Protein AF-A0A2M8B2K6-F1 (afdb_monomer_lite)

Foldseek 3Di:
DDDDDDDDDDDDDDDDDDDPDPPVVVVVVVVVVVVVVVVVVPPPPPPPPVVVPPQLDDPVLVVVQVVVPAAEEEEAQQFPQQWHADPVRDIHHLQVLLVVQLCVNNVHHHDYDYDPAPVVVVVCQQVVVGFKYGWAFDDPVLVVWWDWAPFLDKFFKWKKFFQDPPADLAPVSCQVFAEEEAPPHPVVRVCCVPPVNDDYDYDRHLLRVNVCRLVVVGGIYIDTPQSNVVSCVVVVSVRIDINPDGDDMTGITMIGTPVCVSVSVSVNSSSVPDDPVSSQVSCCVGSVDRPVDDDPPCPVVNVVVVVVVVVVVVVVVVVVVVVVVVVVVVVVVVVVVVVVVVVCVVVVPPDDDDDDDDDDDDDDDDDDDDDDDDDDDDDDDDDDD

Radius of gyration: 47.45 Å; chains: 1; bounding box: 135×97×106 Å

Sequence (385 aa):
MGKCFRTIRAPLFGFSVPKENSILRSFLSKALLVGLLLVAAIFPRVEQDAGAAADPLTPEERAFVVAHGPIRYAPDPLFPPFEFLDPSGVARGITPDLLAIMGKKLGVEFRTVAYPTWSGVLEAVKRGKVDFLGTLTRTPEREGFLLFSAPYLSAPYVLFVRQDGGAPETIEDMGSRRLGVVKNYGINTWLSSMHPNIHPVGVEDTATGLTMVATGQLDALLETLPVGARIVRERSLTNIRIVPRHIYTLPQHFGVLKGEPLLLSIVQKGLDSLTETERSEAFVRWSGQDFSRPPPVISPLLRNALLVLVAAAVLSGVWIVTLRRSVRRATQALRRSEERYQELFENANDIIYTQIPKCPRKSSARGRKISQVPLWGSQGRGSST

pLDDT: mean 80.41, std 21.57, range [30.81, 98.44]

Secondary structure (DSSP, 8-state):
-----------S------SS-HHHHHHHHHHHHHHHHHHHHHS---------PPPSS-HHHHHHHHHH-SEEEE--TEETTTEEE-TTS-EESHHHHHHHHHHHHHT--EEE---SSHHHHHHHHHTTSSSEEEEE---HHHHTTEEE----EEEEEEEEEESSTT--SSSGGGTTS-EEEETT-THHHHHHHH-TT---EEESSHHHHHHHHHTTS-SEEEEEHHHHHHHHHHTT-TTEEE-S---EEEEEEEEEETT-HHHHHHHHHHHHT--HHHHHHHHHHHHSS-TTS------HHHHHHHHHHHHHHHHHHHHHHHHHHHHHHHHHHHHHHHHHHHHHHHHTTS-----------------------------------

Structure (mmCIF, N/CA/C/O backbone):
data_AF-A0A2M8B2K6-F1
#
_entry.id   AF-A0A2M8B2K6-F1
#
loop_
_atom_site.group_PDB
_atom_site.id
_atom_site.type_symbol
_atom_site.label_atom_id
_atom_site.label_alt_id
_atom_site.label_comp_id
_atom_site.label_asym_id
_atom_site.label_entity_id
_atom_site.label_seq_id
_atom_site.pdbx_PDB_ins_code
_atom_site.Cartn_x
_atom_site.Cartn_y
_atom_site.Cartn_z
_atom_site.occupancy
_atom_site.B_iso_or_equiv
_atom_site.auth_seq_id
_atom_site.auth_comp_id
_atom_site.auth_asym_id
_atom_site.auth_atom_id
_atom_site.pdbx_PDB_model_num
ATOM 1 N N . MET A 1 1 ? 51.223 -4.422 68.934 1.00 40.44 1 MET A N 1
ATOM 2 C CA . MET A 1 1 ? 51.343 -4.708 67.482 1.00 40.44 1 MET A CA 1
ATOM 3 C C . MET A 1 1 ? 49.957 -5.145 67.010 1.00 40.44 1 MET A C 1
ATOM 5 O O . MET A 1 1 ? 49.466 -6.124 67.535 1.00 40.44 1 MET A O 1
ATOM 9 N N . GLY A 1 2 ? 49.147 -4.292 66.374 1.00 34.84 2 GLY A N 1
ATOM 10 C CA . GLY A 1 2 ? 49.078 -4.094 64.912 1.00 34.84 2 GLY A CA 1
ATOM 11 C C . GLY A 1 2 ? 47.744 -4.657 64.364 1.00 34.84 2 GLY A C 1
ATOM 12 O O . GLY A 1 2 ? 47.652 -5.852 64.156 1.00 34.84 2 GLY A O 1
ATOM 13 N N . LYS A 1 3 ? 46.644 -3.882 64.409 1.00 35.38 3 LYS A N 1
ATOM 14 C CA . LYS A 1 3 ? 45.918 -3.220 63.284 1.00 35.38 3 LYS A CA 1
ATOM 15 C C . LYS A 1 3 ? 44.917 -4.080 62.462 1.00 35.38 3 LYS A C 1
ATOM 17 O O . LYS A 1 3 ? 45.302 -4.805 61.563 1.00 35.38 3 LYS A O 1
ATOM 22 N N . CYS A 1 4 ? 43.626 -3.890 62.760 1.00 31.16 4 CYS A N 1
ATOM 23 C CA . CYS A 1 4 ? 42.530 -3.328 61.940 1.00 31.16 4 CYS A CA 1
ATOM 24 C C . CYS A 1 4 ? 42.458 -3.378 60.386 1.00 31.16 4 CYS A C 1
ATOM 26 O O . CYS A 1 4 ? 43.359 -2.921 59.695 1.00 31.16 4 CYS A O 1
ATOM 28 N N . PHE A 1 5 ? 41.206 -3.636 59.955 1.00 32.50 5 PHE A N 1
ATOM 29 C CA . PHE A 1 5 ? 40.378 -3.049 58.871 1.00 32.50 5 PHE A CA 1
ATOM 30 C C . PHE A 1 5 ? 40.503 -3.475 57.390 1.00 32.50 5 PHE A C 1
ATOM 32 O O . PHE A 1 5 ? 41.433 -3.136 56.670 1.00 32.50 5 PHE A O 1
ATOM 39 N N . ARG A 1 6 ? 39.414 -4.139 56.963 1.00 32.19 6 ARG A N 1
ATOM 40 C CA . ARG A 1 6 ? 38.470 -3.866 55.855 1.00 32.19 6 ARG A CA 1
ATOM 41 C C . ARG A 1 6 ? 38.903 -2.944 54.698 1.00 32.19 6 ARG A C 1
ATOM 43 O O . ARG A 1 6 ? 39.281 -1.791 54.867 1.00 32.19 6 ARG A O 1
ATOM 50 N N . THR A 1 7 ? 38.649 -3.495 53.517 1.00 39.91 7 THR A N 1
ATOM 51 C CA . THR A 1 7 ? 38.649 -2.975 52.147 1.00 39.91 7 THR A CA 1
ATOM 52 C C . THR A 1 7 ? 38.109 -1.553 51.981 1.00 39.91 7 THR A C 1
ATOM 54 O O . THR A 1 7 ? 36.953 -1.290 52.306 1.00 39.91 7 THR A O 1
ATOM 57 N N . ILE A 1 8 ? 38.898 -0.684 51.340 1.00 30.81 8 ILE A N 1
ATOM 58 C CA . ILE A 1 8 ? 38.417 0.510 50.629 1.00 30.81 8 ILE A CA 1
ATOM 59 C C . ILE A 1 8 ? 39.185 0.620 49.302 1.00 30.81 8 ILE A C 1
ATOM 61 O O . ILE A 1 8 ? 40.410 0.722 49.286 1.00 30.81 8 ILE A O 1
ATOM 65 N N . ARG A 1 9 ? 38.444 0.586 48.188 1.00 31.11 9 ARG A N 1
ATOM 66 C CA . ARG A 1 9 ? 38.888 1.021 46.855 1.00 31.11 9 ARG A CA 1
ATOM 67 C C . ARG A 1 9 ? 39.075 2.545 46.867 1.00 31.11 9 ARG A C 1
ATOM 69 O O . ARG A 1 9 ? 38.159 3.265 47.246 1.00 31.11 9 ARG A O 1
ATOM 76 N N . ALA A 1 10 ? 40.224 3.015 46.399 1.00 32.25 10 ALA A N 1
ATOM 77 C CA . ALA A 1 10 ? 40.437 4.363 45.852 1.00 32.25 10 ALA A CA 1
ATOM 78 C C . ALA A 1 10 ? 40.534 4.247 44.305 1.00 32.25 10 ALA A C 1
ATOM 80 O O . ALA A 1 10 ? 40.533 3.102 43.835 1.00 32.25 10 ALA A O 1
ATOM 81 N N . PRO A 1 11 ? 40.703 5.317 43.489 1.00 50.03 11 PRO A N 1
ATOM 82 C CA . PRO A 1 11 ? 40.856 6.754 43.790 1.00 50.03 11 PRO A CA 1
ATOM 83 C C . PRO A 1 11 ? 39.940 7.645 42.891 1.00 50.03 11 PRO A C 1
ATOM 85 O O . PRO A 1 11 ? 39.234 7.145 42.028 1.00 50.03 11 PRO A O 1
ATOM 88 N N . LEU A 1 12 ? 39.814 8.962 43.074 1.00 39.91 12 LEU A N 1
ATOM 89 C CA . LEU A 1 12 ? 40.673 9.974 42.439 1.00 39.91 12 LEU A CA 1
ATOM 90 C C . LEU A 1 12 ? 40.251 11.370 42.939 1.00 39.91 12 LEU A C 1
ATOM 92 O O . LEU A 1 12 ? 39.065 11.677 42.994 1.00 39.91 12 LEU A O 1
ATOM 96 N N . PHE A 1 13 ? 41.257 12.189 43.262 1.00 34.62 13 PHE A N 1
ATOM 97 C CA . PHE A 1 13 ? 41.217 13.555 43.816 1.00 34.62 13 PHE A CA 1
ATOM 98 C C . PHE A 1 13 ? 40.973 13.688 45.327 1.00 34.62 13 PHE A C 1
ATOM 100 O O . PHE A 1 13 ? 40.023 14.308 45.793 1.00 34.62 13 PHE A O 1
ATOM 107 N N . GLY A 1 14 ? 41.921 13.173 46.116 1.00 38.53 14 GLY A N 1
ATOM 108 C CA . GLY A 1 14 ? 42.131 13.632 47.490 1.00 38.53 14 GLY A CA 1
ATOM 109 C C . GLY A 1 14 ? 43.095 14.821 47.519 1.00 38.53 14 GLY A C 1
ATOM 110 O O . GLY A 1 14 ? 44.275 14.657 47.217 1.00 38.53 14 GLY A O 1
ATOM 111 N N . PHE A 1 15 ? 42.619 16.006 47.908 1.00 42.12 15 PHE A N 1
ATOM 112 C CA . PHE A 1 15 ? 43.495 17.102 48.330 1.00 42.12 15 PHE A CA 1
ATOM 113 C C . PHE A 1 15 ? 44.160 16.714 49.658 1.00 42.12 15 PHE A C 1
ATOM 115 O O . PHE A 1 15 ? 43.488 16.545 50.677 1.00 42.12 15 PHE A O 1
ATOM 122 N N . SER A 1 16 ? 45.482 16.544 49.652 1.00 44.97 16 SER A N 1
ATOM 123 C CA . SER A 1 16 ? 46.252 16.245 50.860 1.00 44.97 16 SER A CA 1
ATOM 124 C C . SER A 1 16 ? 46.696 17.554 51.513 1.00 44.97 16 SER A C 1
ATOM 126 O O . SER A 1 16 ? 47.499 18.292 50.947 1.00 44.97 16 SER A O 1
ATOM 128 N N . VAL A 1 17 ? 46.146 17.864 52.690 1.00 49.78 17 VAL A N 1
ATOM 129 C CA . VAL A 1 17 ? 46.512 19.048 53.487 1.00 49.78 17 VAL A CA 1
ATOM 130 C C . VAL A 1 17 ? 47.427 18.613 54.646 1.00 49.78 17 VAL A C 1
ATOM 132 O O . VAL A 1 17 ? 47.053 17.663 55.353 1.00 49.78 17 VAL A O 1
ATOM 135 N N . PRO A 1 18 ? 48.580 19.282 54.870 1.00 42.81 18 PRO A N 1
ATOM 136 C CA . PRO A 1 18 ? 49.514 18.988 55.961 1.00 42.81 18 PRO A CA 1
ATOM 137 C C . PRO A 1 18 ? 48.852 18.964 57.347 1.00 42.81 18 PRO A C 1
ATOM 139 O O . PRO A 1 18 ? 47.854 19.636 57.605 1.00 42.81 18 PRO A O 1
ATOM 142 N N . LYS A 1 19 ? 49.409 18.147 58.246 1.00 51.84 19 LYS A N 1
ATOM 143 C CA . LYS A 1 19 ? 48.789 17.628 59.479 1.00 51.84 19 LYS A CA 1
ATOM 144 C C . LYS A 1 19 ? 48.730 18.621 60.657 1.00 51.84 19 LYS A C 1
ATOM 146 O O . LYS A 1 19 ? 48.717 18.184 61.802 1.00 51.84 19 LYS A O 1
ATOM 151 N N . GLU A 1 20 ? 48.662 19.926 60.400 1.00 53.81 20 GLU A N 1
ATOM 152 C CA . GLU A 1 20 ? 48.913 20.943 61.436 1.00 53.81 20 GLU A CA 1
ATOM 153 C C . GLU A 1 20 ? 47.965 22.153 61.401 1.00 53.81 20 GLU A C 1
ATOM 155 O O . GLU A 1 20 ? 48.363 23.285 61.635 1.00 53.81 20 GLU A O 1
ATOM 160 N N . ASN A 1 21 ? 46.672 21.925 61.134 1.00 50.84 21 ASN A N 1
ATOM 161 C CA . ASN A 1 21 ? 45.614 22.866 61.532 1.00 50.84 21 ASN A CA 1
ATOM 162 C C . ASN A 1 21 ? 44.224 22.196 61.522 1.00 50.84 21 ASN A C 1
ATOM 164 O O . ASN A 1 21 ? 43.571 22.074 60.482 1.00 50.84 21 ASN A O 1
ATOM 168 N N . SER A 1 22 ? 43.749 21.743 62.689 1.00 54.56 22 SER A N 1
ATOM 169 C CA . SER A 1 22 ? 42.426 21.103 62.859 1.00 54.56 22 SER A CA 1
ATOM 170 C C . SER A 1 22 ? 41.257 22.062 62.591 1.00 54.56 22 SER A C 1
ATOM 172 O O . SER A 1 22 ? 40.180 21.632 62.172 1.00 54.56 22 SER A O 1
ATOM 174 N N . ILE A 1 23 ? 41.495 23.367 62.749 1.00 57.69 23 ILE A N 1
ATOM 175 C CA . ILE A 1 23 ? 40.517 24.430 62.511 1.00 57.69 23 ILE A CA 1
ATOM 176 C C . ILE A 1 23 ? 40.169 24.512 61.013 1.00 57.69 23 ILE A C 1
ATOM 178 O O . ILE A 1 23 ? 38.990 24.544 60.661 1.00 57.69 23 ILE A O 1
ATOM 182 N N . LEU A 1 24 ? 41.157 24.409 60.112 1.00 50.91 24 LEU A N 1
ATOM 183 C CA . LEU A 1 24 ? 40.928 24.499 58.661 1.00 50.91 24 LEU A CA 1
ATOM 184 C C . LEU A 1 24 ? 40.078 23.336 58.111 1.00 50.91 24 LEU A C 1
ATOM 186 O O . LEU A 1 24 ? 39.265 23.538 57.213 1.00 50.91 24 LEU A O 1
ATOM 190 N N . ARG A 1 25 ? 40.205 22.122 58.673 1.00 50.75 25 ARG A N 1
ATOM 191 C CA . ARG A 1 25 ? 39.404 20.947 58.259 1.00 50.75 25 ARG A CA 1
ATOM 192 C C . ARG A 1 25 ? 37.937 21.041 58.693 1.00 50.75 25 ARG A C 1
ATOM 194 O O . ARG A 1 25 ? 37.051 20.612 57.952 1.00 50.75 25 ARG A O 1
ATOM 201 N N . SER A 1 26 ? 37.668 21.623 59.863 1.00 55.62 26 SER A N 1
ATOM 202 C CA . SER A 1 26 ? 36.297 21.895 60.323 1.00 55.62 26 SER A CA 1
ATOM 203 C C . SER A 1 26 ? 35.613 22.932 59.428 1.00 55.62 26 SER A C 1
ATOM 205 O O . SER A 1 26 ? 34.467 22.735 59.034 1.00 55.62 26 SER A O 1
ATOM 207 N N . PHE A 1 27 ? 36.323 23.998 59.043 1.00 55.22 27 PHE A N 1
ATOM 208 C CA . PHE A 1 27 ? 35.766 25.019 58.151 1.00 55.22 27 PHE A CA 1
ATOM 209 C C . PHE A 1 27 ? 35.559 24.507 56.721 1.00 55.22 27 PHE A C 1
ATOM 211 O O . PHE A 1 27 ? 34.494 24.734 56.157 1.00 55.22 27 PHE A O 1
ATOM 218 N N . LEU A 1 28 ? 36.504 23.747 56.158 1.00 50.44 28 LEU A N 1
ATOM 219 C CA . LEU A 1 28 ? 36.379 23.207 54.798 1.00 50.44 28 LEU A CA 1
ATOM 220 C C . LEU A 1 28 ? 35.300 22.119 54.677 1.00 50.44 28 LEU A C 1
ATOM 222 O O . LEU A 1 28 ? 34.580 22.101 53.686 1.00 50.44 28 LEU A O 1
ATOM 226 N N . SER A 1 29 ? 35.123 21.251 55.681 1.00 54.50 29 SER A N 1
ATOM 227 C CA . SER A 1 29 ? 34.049 20.238 55.655 1.00 54.50 29 SER A CA 1
ATOM 228 C C . SER A 1 29 ? 32.656 20.846 55.836 1.00 54.50 29 SER A C 1
ATOM 230 O O . SER A 1 29 ? 31.718 20.430 55.157 1.00 54.50 29 SER A O 1
ATOM 232 N N . LYS A 1 30 ? 32.521 21.872 56.688 1.00 53.28 30 LYS A N 1
ATOM 233 C CA . LYS A 1 30 ? 31.261 22.607 56.866 1.00 53.28 30 LYS A CA 1
ATOM 234 C C . LYS A 1 30 ? 30.932 23.477 55.650 1.00 53.28 30 LYS A C 1
ATOM 236 O O . LYS A 1 30 ? 29.778 23.502 55.239 1.00 53.28 30 LYS A O 1
ATOM 241 N N . ALA A 1 31 ? 31.926 24.111 55.024 1.00 56.59 31 ALA A N 1
ATOM 242 C CA . ALA A 1 31 ? 31.739 24.873 53.787 1.00 56.59 31 ALA A CA 1
ATOM 243 C C . ALA A 1 31 ? 31.357 23.975 52.596 1.00 56.59 31 ALA A C 1
ATOM 245 O O . ALA A 1 31 ? 30.509 24.361 51.796 1.00 56.59 31 ALA A O 1
ATOM 246 N N . LEU A 1 32 ? 31.907 22.757 52.509 1.00 55.41 32 LEU A N 1
ATOM 247 C CA . LEU A 1 32 ? 31.541 21.785 51.473 1.00 55.41 32 LEU A CA 1
ATOM 248 C C . LEU A 1 32 ? 30.104 21.262 51.654 1.00 55.41 32 LEU A C 1
ATOM 250 O O . LEU A 1 32 ? 29.387 21.105 50.673 1.00 55.41 32 LEU A O 1
ATOM 254 N N . LEU A 1 33 ? 29.664 21.038 52.899 1.00 56.59 33 LEU A N 1
ATOM 255 C CA . LEU A 1 33 ? 28.294 20.617 53.229 1.00 56.59 33 LEU A CA 1
ATOM 256 C C . LEU A 1 33 ? 27.261 21.725 52.986 1.00 56.59 33 LEU A C 1
ATOM 258 O O . LEU A 1 33 ? 26.196 21.452 52.440 1.00 56.59 33 LEU A O 1
ATOM 262 N N . VAL A 1 34 ? 27.584 22.973 53.337 1.00 58.06 34 VAL A N 1
ATOM 263 C CA . VAL A 1 34 ? 26.726 24.138 53.055 1.00 58.06 34 VAL A CA 1
ATOM 264 C C . VAL A 1 34 ? 26.678 24.427 51.552 1.00 58.06 34 VAL A C 1
ATOM 266 O O . VAL A 1 34 ? 25.608 24.713 51.025 1.00 58.06 34 VAL A O 1
ATOM 269 N N . GLY A 1 35 ? 27.798 24.261 50.840 1.00 52.62 35 GLY A N 1
ATOM 270 C CA . GLY A 1 35 ? 27.849 24.333 49.379 1.00 52.62 35 GLY A CA 1
ATOM 271 C C . GLY A 1 35 ? 27.017 23.242 48.698 1.00 52.62 35 GLY A C 1
ATOM 272 O O . GLY A 1 35 ? 26.275 23.545 47.769 1.00 52.62 35 GLY A O 1
ATOM 273 N N . LEU A 1 36 ? 27.056 21.997 49.189 1.00 57.09 36 LEU A N 1
ATOM 274 C CA . LEU A 1 36 ? 26.225 20.906 48.659 1.00 57.09 36 LEU A CA 1
ATOM 275 C C . LEU A 1 36 ? 24.726 21.124 48.922 1.00 57.09 36 LEU A C 1
ATOM 277 O O . LEU A 1 36 ? 23.905 20.833 48.055 1.00 57.09 36 LEU A O 1
ATOM 281 N N . LEU A 1 37 ? 24.370 21.655 50.096 1.00 56.16 37 LEU A N 1
ATOM 282 C CA . LEU A 1 37 ? 22.982 21.970 50.453 1.00 56.16 37 LEU A CA 1
ATOM 283 C C . LEU A 1 37 ? 22.435 23.173 49.668 1.00 56.16 37 LEU A C 1
ATOM 285 O O . LEU A 1 37 ? 21.271 23.156 49.277 1.00 56.16 37 LEU A O 1
ATOM 289 N N . LEU A 1 38 ? 23.266 24.178 49.371 1.00 54.09 38 LEU A N 1
ATOM 290 C CA . LEU A 1 38 ? 22.891 25.307 48.511 1.00 54.09 38 LEU A CA 1
ATOM 291 C C . LEU A 1 38 ? 22.758 24.895 47.042 1.00 54.09 38 LEU A C 1
ATOM 293 O O . LEU A 1 38 ? 21.837 25.343 46.369 1.00 54.09 38 LEU A O 1
ATOM 297 N N . VAL A 1 39 ? 23.609 23.990 46.552 1.00 55.78 39 VAL A N 1
ATOM 298 C CA . VAL A 1 39 ? 23.478 23.428 45.199 1.00 55.78 39 VAL A CA 1
ATOM 299 C C . VAL A 1 39 ? 22.184 22.612 45.068 1.00 55.78 39 VAL A C 1
ATOM 301 O O . VAL A 1 39 ? 21.483 22.751 44.069 1.00 55.78 39 VAL A O 1
ATOM 304 N N . ALA A 1 40 ? 21.788 21.853 46.096 1.00 55.44 40 ALA A N 1
ATOM 305 C CA . ALA A 1 40 ? 20.509 21.133 46.114 1.00 55.44 40 ALA A CA 1
ATOM 306 C C . ALA A 1 40 ? 19.268 22.051 46.185 1.00 55.44 40 ALA A C 1
ATOM 308 O O . ALA A 1 40 ? 18.189 21.629 45.780 1.00 55.44 40 ALA A O 1
ATOM 309 N N . ALA A 1 41 ? 19.413 23.291 46.666 1.00 55.09 41 ALA A N 1
ATOM 310 C CA . ALA A 1 41 ? 18.337 24.286 46.712 1.00 55.09 41 ALA A CA 1
ATOM 311 C C . ALA A 1 41 ? 18.208 25.122 45.420 1.00 55.09 41 ALA A C 1
ATOM 313 O O . ALA A 1 41 ? 17.194 25.789 45.231 1.00 55.09 41 ALA A O 1
ATOM 314 N N . ILE A 1 42 ? 19.221 25.097 44.542 1.00 55.09 42 ILE A N 1
ATOM 315 C CA . ILE A 1 42 ? 19.250 25.845 43.269 1.00 55.09 42 ILE A CA 1
ATOM 316 C C . ILE A 1 42 ? 18.883 24.953 42.077 1.00 55.09 42 ILE A C 1
ATOM 318 O O . ILE A 1 42 ? 18.469 25.465 41.037 1.00 55.09 42 ILE A O 1
ATOM 322 N N . PHE A 1 43 ? 18.966 23.626 42.208 1.00 53.75 43 PHE A N 1
ATOM 323 C CA . PHE A 1 43 ? 18.314 22.756 41.238 1.00 53.75 43 PHE A CA 1
ATOM 324 C C . PHE A 1 43 ? 16.803 22.868 41.436 1.00 53.75 43 PHE A C 1
ATOM 326 O O . PHE A 1 43 ? 16.318 22.470 42.500 1.00 53.75 43 PHE A O 1
ATOM 333 N N . PRO A 1 44 ? 16.036 23.387 40.457 1.00 47.81 44 PRO A N 1
ATOM 334 C CA . PRO A 1 44 ? 14.597 23.216 40.505 1.00 47.81 44 PRO A CA 1
ATOM 335 C C . PRO A 1 44 ? 14.355 21.720 40.684 1.00 47.81 44 PRO A C 1
ATOM 337 O O . PRO A 1 44 ? 14.908 20.905 39.938 1.00 47.81 44 PRO A O 1
ATOM 340 N N . ARG A 1 45 ? 13.576 21.348 41.707 1.00 53.06 45 ARG A N 1
ATOM 341 C CA . ARG A 1 45 ? 12.938 20.036 41.711 1.00 53.06 45 ARG A CA 1
ATOM 342 C C . ARG A 1 45 ? 12.214 19.977 40.378 1.00 53.06 45 ARG A C 1
ATOM 344 O O . ARG A 1 45 ? 11.237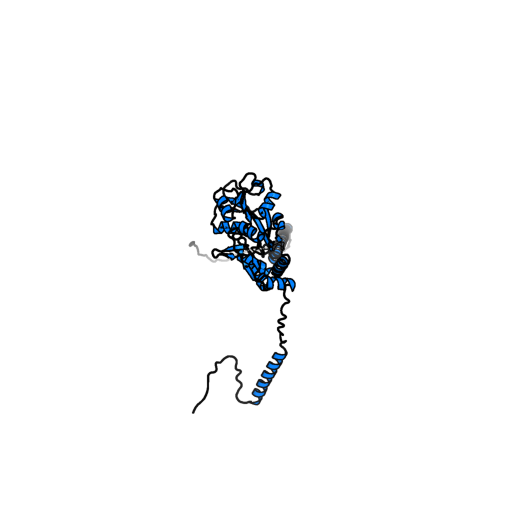 20.691 40.180 1.00 53.06 45 ARG A O 1
ATOM 351 N N . VAL A 1 46 ? 12.749 19.194 39.446 1.00 47.72 46 VAL A N 1
ATOM 352 C CA . VAL A 1 46 ? 11.981 18.724 38.305 1.00 47.72 46 VAL A CA 1
ATOM 353 C C . VAL A 1 46 ? 10.949 17.820 38.945 1.00 47.72 46 VAL A C 1
ATOM 355 O O . VAL A 1 46 ? 11.186 16.641 39.196 1.00 47.72 46 VAL A O 1
ATOM 358 N N . GLU A 1 47 ? 9.858 18.445 39.362 1.00 48.66 47 GLU A N 1
ATOM 359 C CA . GLU A 1 47 ? 8.618 17.784 39.673 1.00 48.66 47 GLU A CA 1
ATOM 360 C C . GLU A 1 47 ? 8.250 17.122 38.356 1.00 48.66 47 GLU A C 1
ATOM 362 O O . GLU A 1 47 ? 7.876 17.760 37.372 1.00 48.66 47 GLU A O 1
ATOM 367 N N . GLN A 1 48 ? 8.573 15.836 38.285 1.00 47.75 48 GLN A N 1
ATOM 368 C CA . GLN A 1 48 ? 8.154 14.973 37.212 1.00 47.75 48 GLN A CA 1
ATOM 369 C C . GLN A 1 48 ? 6.657 14.795 37.442 1.00 47.75 48 GLN A C 1
ATOM 371 O O . GLN A 1 48 ? 6.212 13.772 37.956 1.00 47.75 48 GLN A O 1
ATOM 376 N N . ASP A 1 49 ? 5.892 15.837 37.111 1.00 41.59 49 ASP A N 1
ATOM 377 C CA . ASP A 1 49 ? 4.488 15.713 36.787 1.00 41.59 49 ASP A CA 1
ATOM 378 C C . ASP A 1 49 ? 4.458 14.778 35.582 1.00 41.59 49 ASP A C 1
ATOM 380 O O . ASP A 1 49 ? 4.446 15.174 34.416 1.00 41.59 49 ASP A O 1
ATOM 384 N N . ALA A 1 50 ? 4.452 13.480 35.876 1.00 44.84 50 ALA A N 1
ATOM 385 C CA . ALA A 1 50 ? 3.745 12.507 35.081 1.00 44.84 50 ALA A CA 1
ATOM 386 C C . ALA A 1 50 ? 2.260 12.876 35.178 1.00 44.84 50 ALA A C 1
ATOM 388 O O . ALA A 1 50 ? 1.456 12.148 35.757 1.00 44.84 50 ALA A O 1
ATOM 389 N N . GLY A 1 51 ? 1.898 14.044 34.637 1.00 43.22 51 GLY A N 1
ATOM 390 C CA . GLY A 1 51 ? 0.547 14.301 34.203 1.00 43.22 51 GLY A CA 1
ATOM 391 C C . GLY A 1 51 ? 0.260 13.163 33.251 1.00 43.22 51 GLY A C 1
ATOM 392 O O . GLY A 1 51 ? 0.879 13.081 32.189 1.00 43.22 51 GLY A O 1
ATOM 393 N N . ALA A 1 52 ? -0.562 12.214 33.699 1.00 49.84 52 ALA A N 1
ATOM 394 C CA . ALA A 1 52 ? -1.064 11.152 32.855 1.00 49.84 52 ALA A CA 1
ATOM 395 C C . ALA A 1 52 ? -1.540 11.844 31.581 1.00 49.84 52 ALA A C 1
ATOM 397 O O . ALA A 1 52 ? -2.456 12.667 31.641 1.00 49.84 52 ALA A O 1
ATOM 398 N N . ALA A 1 53 ? -0.823 11.622 30.475 1.00 63.75 53 ALA A N 1
ATOM 399 C CA . ALA A 1 53 ? -1.191 12.209 29.203 1.00 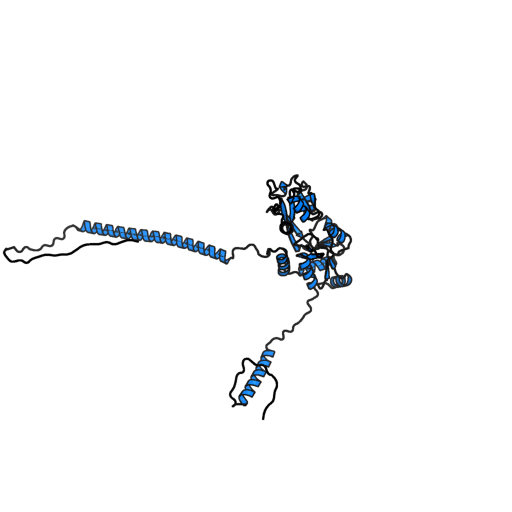63.75 53 ALA A CA 1
ATOM 400 C C . ALA A 1 53 ? -2.672 11.889 29.007 1.00 63.75 53 ALA A C 1
ATOM 402 O O . ALA A 1 53 ? -3.067 10.732 29.176 1.00 63.75 53 ALA A O 1
ATOM 403 N N . ALA A 1 54 ? -3.482 12.926 28.781 1.00 81.25 54 ALA A N 1
ATOM 404 C CA . ALA A 1 54 ? -4.916 12.757 28.617 1.00 81.25 54 ALA A CA 1
ATOM 405 C C . ALA A 1 54 ? -5.156 11.640 27.595 1.00 81.25 54 ALA A C 1
ATOM 407 O O . ALA A 1 54 ? -4.491 11.613 26.556 1.00 81.25 54 ALA A O 1
ATOM 408 N N . ASP A 1 55 ? -6.042 10.700 27.931 1.00 89.12 55 ASP A N 1
ATOM 409 C CA . ASP A 1 55 ? -6.354 9.576 27.054 1.00 89.12 55 ASP A CA 1
ATOM 410 C C . ASP A 1 55 ? -6.710 10.126 25.658 1.00 89.12 55 ASP A C 1
ATOM 412 O O . ASP A 1 55 ? -7.606 10.968 25.553 1.00 89.12 55 ASP A O 1
ATOM 416 N N . PRO A 1 56 ? -6.003 9.720 24.584 1.00 92.50 56 PRO A N 1
ATOM 417 C CA . PRO A 1 56 ? -6.293 10.215 23.240 1.00 92.50 56 PRO A CA 1
ATOM 418 C C . PRO A 1 56 ? -7.692 9.804 22.745 1.00 92.50 56 PRO A C 1
ATOM 420 O O . PRO A 1 56 ? -8.228 10.404 21.803 1.00 92.50 56 PRO A O 1
ATOM 423 N N . LEU A 1 57 ? -8.295 8.780 23.353 1.00 96.00 57 LEU A N 1
ATOM 424 C CA . LEU A 1 57 ? -9.643 8.325 23.045 1.00 96.00 57 LEU A CA 1
ATOM 425 C C . LEU A 1 57 ? -10.684 9.037 23.917 1.00 96.00 57 LEU A C 1
ATOM 427 O O . LEU A 1 57 ? -10.469 9.330 25.090 1.00 96.00 57 LEU A O 1
ATOM 431 N N . THR A 1 58 ? -11.848 9.293 23.327 1.00 96.88 58 THR A N 1
ATOM 432 C CA . THR A 1 58 ? -13.037 9.723 24.071 1.00 96.88 58 THR A CA 1
ATOM 433 C C . THR A 1 58 ? -13.511 8.606 25.009 1.00 96.88 58 THR A C 1
ATOM 435 O O . THR A 1 58 ? -13.213 7.432 24.758 1.00 96.88 58 THR A O 1
ATOM 438 N N . PRO A 1 59 ? -14.272 8.924 26.071 1.00 96.38 59 PRO A N 1
ATOM 439 C CA . PRO A 1 59 ? -14.845 7.908 26.954 1.00 96.38 59 PRO A CA 1
ATOM 440 C C . PRO A 1 59 ? -15.638 6.829 26.203 1.00 96.38 59 PRO A C 1
ATOM 442 O O . PRO A 1 59 ? -15.526 5.645 26.524 1.00 96.38 59 PRO A O 1
ATOM 445 N N . GLU A 1 60 ? -16.386 7.216 25.167 1.00 97.00 60 GLU A N 1
ATOM 446 C CA . GLU A 1 60 ? -17.182 6.317 24.330 1.00 97.00 60 GLU A CA 1
ATOM 447 C C . GLU A 1 60 ? -16.295 5.365 23.514 1.00 97.00 60 GLU A C 1
ATOM 449 O O . GLU A 1 60 ? -16.525 4.156 23.494 1.00 97.00 60 GLU A O 1
ATOM 454 N N . GLU A 1 61 ? -15.243 5.887 22.880 1.00 97.38 61 GLU A N 1
ATOM 455 C CA . GLU A 1 61 ? -14.269 5.083 22.131 1.00 97.38 61 GLU A CA 1
ATOM 456 C C . GLU A 1 61 ? -13.492 4.133 23.046 1.00 97.38 61 GLU A C 1
ATOM 458 O O . GLU A 1 61 ? -13.255 2.976 22.695 1.00 97.38 61 GLU A O 1
ATOM 463 N N . ARG A 1 62 ? -13.110 4.594 24.242 1.00 96.62 62 ARG A N 1
ATOM 464 C CA . ARG A 1 62 ? -12.417 3.759 25.224 1.00 96.62 62 ARG A CA 1
ATOM 465 C C . ARG A 1 62 ? -13.310 2.616 25.696 1.00 96.62 62 ARG A C 1
ATOM 467 O O . ARG A 1 62 ? -12.853 1.474 25.738 1.00 96.62 62 ARG A O 1
ATOM 474 N N . ALA A 1 63 ? -14.573 2.904 26.009 1.00 96.38 63 ALA A N 1
ATOM 475 C CA . ALA A 1 63 ? -15.553 1.885 26.373 1.00 96.38 63 ALA A CA 1
ATOM 476 C C . ALA A 1 63 ? -15.758 0.871 25.237 1.00 96.38 63 ALA A C 1
ATOM 478 O O . ALA A 1 63 ? -15.794 -0.332 25.496 1.00 96.38 63 ALA A O 1
ATOM 479 N N . PHE A 1 64 ? -15.807 1.339 23.985 1.00 96.31 64 PHE A N 1
ATOM 480 C CA . PHE A 1 64 ? -15.877 0.473 22.811 1.00 96.31 64 PHE A CA 1
ATOM 481 C C . PHE A 1 64 ? -14.680 -0.474 22.719 1.00 96.31 64 PHE A C 1
ATOM 483 O O . PHE A 1 64 ? -14.884 -1.679 22.616 1.00 96.31 64 PHE A O 1
ATOM 490 N N . VAL A 1 65 ? -13.442 0.026 22.815 1.00 95.62 65 VAL A N 1
ATOM 491 C CA . VAL A 1 65 ? -12.241 -0.828 22.743 1.00 95.62 65 VAL A CA 1
ATOM 492 C C . VAL A 1 65 ? -12.236 -1.872 23.858 1.00 95.62 65 VAL A C 1
ATOM 494 O O . VAL A 1 65 ? -11.929 -3.036 23.610 1.00 95.62 65 VAL A O 1
ATOM 497 N N . VAL A 1 66 ? -12.585 -1.477 25.085 1.00 95.56 66 VAL A N 1
ATOM 498 C CA . VAL A 1 66 ? -12.621 -2.396 26.233 1.00 95.56 66 VAL A CA 1
ATOM 499 C C . VAL A 1 66 ? -13.677 -3.487 26.038 1.00 95.56 66 VAL A C 1
ATOM 501 O O . VAL A 1 66 ? -13.406 -4.649 26.334 1.00 95.56 66 VAL A O 1
ATOM 504 N N . ALA A 1 67 ? -14.858 -3.137 25.521 1.00 96.38 67 ALA A N 1
ATOM 505 C CA . ALA A 1 67 ? -15.935 -4.093 25.269 1.00 96.38 67 ALA A CA 1
ATOM 506 C C . ALA A 1 67 ? -15.658 -5.004 24.060 1.00 96.38 67 ALA A C 1
ATOM 508 O O . ALA A 1 67 ? -15.991 -6.187 24.091 1.00 96.38 67 ALA A O 1
ATOM 509 N N . HIS A 1 68 ? -15.054 -4.461 23.002 1.00 94.56 68 HIS A N 1
ATOM 510 C CA . HIS A 1 68 ? -14.767 -5.177 21.760 1.00 94.56 68 HIS A CA 1
ATOM 511 C C . HIS A 1 68 ? -13.547 -6.104 21.892 1.00 94.56 68 HIS A C 1
ATOM 513 O O . HIS A 1 68 ? -13.495 -7.174 21.283 1.00 94.56 68 HIS A O 1
ATOM 519 N N . GLY A 1 69 ? -12.552 -5.705 22.689 1.00 94.31 69 GLY A N 1
ATOM 520 C CA . GLY A 1 69 ? -11.267 -6.387 22.780 1.00 94.31 69 GLY A CA 1
ATOM 521 C C . GLY A 1 69 ? -10.351 -6.075 21.585 1.00 94.31 69 GLY A C 1
ATOM 522 O O . GLY A 1 69 ? -10.452 -4.999 20.993 1.00 94.31 69 GLY A O 1
ATOM 523 N N . PRO A 1 70 ? -9.430 -6.989 21.223 1.00 96.12 70 PRO A N 1
ATOM 524 C CA . PRO A 1 70 ? -8.484 -6.772 20.131 1.00 96.12 70 PRO A CA 1
ATOM 525 C C . PRO A 1 70 ? -9.186 -6.466 18.804 1.00 96.12 70 PRO A C 1
ATOM 527 O O . PRO A 1 70 ? -10.052 -7.223 18.363 1.00 96.12 70 PRO A O 1
ATOM 530 N N . ILE A 1 71 ? -8.772 -5.384 18.148 1.00 97.44 71 ILE A N 1
ATOM 531 C CA . ILE A 1 71 ? -9.321 -4.950 16.861 1.00 97.44 71 ILE A CA 1
ATOM 532 C C . ILE A 1 71 ? -8.681 -5.789 15.757 1.00 97.44 71 ILE A C 1
ATOM 534 O O . ILE A 1 71 ? -7.462 -5.775 15.570 1.00 97.44 71 ILE A O 1
ATOM 538 N N . ARG A 1 72 ? -9.501 -6.526 15.014 1.00 97.44 72 ARG A N 1
ATOM 539 C CA . ARG A 1 72 ? -9.083 -7.483 13.989 1.00 97.44 72 ARG A CA 1
ATOM 540 C C . ARG A 1 72 ? -8.814 -6.767 12.672 1.00 97.44 72 ARG A C 1
ATOM 542 O O . ARG A 1 72 ? -9.711 -6.206 12.047 1.00 97.44 72 ARG A O 1
ATOM 549 N N . TYR A 1 73 ? -7.575 -6.861 12.232 1.00 96.31 73 TYR A N 1
ATOM 550 C CA . TYR A 1 73 ? -7.041 -6.275 11.013 1.00 96.31 73 TYR A CA 1
ATOM 551 C C . TYR A 1 73 ? -6.719 -7.380 10.002 1.00 96.31 73 TYR A C 1
ATOM 553 O O . TYR A 1 73 ? -6.043 -8.342 10.364 1.00 96.31 73 TYR A O 1
ATOM 561 N N . ALA A 1 74 ? -7.140 -7.245 8.741 1.00 97.06 74 ALA A N 1
ATOM 562 C CA . ALA A 1 74 ? -6.654 -8.105 7.657 1.00 97.06 74 ALA A CA 1
ATOM 563 C C . ALA A 1 74 ? -5.763 -7.334 6.662 1.00 97.06 74 ALA A C 1
ATOM 565 O O . ALA A 1 74 ? -6.261 -6.396 6.029 1.00 97.06 74 ALA A O 1
ATOM 566 N N . PRO A 1 75 ? -4.485 -7.731 6.492 1.00 97.00 75 PRO A N 1
ATOM 567 C CA . PRO A 1 75 ? -3.622 -7.224 5.427 1.00 97.00 75 PRO A CA 1
ATOM 568 C C . PRO A 1 75 ? -3.972 -7.862 4.078 1.00 97.00 75 PRO A C 1
ATOM 570 O O . PRO A 1 75 ? -4.384 -9.024 4.039 1.00 97.00 75 PRO A O 1
ATOM 573 N N . ASP A 1 76 ? -3.688 -7.179 2.969 1.00 96.50 76 ASP A N 1
ATOM 574 C CA . ASP A 1 76 ? -3.378 -7.873 1.716 1.00 96.50 76 ASP A CA 1
ATOM 575 C C . ASP A 1 76 ? -2.120 -8.747 1.924 1.00 96.50 76 ASP A C 1
ATOM 577 O O . ASP A 1 76 ? -1.060 -8.236 2.296 1.00 96.50 76 ASP A O 1
ATOM 581 N N . PRO A 1 77 ? -2.196 -10.075 1.730 1.00 95.75 77 PRO A N 1
ATOM 582 C CA . PRO A 1 77 ? -1.062 -10.957 1.980 1.00 95.75 77 PRO A CA 1
ATOM 583 C C . PRO A 1 77 ? 0.091 -10.790 0.983 1.00 95.75 77 PRO A C 1
ATOM 585 O O . PRO A 1 77 ? 1.198 -11.247 1.275 1.00 95.75 77 PRO A O 1
ATOM 588 N N . LEU A 1 78 ? -0.146 -10.165 -0.175 1.00 95.00 78 LEU A N 1
ATOM 589 C CA . LEU A 1 78 ? 0.775 -10.124 -1.311 1.00 95.00 78 LEU A CA 1
ATOM 590 C C . LEU A 1 78 ? 1.013 -8.693 -1.831 1.00 95.00 78 LEU A C 1
ATOM 592 O O . LEU A 1 78 ? 1.375 -8.533 -2.997 1.00 95.00 78 LEU A O 1
ATOM 596 N N . PHE A 1 79 ? 0.912 -7.667 -0.966 1.00 95.19 79 PHE A N 1
ATOM 597 C CA . PHE A 1 79 ? 1.123 -6.249 -1.324 1.00 95.19 79 PHE A CA 1
ATOM 598 C C . PHE A 1 79 ? 2.348 -5.538 -0.679 1.00 95.19 79 PHE A C 1
ATOM 600 O O . PHE A 1 79 ? 2.269 -4.426 -0.141 1.00 95.19 79 PHE A O 1
ATOM 607 N N . PRO A 1 80 ? 3.543 -6.140 -0.731 1.00 93.88 80 PRO A N 1
ATOM 608 C CA . PRO A 1 80 ? 4.774 -5.551 -0.208 1.00 93.88 80 PRO A CA 1
ATOM 609 C C . PRO A 1 80 ? 5.289 -4.405 -1.091 1.00 93.88 80 PRO A C 1
ATOM 611 O O . PRO A 1 80 ? 5.254 -4.526 -2.310 1.00 93.88 80 PRO A O 1
ATOM 614 N N . PRO A 1 81 ? 5.894 -3.343 -0.533 1.00 92.81 81 PRO A N 1
ATOM 615 C CA . PRO A 1 81 ? 6.362 -3.221 0.850 1.00 92.81 81 PRO A CA 1
ATOM 616 C C . PRO A 1 81 ? 5.309 -2.682 1.836 1.00 92.81 81 PRO A C 1
ATOM 618 O O . PRO A 1 81 ? 5.645 -2.407 2.987 1.00 92.81 81 PRO A O 1
ATOM 621 N N . PHE A 1 82 ? 4.059 -2.498 1.406 1.00 94.69 82 PHE A N 1
ATOM 622 C CA . PHE A 1 82 ? 3.021 -1.860 2.215 1.00 94.69 82 PHE A CA 1
ATOM 623 C C . PHE A 1 82 ? 2.487 -2.801 3.293 1.00 94.69 82 PHE A C 1
ATOM 625 O O . PHE A 1 82 ? 2.608 -2.506 4.479 1.00 94.69 82 PHE A O 1
ATOM 632 N N . GLU A 1 83 ? 1.975 -3.958 2.889 1.00 95.50 83 GLU A N 1
ATOM 633 C CA . GLU A 1 83 ? 1.550 -5.031 3.784 1.00 95.50 83 GLU A CA 1
ATOM 634 C C . GLU A 1 83 ? 1.630 -6.371 3.063 1.00 95.50 83 GLU A C 1
ATOM 636 O O . GLU A 1 83 ? 1.323 -6.476 1.881 1.00 95.50 83 GLU A O 1
ATOM 641 N N . PHE A 1 84 ? 2.136 -7.384 3.753 1.00 95.38 84 PHE A N 1
ATOM 642 C CA . PHE A 1 84 ? 2.269 -8.730 3.219 1.00 95.38 84 PHE A CA 1
ATOM 643 C C . PHE A 1 84 ? 2.449 -9.725 4.357 1.00 95.38 84 PHE A C 1
ATOM 645 O O . PHE A 1 84 ? 2.810 -9.345 5.473 1.00 95.38 84 PHE A O 1
ATOM 652 N N . LEU A 1 85 ? 2.228 -11.004 4.074 1.00 92.88 85 LEU A N 1
ATOM 653 C CA . LEU A 1 85 ? 2.572 -12.075 5.002 1.00 92.88 85 LEU A CA 1
ATOM 654 C C . LEU A 1 85 ? 3.967 -12.601 4.672 1.00 92.88 85 LEU A C 1
ATOM 656 O O . LEU A 1 85 ? 4.272 -12.917 3.521 1.00 92.88 85 LEU A O 1
ATOM 660 N N . ASP A 1 86 ? 4.825 -12.687 5.683 1.00 87.44 86 ASP A N 1
ATOM 661 C CA . ASP A 1 86 ? 6.096 -13.390 5.549 1.00 87.44 86 ASP A CA 1
ATOM 662 C C . ASP A 1 86 ? 5.882 -14.922 5.511 1.00 87.44 86 ASP A C 1
ATOM 664 O O . ASP A 1 86 ? 4.770 -15.405 5.751 1.00 87.44 86 ASP A O 1
ATOM 668 N N . PRO A 1 87 ? 6.922 -15.731 5.226 1.00 84.69 87 PRO A N 1
ATOM 669 C CA . PRO A 1 87 ? 6.786 -17.190 5.185 1.00 84.69 87 PRO A CA 1
ATOM 670 C C . PRO A 1 87 ? 6.324 -17.836 6.501 1.00 84.69 87 PRO A C 1
ATOM 672 O O . PRO A 1 87 ? 5.884 -18.982 6.486 1.00 84.69 87 PRO A O 1
ATOM 675 N N . SER A 1 88 ? 6.424 -17.129 7.634 1.00 85.56 88 SER A N 1
ATOM 676 C CA . SER A 1 88 ? 5.912 -17.584 8.932 1.00 85.56 88 SER A CA 1
ATOM 677 C C . SER A 1 88 ? 4.441 -17.213 9.166 1.00 85.56 88 SER A C 1
ATOM 679 O O . SER A 1 88 ? 3.872 -17.571 10.195 1.00 85.56 88 SER A O 1
ATOM 681 N N . GLY A 1 89 ? 3.808 -16.525 8.209 1.00 82.56 89 GLY A N 1
ATOM 682 C CA . GLY A 1 89 ? 2.421 -16.073 8.287 1.00 82.56 89 GLY A CA 1
ATOM 683 C C . GLY A 1 89 ? 2.238 -14.791 9.099 1.00 82.56 89 GLY A C 1
ATOM 684 O O . GLY A 1 89 ? 1.105 -14.434 9.425 1.00 82.56 89 GLY A O 1
ATOM 685 N N . VAL A 1 90 ? 3.324 -14.091 9.434 1.00 90.00 90 VAL A N 1
ATOM 686 C CA . VAL A 1 90 ? 3.274 -12.838 10.193 1.00 90.00 90 VAL A CA 1
ATOM 687 C C . VAL A 1 90 ? 3.143 -11.666 9.226 1.00 90.00 90 VAL A C 1
ATOM 689 O O . VAL A 1 90 ? 3.854 -11.590 8.224 1.00 90.00 90 VAL A O 1
ATOM 692 N N . ALA A 1 91 ? 2.245 -10.727 9.536 1.00 94.19 91 ALA A N 1
ATOM 693 C CA . ALA A 1 91 ? 2.110 -9.503 8.757 1.00 94.19 91 ALA A CA 1
ATOM 694 C C . ALA A 1 91 ? 3.332 -8.599 8.933 1.00 94.19 91 ALA A C 1
ATOM 696 O O . ALA A 1 91 ? 3.732 -8.264 10.049 1.00 94.19 91 ALA A O 1
ATOM 697 N N . ARG A 1 92 ? 3.904 -8.185 7.807 1.00 94.38 92 ARG A N 1
ATOM 698 C CA . ARG A 1 92 ? 5.072 -7.314 7.700 1.00 94.38 92 ARG A CA 1
ATOM 699 C C . ARG A 1 92 ? 4.798 -6.206 6.687 1.00 94.38 92 ARG A C 1
ATOM 701 O O . ARG A 1 92 ? 3.911 -6.330 5.847 1.00 94.38 92 ARG A O 1
ATOM 708 N N . GLY A 1 93 ? 5.556 -5.120 6.776 1.00 94.81 93 GLY A N 1
ATOM 709 C CA . GLY A 1 93 ? 5.431 -3.967 5.890 1.00 94.81 93 GLY A CA 1
ATOM 710 C C . GLY A 1 93 ? 5.193 -2.664 6.641 1.00 94.81 93 GLY A C 1
ATOM 711 O O . GLY A 1 93 ? 5.157 -2.621 7.873 1.00 94.81 93 GLY A O 1
ATOM 712 N N . ILE A 1 94 ? 5.017 -1.601 5.865 1.00 95.81 94 ILE A N 1
ATOM 713 C CA . ILE A 1 94 ? 4.758 -0.247 6.360 1.00 95.81 94 ILE A CA 1
ATOM 714 C C . ILE A 1 94 ? 3.496 -0.223 7.230 1.00 95.81 94 ILE A C 1
ATOM 716 O O . ILE A 1 94 ? 3.535 0.279 8.347 1.00 95.81 94 ILE A O 1
ATOM 720 N N . THR A 1 95 ? 2.387 -0.792 6.759 1.00 96.94 95 THR A N 1
ATOM 721 C CA . THR A 1 95 ? 1.094 -0.696 7.446 1.00 96.94 95 THR A CA 1
ATOM 722 C C . THR A 1 95 ? 1.088 -1.423 8.797 1.00 96.94 95 THR A C 1
ATOM 724 O O . THR A 1 95 ? 0.711 -0.791 9.785 1.00 96.94 95 THR A O 1
ATOM 727 N N . PRO A 1 96 ? 1.565 -2.682 8.923 1.00 96.56 96 PRO A N 1
ATOM 728 C CA . PRO A 1 96 ? 1.716 -3.325 10.232 1.00 96.56 96 PRO A CA 1
ATOM 729 C C . PRO A 1 96 ? 2.636 -2.565 11.202 1.00 96.56 96 PRO A C 1
ATOM 731 O O . PRO A 1 96 ? 2.320 -2.480 12.389 1.00 96.56 96 PRO A O 1
ATOM 734 N N . ASP A 1 97 ? 3.735 -1.973 10.715 1.00 96.38 97 ASP A N 1
ATOM 735 C CA . ASP A 1 97 ? 4.639 -1.171 11.552 1.00 96.38 97 ASP A CA 1
ATOM 736 C C . ASP A 1 97 ? 3.941 0.097 12.077 1.00 96.38 97 ASP A C 1
ATOM 738 O O . ASP A 1 97 ? 4.047 0.413 13.265 1.00 96.38 97 A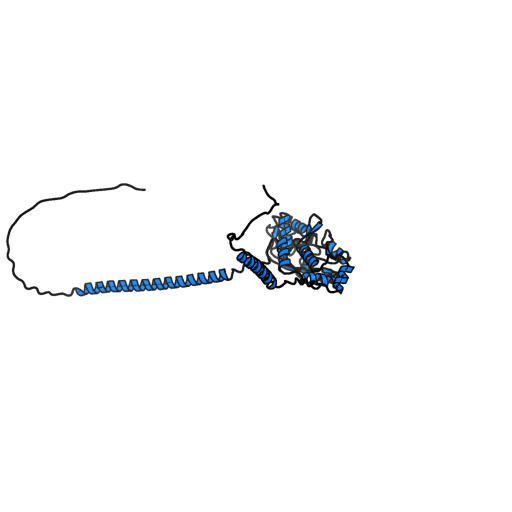SP A O 1
ATOM 742 N N . LEU A 1 98 ? 3.175 0.795 11.230 1.00 97.56 98 LEU A N 1
ATOM 743 C CA . LEU A 1 98 ? 2.390 1.962 11.645 1.00 97.56 98 LEU A CA 1
ATOM 744 C C . LEU A 1 98 ? 1.284 1.576 12.633 1.00 97.56 98 LEU A C 1
ATOM 746 O O . LEU A 1 98 ? 1.134 2.239 13.659 1.00 97.56 98 LEU A O 1
ATOM 750 N N . LEU A 1 99 ? 0.567 0.473 12.393 1.00 98.00 99 LEU A N 1
ATOM 751 C CA . LEU A 1 99 ? -0.452 -0.040 13.316 1.00 98.00 99 LEU A CA 1
ATOM 752 C C . LEU A 1 99 ? 0.135 -0.381 14.691 1.00 98.00 99 LEU A C 1
ATOM 754 O O . LEU A 1 99 ? -0.501 -0.117 15.710 1.00 98.00 99 LEU A O 1
ATOM 758 N N . ALA A 1 100 ? 1.363 -0.902 14.754 1.00 97.31 100 ALA A N 1
ATOM 759 C CA . ALA A 1 100 ? 2.037 -1.160 16.025 1.00 97.31 100 ALA A CA 1
ATOM 760 C C . ALA A 1 100 ? 2.335 0.135 16.807 1.00 97.31 100 ALA A C 1
ATOM 762 O O . ALA A 1 100 ? 2.215 0.157 18.034 1.00 97.31 100 ALA A O 1
ATOM 763 N N . ILE A 1 101 ? 2.706 1.220 16.118 1.00 97.69 101 ILE A N 1
ATOM 764 C CA . ILE A 1 101 ? 2.916 2.539 16.738 1.00 97.69 101 ILE A CA 1
ATOM 765 C C . ILE A 1 101 ? 1.576 3.119 17.205 1.00 97.69 101 ILE A C 1
ATOM 767 O O . ILE A 1 101 ? 1.459 3.540 18.357 1.00 97.69 101 ILE A O 1
ATOM 771 N N . MET A 1 102 ? 0.551 3.074 16.349 1.00 97.94 102 MET A N 1
ATOM 772 C CA . MET A 1 102 ? -0.809 3.517 16.671 1.00 97.94 102 MET A CA 1
ATOM 773 C C . MET A 1 102 ? -1.349 2.789 17.906 1.00 97.94 102 MET A C 1
ATOM 775 O O . MET A 1 102 ? -1.825 3.427 18.840 1.00 97.94 102 MET A O 1
ATOM 779 N N . GLY A 1 103 ? -1.214 1.461 17.954 1.00 97.31 103 GLY A N 1
ATOM 780 C CA . GLY A 1 103 ? -1.681 0.647 19.076 1.00 97.31 103 GLY A CA 1
ATOM 781 C C . GLY A 1 103 ? -1.020 1.033 20.398 1.00 97.31 103 GLY A C 1
ATOM 782 O O . GLY A 1 103 ? -1.699 1.160 21.415 1.00 97.31 103 GLY A O 1
ATOM 783 N N . LYS A 1 104 ? 0.289 1.325 20.385 1.00 97.19 104 LYS A N 1
ATOM 784 C CA . LYS A 1 104 ? 1.009 1.817 21.572 1.00 97.19 104 LYS A CA 1
ATOM 785 C C . LYS A 1 104 ? 0.511 3.183 22.033 1.00 97.19 104 LYS A C 1
ATOM 787 O O . LYS A 1 104 ? 0.317 3.371 23.229 1.00 97.19 104 LYS A O 1
ATOM 792 N N . LYS A 1 105 ? 0.305 4.124 21.107 1.00 96.75 105 LYS A N 1
ATOM 793 C CA . LYS A 1 105 ? -0.144 5.488 21.437 1.00 96.75 105 LYS A CA 1
ATOM 794 C C . LYS A 1 105 ? -1.576 5.522 21.955 1.00 96.75 105 LYS A C 1
ATOM 796 O O . LYS A 1 105 ? -1.871 6.281 22.869 1.00 96.75 105 LYS A O 1
ATOM 801 N N . LEU A 1 106 ? -2.447 4.690 21.391 1.00 96.56 106 LEU A N 1
ATOM 802 C CA . LEU A 1 106 ? -3.854 4.624 21.779 1.00 96.56 106 LEU A CA 1
ATOM 803 C C . LEU A 1 106 ? -4.124 3.661 22.945 1.00 96.56 106 LEU A C 1
ATOM 805 O O . LEU A 1 106 ? -5.227 3.665 23.491 1.00 96.56 106 LEU A O 1
ATOM 809 N N . GLY A 1 107 ? -3.173 2.796 23.308 1.00 95.94 107 GLY A N 1
ATOM 810 C CA . GLY A 1 107 ? -3.421 1.697 24.244 1.00 95.94 107 GLY A CA 1
ATOM 811 C C . GLY A 1 107 ? -4.455 0.705 23.700 1.00 95.94 107 GLY A C 1
ATOM 812 O O . GLY A 1 107 ? -5.416 0.373 24.391 1.00 95.94 107 GLY A O 1
ATOM 813 N N . VAL A 1 108 ? -4.300 0.296 22.438 1.00 96.31 108 VAL A N 1
ATOM 814 C CA . VAL A 1 108 ? -5.212 -0.597 21.704 1.00 96.31 108 VAL A CA 1
ATOM 815 C C . VAL A 1 108 ? -4.414 -1.739 21.073 1.00 96.31 108 VAL A C 1
ATOM 817 O O . VAL A 1 108 ? -3.336 -1.517 20.522 1.00 96.31 108 VAL A O 1
ATOM 820 N N . GLU A 1 109 ? -4.939 -2.965 21.120 1.00 96.44 109 GLU A N 1
ATOM 821 C CA . GLU A 1 109 ? -4.346 -4.111 20.422 1.00 96.44 109 GLU A CA 1
ATOM 822 C C . GLU A 1 109 ? -4.947 -4.244 19.017 1.00 96.44 109 GLU A C 1
ATOM 824 O O . GLU A 1 109 ? -6.129 -4.555 18.869 1.00 96.44 109 GLU A O 1
ATOM 829 N N . PHE A 1 110 ? -4.120 -4.063 17.985 1.00 96.88 110 PHE A N 1
ATOM 830 C CA . PHE A 1 110 ? -4.459 -4.446 16.614 1.00 96.88 110 PHE A CA 1
ATOM 831 C C . PHE A 1 110 ? -3.971 -5.869 16.347 1.00 96.88 110 PHE A C 1
ATOM 833 O O . PHE A 1 110 ? -2.768 -6.137 16.342 1.00 96.88 110 PHE A O 1
ATOM 840 N N . ARG A 1 111 ? -4.904 -6.792 16.113 1.00 96.06 111 ARG A N 1
ATOM 841 C CA . ARG A 1 111 ? -4.613 -8.205 15.877 1.00 96.06 111 ARG A CA 1
ATOM 842 C C . ARG A 1 111 ? -4.763 -8.547 14.405 1.00 96.06 111 ARG A C 1
ATOM 844 O O . ARG A 1 111 ? -5.838 -8.410 13.834 1.00 96.06 111 ARG A O 1
ATOM 851 N N . THR A 1 112 ? -3.691 -9.057 13.810 1.00 95.75 112 THR A N 1
ATOM 852 C CA . THR A 1 112 ? -3.709 -9.523 12.419 1.00 95.75 112 THR A CA 1
ATOM 853 C C . THR A 1 112 ? -4.529 -10.807 12.284 1.00 95.75 112 THR A C 1
ATOM 855 O O . THR A 1 112 ? -4.356 -11.745 13.062 1.00 95.75 112 THR A O 1
ATOM 858 N N . VAL A 1 113 ? -5.371 -10.869 11.256 1.00 96.31 113 VAL A N 1
ATOM 859 C CA . VAL A 1 113 ? -6.078 -12.066 10.797 1.00 96.31 113 VAL A CA 1
ATOM 860 C C . VAL A 1 113 ? -5.676 -12.323 9.348 1.00 96.31 113 VAL A C 1
ATOM 862 O O . VAL A 1 113 ? -5.995 -11.546 8.450 1.00 96.31 113 VAL A O 1
ATOM 865 N N . ALA A 1 114 ? -4.940 -13.409 9.134 1.00 94.88 114 ALA A N 1
ATOM 866 C CA . ALA A 1 114 ? -4.371 -13.752 7.839 1.00 94.88 114 ALA A CA 1
ATOM 867 C C . ALA A 1 114 ? -5.388 -14.447 6.922 1.00 94.88 114 ALA A C 1
ATOM 869 O O . ALA A 1 114 ? -6.128 -15.335 7.346 1.00 94.88 114 ALA A O 1
ATOM 870 N N . TYR A 1 115 ? -5.352 -14.084 5.642 1.00 95.12 115 TYR A N 1
ATOM 871 C CA . TYR A 1 115 ? -6.056 -14.757 4.553 1.00 95.12 115 TYR A CA 1
ATOM 872 C C . TYR A 1 115 ? -5.074 -14.991 3.398 1.00 95.12 115 TYR A C 1
ATOM 874 O O . TYR A 1 115 ? -4.113 -14.237 3.264 1.00 95.12 115 TYR A O 1
ATOM 882 N N . PRO A 1 116 ? -5.289 -16.018 2.557 1.00 92.12 116 PRO A N 1
ATOM 883 C CA . PRO A 1 116 ? -4.336 -16.376 1.505 1.00 92.12 116 PRO A CA 1
ATOM 884 C C . PRO A 1 116 ? -4.378 -15.442 0.290 1.00 92.12 116 PRO A C 1
ATOM 886 O O . PRO A 1 116 ? -3.410 -15.380 -0.459 1.00 92.12 116 PRO A O 1
ATOM 889 N N . THR A 1 117 ? -5.491 -14.734 0.067 1.00 94.56 117 THR A N 1
ATOM 890 C CA . THR A 1 117 ? -5.681 -13.871 -1.106 1.00 94.56 117 THR A CA 1
ATOM 891 C C . THR A 1 117 ? -6.387 -12.576 -0.736 1.00 94.56 117 THR A C 1
ATOM 893 O O . THR A 1 117 ? -7.226 -12.553 0.168 1.00 94.56 117 THR A O 1
ATOM 896 N N . TRP A 1 118 ? -6.118 -11.512 -1.497 1.00 95.88 118 TRP A N 1
ATOM 897 C CA . TRP A 1 118 ? -6.821 -10.234 -1.371 1.00 95.88 118 TRP A CA 1
ATOM 898 C C . TRP A 1 118 ? -8.345 -10.374 -1.525 1.00 95.88 118 TRP A C 1
ATOM 900 O O . TRP A 1 118 ? -9.122 -9.802 -0.763 1.00 95.88 118 TRP A O 1
ATOM 910 N N . SER A 1 119 ? -8.799 -11.210 -2.460 1.00 95.19 119 SER A N 1
ATOM 911 C CA . SER A 1 119 ? -10.225 -11.525 -2.614 1.00 95.19 119 SER A CA 1
ATOM 912 C C . SER A 1 119 ? -10.818 -12.147 -1.343 1.00 95.19 119 SER A C 1
ATOM 914 O O . SER A 1 119 ? -11.920 -11.787 -0.937 1.00 95.19 119 SER A O 1
ATOM 916 N N . GLY A 1 120 ? -10.075 -13.039 -0.676 1.00 96.56 120 GLY A N 1
ATOM 917 C CA . GLY A 1 120 ? -10.476 -13.613 0.610 1.00 96.56 120 GLY A CA 1
ATOM 918 C C . GLY A 1 120 ? -10.569 -12.567 1.724 1.00 96.56 120 GLY A C 1
ATOM 919 O O . GLY A 1 120 ? -11.515 -12.600 2.507 1.00 96.56 120 GLY A O 1
ATOM 920 N N . VAL A 1 121 ? -9.643 -11.603 1.750 1.00 97.06 121 VAL A N 1
ATOM 921 C CA . VAL A 1 121 ? -9.659 -10.462 2.683 1.00 97.06 121 VAL A CA 1
ATOM 922 C C . VAL A 1 121 ? -10.919 -9.606 2.498 1.00 97.06 121 VAL A C 1
ATOM 924 O O . VAL A 1 121 ? -11.607 -9.292 3.472 1.00 97.06 121 VAL A O 1
ATOM 927 N N . LEU A 1 122 ? -11.269 -9.275 1.251 1.00 96.56 122 LEU A N 1
ATOM 928 C CA . LEU A 1 122 ? -12.475 -8.498 0.941 1.00 96.56 122 LEU A CA 1
ATOM 929 C C . LEU A 1 122 ? -13.762 -9.220 1.361 1.00 96.56 122 LEU A C 1
ATOM 931 O O . LEU A 1 122 ? -14.673 -8.602 1.909 1.00 96.56 122 LEU A O 1
ATOM 935 N N . GLU A 1 123 ? -13.844 -10.530 1.144 1.00 96.50 123 GLU A N 1
ATOM 936 C CA . GLU A 1 123 ? -15.001 -11.315 1.581 1.00 96.50 123 GLU A CA 1
ATOM 937 C C . GLU A 1 123 ? -15.067 -11.455 3.107 1.00 96.50 123 GLU A C 1
ATOM 939 O O . GLU A 1 123 ? -16.154 -11.434 3.690 1.00 96.50 123 GLU A O 1
ATOM 944 N N . ALA A 1 124 ? -13.918 -11.549 3.775 1.00 96.81 124 ALA A N 1
ATOM 945 C CA . ALA A 1 124 ? -13.842 -11.617 5.227 1.00 96.81 124 ALA A CA 1
ATOM 946 C C . ALA A 1 124 ? -14.373 -10.349 5.901 1.00 96.81 124 ALA A C 1
ATOM 948 O O . ALA A 1 124 ? -15.155 -10.456 6.852 1.00 96.81 124 ALA A O 1
ATOM 949 N N . VAL A 1 125 ? -13.996 -9.164 5.401 1.00 96.75 125 VAL A N 1
ATOM 950 C CA . VAL A 1 125 ? -14.500 -7.904 5.963 1.00 96.75 125 VAL A CA 1
ATOM 951 C C . VAL A 1 125 ? -16.000 -7.768 5.722 1.00 96.75 125 VAL A C 1
ATOM 953 O O . VAL A 1 125 ? -16.731 -7.524 6.672 1.00 96.75 125 VAL A O 1
ATOM 956 N N . LYS A 1 126 ? -16.505 -8.068 4.514 1.00 95.00 126 LYS A N 1
ATOM 957 C CA . LYS A 1 126 ? -17.952 -8.027 4.212 1.00 95.00 126 LYS A CA 1
ATOM 958 C C . LYS A 1 126 ? -18.779 -8.921 5.143 1.00 95.00 126 LYS A C 1
ATOM 960 O O . LYS A 1 126 ? -19.935 -8.622 5.420 1.00 95.00 126 LYS A O 1
ATOM 965 N N . ARG A 1 127 ? -18.190 -10.021 5.625 1.00 95.69 127 ARG A N 1
ATOM 966 C CA . ARG A 1 127 ? -18.818 -10.984 6.545 1.00 95.69 127 ARG A CA 1
ATOM 967 C C . ARG A 1 127 ? -18.598 -10.663 8.029 1.00 95.69 127 ARG A C 1
ATOM 969 O O . ARG A 1 127 ? -18.961 -11.487 8.867 1.00 95.69 127 ARG A O 1
ATOM 976 N N . GLY A 1 128 ? -17.962 -9.539 8.369 1.00 93.94 128 GLY A N 1
ATOM 977 C CA . GLY A 1 128 ? -17.663 -9.162 9.758 1.00 93.94 128 GLY A CA 1
ATOM 978 C C . GLY A 1 128 ? -16.656 -10.082 10.457 1.00 93.94 128 GLY A C 1
ATOM 979 O O . GLY A 1 128 ? -16.625 -10.171 11.688 1.00 93.94 128 GLY A O 1
ATOM 980 N N . LYS A 1 129 ? -15.846 -10.829 9.692 1.00 96.50 129 LYS A N 1
ATOM 981 C CA . LYS A 1 129 ? -14.793 -11.699 10.251 1.00 96.50 129 LYS A CA 1
ATOM 982 C C . LYS A 1 129 ? -13.556 -10.914 10.677 1.00 96.50 129 LYS A C 1
ATOM 984 O O . LYS A 1 129 ? -12.792 -11.406 11.505 1.00 96.50 129 LYS A O 1
ATOM 989 N N . VAL A 1 130 ? -13.392 -9.716 10.129 1.00 96.94 130 VAL A N 1
ATOM 990 C CA . VAL A 1 130 ? -12.377 -8.726 10.490 1.00 96.94 130 VAL A CA 1
ATOM 991 C C . VAL A 1 130 ? -13.029 -7.353 10.557 1.00 96.94 130 VAL A C 1
ATOM 993 O O . VAL A 1 130 ? -14.052 -7.132 9.908 1.00 96.94 130 VAL A O 1
ATOM 996 N N . ASP A 1 131 ? -12.449 -6.460 11.348 1.00 96.56 131 ASP A N 1
ATOM 997 C CA . ASP A 1 131 ? -13.061 -5.179 11.699 1.00 96.56 131 ASP A CA 1
ATOM 998 C C . ASP A 1 131 ? -12.641 -4.073 10.723 1.00 96.56 131 ASP A C 1
ATOM 1000 O O . ASP A 1 131 ? -13.439 -3.196 10.380 1.00 96.56 131 ASP A O 1
ATOM 1004 N N . PHE A 1 132 ? -11.402 -4.141 10.222 1.00 96.88 132 PHE A N 1
ATOM 1005 C CA . PHE A 1 132 ? -10.908 -3.209 9.212 1.00 96.88 132 PHE A CA 1
ATOM 1006 C C . PHE A 1 132 ? -9.793 -3.779 8.320 1.00 96.88 132 PHE A C 1
ATOM 1008 O O . PHE A 1 132 ? -9.159 -4.796 8.619 1.00 96.88 132 PHE A O 1
ATOM 1015 N N . LEU A 1 133 ? -9.570 -3.083 7.206 1.00 97.94 133 LEU A N 1
ATOM 1016 C CA . LEU A 1 133 ? -8.554 -3.330 6.189 1.00 97.94 133 LEU A CA 1
ATOM 1017 C C . LEU A 1 133 ? -7.457 -2.264 6.253 1.00 97.94 133 LEU A C 1
ATOM 1019 O O . LEU A 1 133 ? -7.744 -1.093 6.504 1.00 97.94 133 LEU A O 1
ATOM 1023 N N . GLY A 1 134 ? -6.219 -2.687 6.004 1.00 93.88 134 GLY A N 1
ATOM 1024 C CA . GLY A 1 134 ? -5.006 -1.882 6.175 1.00 93.88 134 GLY A CA 1
ATOM 1025 C C . GLY A 1 134 ? -4.761 -0.929 5.027 1.00 93.88 134 GLY A C 1
ATOM 1026 O O . GLY A 1 134 ? -4.913 0.275 5.188 1.00 93.88 134 GLY A O 1
ATOM 1027 N N . THR A 1 135 ? -4.394 -1.483 3.872 1.00 95.50 135 THR A N 1
ATOM 1028 C CA . THR A 1 135 ? -3.972 -0.711 2.704 1.00 95.50 135 THR A CA 1
ATOM 1029 C C . THR A 1 135 ? -4.939 -0.933 1.554 1.00 95.50 135 THR A C 1
ATOM 1031 O O . THR A 1 135 ? -4.857 -1.933 0.843 1.00 95.50 135 THR A O 1
ATOM 1034 N N . LEU A 1 136 ? -5.864 0.003 1.327 1.00 95.56 136 LEU A N 1
ATOM 1035 C CA . LEU A 1 136 ? -6.747 -0.111 0.169 1.00 95.56 136 LEU A CA 1
ATOM 1036 C C . LEU A 1 136 ? -7.157 1.220 -0.459 1.00 95.56 136 LEU A C 1
ATOM 1038 O O . LEU A 1 136 ? -7.291 2.257 0.186 1.00 95.56 136 LEU A O 1
ATOM 1042 N N . THR A 1 137 ? -7.428 1.160 -1.758 1.00 94.88 137 THR A N 1
ATOM 1043 C CA . THR A 1 137 ? -7.966 2.284 -2.523 1.00 94.88 137 THR A CA 1
ATOM 1044 C C . THR A 1 137 ? -9.464 2.437 -2.269 1.00 94.88 137 THR A C 1
ATOM 1046 O O . THR A 1 137 ? -10.211 1.451 -2.287 1.00 94.88 137 THR A O 1
ATOM 1049 N N . ARG A 1 138 ? -9.916 3.678 -2.094 1.00 95.50 138 ARG A N 1
ATOM 1050 C CA . ARG A 1 138 ? -11.336 4.031 -2.035 1.00 95.50 138 ARG A CA 1
ATOM 1051 C C . ARG A 1 138 ? -11.973 3.900 -3.424 1.00 95.50 138 ARG A C 1
ATOM 1053 O O . ARG A 1 138 ? -11.518 4.538 -4.369 1.00 95.50 138 ARG A O 1
ATOM 1060 N N . THR A 1 139 ? -13.013 3.077 -3.553 1.00 95.38 139 THR A N 1
ATOM 1061 C CA . THR A 1 139 ? -13.779 2.901 -4.803 1.00 95.38 139 THR A CA 1
ATOM 1062 C C . THR A 1 139 ? -15.283 2.956 -4.522 1.00 95.38 139 THR A C 1
ATOM 1064 O O . THR A 1 139 ? -15.681 2.587 -3.414 1.00 95.38 139 THR A O 1
ATOM 1067 N N . PRO A 1 140 ? -16.127 3.343 -5.501 1.00 94.81 140 PRO A N 1
ATOM 1068 C CA . PRO A 1 140 ? -17.577 3.439 -5.300 1.00 94.81 140 PRO A CA 1
ATOM 1069 C C . PRO A 1 140 ? -18.224 2.141 -4.800 1.00 94.81 140 PRO A C 1
ATOM 1071 O O . PRO A 1 140 ? -19.074 2.162 -3.917 1.00 94.81 140 PRO A O 1
ATOM 1074 N N . GLU A 1 141 ? -17.776 0.989 -5.308 1.00 94.88 141 GLU A N 1
ATOM 1075 C CA . GLU A 1 141 ? -18.232 -0.323 -4.831 1.00 94.88 141 GLU A CA 1
ATOM 1076 C C . GLU A 1 141 ? -17.944 -0.507 -3.333 1.00 94.88 141 GLU A C 1
ATOM 1078 O O . GLU A 1 141 ? -18.807 -0.934 -2.565 1.00 94.88 141 GLU A O 1
ATOM 1083 N N . ARG A 1 142 ? -16.729 -0.151 -2.898 1.00 96.44 142 ARG A N 1
ATOM 1084 C CA . ARG A 1 142 ? -16.287 -0.337 -1.515 1.00 96.44 142 ARG A CA 1
ATOM 1085 C C . ARG A 1 142 ? -16.950 0.640 -0.552 1.00 96.44 142 ARG A C 1
ATOM 1087 O O . ARG A 1 142 ? -17.235 0.252 0.571 1.00 96.44 142 ARG A O 1
ATOM 1094 N N . GLU A 1 143 ? -17.279 1.856 -0.980 1.00 96.69 143 GLU A N 1
ATOM 1095 C CA . GLU A 1 143 ? -18.086 2.812 -0.193 1.00 96.69 143 GLU A CA 1
ATOM 1096 C C . GLU A 1 143 ? -19.502 2.299 0.124 1.00 96.69 143 GLU A C 1
ATOM 1098 O O . GLU A 1 143 ? -20.168 2.771 1.059 1.00 96.69 143 GLU A O 1
ATOM 1103 N N . GLY A 1 144 ? -19.969 1.303 -0.636 1.00 95.75 144 GLY A N 1
ATOM 1104 C CA . GLY A 1 144 ? -21.192 0.573 -0.334 1.00 95.75 144 GLY A CA 1
ATOM 1105 C C . GLY A 1 144 ? -21.148 -0.101 1.040 1.00 95.75 144 GLY A C 1
ATOM 1106 O O . GLY A 1 144 ? -22.157 -0.085 1.744 1.00 95.75 144 GLY A O 1
ATOM 1107 N N . PHE A 1 145 ? -19.986 -0.623 1.455 1.00 95.94 145 PHE A N 1
ATOM 1108 C CA . PHE A 1 145 ? -19.841 -1.437 2.670 1.00 95.94 145 PHE A CA 1
ATOM 1109 C C . PHE A 1 145 ? -18.719 -1.001 3.632 1.00 95.94 145 PHE A C 1
ATOM 1111 O O . PHE A 1 145 ? -18.675 -1.494 4.761 1.00 95.94 145 PHE A O 1
ATOM 1118 N N . LEU A 1 146 ? -17.858 -0.056 3.243 1.00 98.00 146 LEU A N 1
ATOM 1119 C CA . LEU A 1 146 ? -16.771 0.487 4.061 1.00 98.00 146 LEU A CA 1
ATOM 1120 C C . LEU A 1 146 ? -16.877 2.004 4.247 1.00 98.00 146 LEU A C 1
ATOM 1122 O O . LEU A 1 146 ? -17.334 2.738 3.369 1.00 98.00 146 LEU A O 1
ATOM 1126 N N . LEU A 1 147 ? -16.366 2.458 5.385 1.00 98.25 147 LEU A N 1
ATOM 1127 C CA . LEU A 1 147 ? -15.918 3.819 5.641 1.00 98.25 147 LEU A CA 1
ATOM 1128 C C . LEU A 1 147 ? -14.395 3.879 5.509 1.00 98.25 147 LEU A C 1
ATOM 1130 O O . LEU A 1 147 ? -13.703 2.892 5.755 1.00 98.25 147 LEU A O 1
ATOM 1134 N N . PHE A 1 148 ? -13.869 5.045 5.145 1.00 98.44 148 PHE A N 1
ATOM 1135 C CA . PHE A 1 148 ? -12.448 5.227 4.859 1.00 98.44 148 PHE A CA 1
ATOM 1136 C C . PHE A 1 148 ? -11.830 6.293 5.751 1.00 98.44 148 PHE A C 1
ATOM 1138 O O . PHE A 1 148 ? -12.440 7.338 5.980 1.00 98.44 148 PHE A O 1
ATOM 1145 N N . SER A 1 149 ? -10.604 6.041 6.207 1.00 98.44 149 SER A N 1
ATOM 1146 C CA . SER A 1 149 ? -9.783 7.054 6.875 1.00 98.44 149 SER A CA 1
ATOM 1147 C C . SER A 1 149 ? -9.291 8.112 5.882 1.00 98.44 149 SER A C 1
ATOM 1149 O O . SER A 1 149 ? -9.429 7.971 4.660 1.00 98.44 149 SER A O 1
ATOM 1151 N N . ALA A 1 150 ? -8.605 9.136 6.385 1.00 97.50 150 ALA A N 1
ATOM 1152 C CA . ALA A 1 150 ? -7.694 9.929 5.568 1.00 97.50 150 ALA A CA 1
ATOM 1153 C C . ALA A 1 150 ? -6.651 9.012 4.887 1.00 97.50 150 ALA A C 1
ATOM 1155 O O . ALA A 1 150 ? -6.263 7.987 5.465 1.00 97.50 150 ALA A O 1
ATOM 1156 N N . PRO A 1 151 ? -6.203 9.335 3.660 1.00 96.38 151 PRO A N 1
ATOM 1157 C CA . PRO A 1 151 ? -5.149 8.567 3.017 1.00 96.38 151 PRO A CA 1
ATOM 1158 C C . PRO A 1 151 ? -3.844 8.730 3.798 1.00 96.38 151 PRO A C 1
ATOM 1160 O O . PRO A 1 151 ? -3.520 9.825 4.257 1.00 96.38 151 PRO A O 1
ATOM 1163 N N . TYR A 1 152 ? -3.080 7.651 3.931 1.00 93.75 152 TYR A N 1
ATOM 1164 C CA . TYR A 1 152 ? -1.822 7.668 4.688 1.00 93.75 152 TYR A CA 1
ATOM 1165 C C . TYR A 1 152 ? -0.603 7.262 3.863 1.00 93.75 152 TYR A C 1
ATOM 1167 O O . TYR A 1 152 ? 0.526 7.505 4.285 1.00 93.75 152 TYR A O 1
ATOM 1175 N N . LEU A 1 153 ? -0.825 6.692 2.679 1.00 90.06 153 LEU A N 1
ATOM 1176 C CA . LEU A 1 153 ? 0.215 6.413 1.699 1.00 90.06 153 LEU A CA 1
ATOM 1177 C C . LEU A 1 153 ? -0.337 6.556 0.282 1.00 90.06 153 LEU A C 1
ATOM 1179 O O . LEU A 1 153 ? -1.547 6.572 0.050 1.00 90.06 153 LEU A O 1
ATOM 1183 N N . SER A 1 154 ? 0.565 6.665 -0.683 1.00 88.50 154 SER A N 1
ATOM 1184 C CA . SER A 1 154 ? 0.214 6.664 -2.096 1.00 88.50 154 SER A CA 1
ATOM 1185 C C . SER A 1 154 ? 1.299 5.949 -2.886 1.00 88.50 154 SER A C 1
ATOM 1187 O O . SER A 1 154 ? 2.466 5.951 -2.492 1.00 88.50 154 SER A O 1
ATOM 1189 N N . ALA A 1 155 ? 0.907 5.299 -3.978 1.00 84.50 155 ALA A N 1
ATOM 1190 C CA . ALA A 1 155 ? 1.825 4.524 -4.795 1.00 84.50 155 ALA A CA 1
ATOM 1191 C C . ALA A 1 155 ? 1.586 4.818 -6.282 1.00 84.50 155 ALA A C 1
ATOM 1193 O O . ALA A 1 155 ? 0.439 4.726 -6.738 1.00 84.50 155 ALA A O 1
ATOM 1194 N N . PRO A 1 156 ? 2.636 5.178 -7.043 1.00 91.06 156 PRO A N 1
ATOM 1195 C CA . PRO A 1 156 ? 2.511 5.398 -8.474 1.00 91.06 156 PRO A CA 1
ATOM 1196 C C . PRO A 1 156 ? 2.379 4.059 -9.204 1.00 91.06 156 PRO A C 1
ATOM 1198 O O . PRO A 1 156 ? 3.198 3.164 -9.001 1.00 91.06 156 PRO A O 1
ATOM 1201 N N . TYR A 1 157 ? 1.379 3.939 -10.072 1.00 94.88 157 TYR A N 1
ATOM 1202 C CA . TYR A 1 157 ? 1.228 2.840 -11.019 1.00 94.88 157 TYR A CA 1
ATOM 1203 C C . TYR A 1 157 ? 2.046 3.094 -12.286 1.00 94.88 157 TYR A C 1
ATOM 1205 O O . TYR A 1 157 ? 2.091 4.214 -12.808 1.00 94.88 157 TYR A O 1
ATOM 1213 N N . VAL A 1 158 ? 2.674 2.027 -12.772 1.00 96.25 158 VAL A N 1
ATOM 1214 C CA . VAL A 1 158 ? 3.521 1.978 -13.967 1.00 96.25 158 VAL A CA 1
ATOM 1215 C C . VAL A 1 158 ? 3.262 0.676 -14.729 1.00 96.25 158 VAL A C 1
ATOM 1217 O O . VAL A 1 158 ? 2.660 -0.259 -14.195 1.00 96.25 158 VAL A O 1
ATOM 1220 N N . LEU A 1 159 ? 3.731 0.601 -15.976 1.00 97.44 159 LEU A N 1
ATOM 1221 C CA . LEU A 1 159 ? 3.721 -0.650 -16.735 1.00 97.44 159 LEU A CA 1
ATOM 1222 C C . LEU A 1 159 ? 5.016 -1.424 -16.510 1.00 97.44 159 LEU A C 1
ATOM 1224 O O . LEU A 1 159 ? 6.119 -0.887 -16.639 1.00 97.44 159 LEU A O 1
ATOM 1228 N N . PHE A 1 160 ? 4.858 -2.712 -16.238 1.00 97.56 160 PHE A N 1
ATOM 1229 C CA . PHE A 1 160 ? 5.918 -3.704 -16.298 1.00 97.56 160 PHE A CA 1
ATOM 1230 C C . PHE A 1 160 ? 5.767 -4.469 -17.606 1.00 97.56 160 PHE A C 1
ATOM 1232 O O . PHE A 1 160 ? 4.741 -5.104 -17.846 1.00 97.56 160 PHE A O 1
ATOM 1239 N N . VAL A 1 161 ? 6.782 -4.387 -18.457 1.00 97.38 161 VAL A N 1
ATOM 1240 C CA . VAL A 1 161 ? 6.788 -4.948 -19.812 1.00 97.38 161 VAL A CA 1
ATOM 1241 C C . VAL A 1 161 ? 8.016 -5.821 -20.003 1.00 97.38 161 VAL A C 1
ATOM 1243 O O . VAL A 1 161 ? 8.987 -5.715 -19.255 1.00 97.38 161 VAL A O 1
ATOM 1246 N N . ARG A 1 162 ? 8.011 -6.679 -21.018 1.00 95.38 162 ARG A N 1
ATOM 1247 C CA . ARG A 1 162 ? 9.223 -7.400 -21.417 1.00 95.38 162 ARG A CA 1
ATOM 1248 C C . ARG A 1 162 ? 10.212 -6.436 -22.094 1.00 95.38 162 ARG A C 1
ATOM 1250 O O . ARG A 1 162 ? 9.795 -5.464 -22.718 1.00 95.38 162 ARG A O 1
ATOM 1257 N N . GLN A 1 163 ? 11.514 -6.679 -21.960 1.00 90.06 163 GLN A N 1
ATOM 1258 C CA . GLN A 1 163 ? 12.566 -5.846 -22.568 1.00 90.06 163 GLN A CA 1
ATOM 1259 C C . GLN A 1 163 ? 12.606 -5.932 -24.100 1.00 90.06 163 GLN A C 1
ATOM 1261 O O . GLN A 1 163 ? 13.114 -5.021 -24.751 1.00 90.06 163 GLN A O 1
ATOM 1266 N N . ASP A 1 164 ? 12.070 -7.010 -24.664 1.00 83.44 164 ASP A N 1
ATOM 1267 C CA . ASP A 1 164 ? 12.118 -7.301 -26.092 1.00 83.44 164 ASP A CA 1
ATOM 1268 C C . ASP A 1 164 ? 11.344 -6.260 -26.929 1.00 83.44 164 ASP A C 1
ATOM 1270 O O . ASP A 1 164 ? 10.383 -5.636 -26.471 1.00 83.44 164 ASP A O 1
ATOM 1274 N N . GLY A 1 165 ? 11.763 -6.083 -28.185 1.00 68.31 165 GLY A N 1
ATOM 1275 C CA . GLY A 1 165 ? 11.232 -5.054 -29.081 1.00 68.31 165 GLY A CA 1
ATOM 1276 C C . GLY A 1 165 ? 9.717 -5.136 -29.299 1.00 68.31 165 GLY A C 1
ATOM 1277 O O . GLY A 1 165 ? 9.155 -6.215 -29.478 1.00 68.31 165 GLY A O 1
ATOM 1278 N N . GLY A 1 166 ? 9.067 -3.968 -29.315 1.00 80.75 166 GLY A N 1
ATOM 1279 C CA . GLY A 1 166 ? 7.630 -3.822 -29.563 1.00 80.75 166 GLY A CA 1
ATOM 1280 C C . GLY A 1 166 ? 6.762 -3.695 -28.310 1.00 80.75 166 GLY A C 1
ATOM 1281 O O . GLY A 1 166 ? 5.541 -3.677 -28.450 1.00 80.75 166 GLY A O 1
ATOM 1282 N N . ALA A 1 167 ? 7.344 -3.600 -27.110 1.00 88.94 167 ALA A N 1
ATOM 1283 C CA . ALA A 1 167 ? 6.623 -3.332 -25.862 1.00 88.94 167 ALA A CA 1
ATOM 1284 C C . ALA A 1 167 ? 5.851 -1.989 -25.891 1.00 88.94 167 ALA A C 1
ATOM 1286 O O . ALA A 1 167 ? 6.285 -1.057 -26.568 1.00 88.94 167 ALA A O 1
ATOM 1287 N N . PRO A 1 168 ? 4.711 -1.878 -25.183 1.00 91.81 168 PRO A N 1
ATOM 1288 C CA . PRO A 1 168 ? 3.998 -0.609 -25.043 1.00 91.81 168 PRO A CA 1
ATOM 1289 C C . PRO A 1 168 ? 4.801 0.361 -24.157 1.00 91.81 168 PRO A C 1
ATOM 1291 O O . PRO A 1 168 ? 5.379 -0.058 -23.153 1.00 91.81 168 PRO A O 1
ATOM 1294 N N . GLU A 1 169 ? 4.828 1.651 -24.504 1.00 92.06 169 GLU A N 1
ATOM 1295 C CA . GLU A 1 169 ? 5.513 2.702 -23.721 1.00 92.06 169 GLU A CA 1
ATOM 1296 C C . GLU A 1 169 ? 4.525 3.598 -22.959 1.00 92.06 169 GLU A C 1
ATOM 1298 O O . GLU A 1 169 ? 4.911 4.426 -22.129 1.00 92.06 169 GLU A O 1
ATOM 1303 N N . THR A 1 170 ? 3.235 3.446 -23.237 1.00 93.00 170 THR A N 1
ATOM 1304 C CA . THR A 1 170 ? 2.142 4.173 -22.599 1.00 93.00 170 THR A CA 1
ATOM 1305 C C . THR A 1 170 ? 0.952 3.247 -22.361 1.00 93.00 170 THR A C 1
ATOM 1307 O O . THR A 1 170 ? 0.880 2.147 -22.913 1.00 93.00 170 THR A O 1
ATOM 1310 N N . ILE A 1 171 ? 0.008 3.679 -21.521 1.00 92.38 171 ILE A N 1
ATOM 1311 C CA . ILE A 1 171 ? -1.240 2.933 -21.329 1.00 92.38 171 ILE A CA 1
ATOM 1312 C C . ILE A 1 171 ? -2.099 2.977 -22.602 1.00 92.38 171 ILE A C 1
ATOM 1314 O O . ILE A 1 171 ? -2.790 2.013 -22.912 1.00 92.38 171 ILE A O 1
ATOM 1318 N N . GLU A 1 172 ? -1.999 4.053 -23.384 1.00 91.00 172 GLU A N 1
ATOM 1319 C CA . GLU A 1 172 ? -2.692 4.223 -24.661 1.00 91.00 172 GLU A CA 1
ATOM 1320 C C . GLU A 1 172 ? -2.207 3.230 -25.730 1.00 91.00 172 GLU A C 1
ATOM 1322 O O . GLU A 1 172 ? -3.014 2.744 -26.523 1.00 91.00 172 GLU A O 1
ATOM 1327 N N . ASP A 1 173 ? -0.925 2.845 -25.699 1.00 92.06 173 ASP A N 1
ATOM 1328 C CA . ASP A 1 173 ? -0.351 1.837 -26.605 1.00 92.06 173 ASP A CA 1
ATOM 1329 C C . ASP A 1 173 ? -0.901 0.424 -26.367 1.00 92.06 173 ASP A C 1
ATOM 1331 O O . ASP A 1 173 ? -0.619 -0.492 -27.153 1.00 92.06 173 ASP A O 1
ATOM 1335 N N . MET A 1 174 ? -1.660 0.218 -25.282 1.00 93.19 174 MET A N 1
ATOM 1336 C CA . MET A 1 174 ? -2.215 -1.091 -24.969 1.00 93.19 174 MET A CA 1
ATOM 1337 C C . MET A 1 174 ? -3.193 -1.560 -26.036 1.00 93.19 174 MET A C 1
ATOM 1339 O O . MET A 1 174 ? -3.080 -2.709 -26.430 1.00 93.19 174 MET A O 1
ATOM 1343 N N . GLY A 1 175 ? -4.091 -0.724 -26.567 1.00 86.56 175 GLY A N 1
ATOM 1344 C CA . GLY A 1 175 ? -5.035 -1.144 -27.616 1.00 86.56 175 GLY A CA 1
ATOM 1345 C C . GLY A 1 175 ? -5.651 -2.534 -27.356 1.00 86.56 175 GLY A C 1
ATOM 1346 O O . GLY A 1 175 ? -6.288 -2.749 -26.330 1.00 86.56 175 GLY A O 1
ATOM 1347 N N . SER A 1 176 ? -5.408 -3.493 -28.261 1.00 89.50 176 SER A N 1
ATOM 1348 C CA . SER A 1 176 ? -5.837 -4.902 -28.140 1.00 89.50 176 SER A CA 1
ATOM 1349 C C . SER A 1 176 ? -4.819 -5.844 -27.468 1.00 89.50 176 SER A C 1
ATOM 1351 O O . SER A 1 176 ? -4.991 -7.063 -27.502 1.00 89.50 176 SER A O 1
ATOM 1353 N N . ARG A 1 177 ? -3.720 -5.317 -26.922 1.00 94.19 177 ARG A N 1
ATOM 1354 C CA . ARG A 1 177 ? -2.691 -6.074 -26.197 1.00 94.19 177 ARG A CA 1
ATOM 1355 C C . ARG A 1 177 ? -3.235 -6.568 -24.857 1.00 94.19 177 ARG A C 1
ATOM 1357 O O . ARG A 1 177 ? -4.112 -5.964 -24.242 1.00 94.19 177 ARG A O 1
ATOM 1364 N N . ARG A 1 178 ? -2.653 -7.650 -24.355 1.00 96.12 178 ARG A N 1
ATOM 1365 C CA . ARG A 1 178 ? -3.027 -8.293 -23.093 1.00 96.12 178 ARG A CA 1
ATOM 1366 C C . ARG A 1 178 ? -2.411 -7.535 -21.920 1.00 96.12 178 ARG A C 1
ATOM 1368 O O . ARG A 1 178 ? -1.257 -7.775 -21.554 1.00 96.12 178 ARG A O 1
ATOM 1375 N N . LEU A 1 179 ? -3.190 -6.623 -21.339 1.00 97.62 179 LEU A N 1
ATOM 1376 C CA . LEU A 1 179 ? -2.845 -5.929 -20.099 1.00 97.62 179 LEU A CA 1
ATOM 1377 C C . LEU A 1 179 ? -3.252 -6.764 -18.886 1.00 97.62 179 LEU A C 1
ATOM 1379 O O . LEU A 1 179 ? -4.436 -7.004 -18.684 1.00 97.62 179 LEU A O 1
ATOM 1383 N N . GLY A 1 180 ? -2.301 -7.164 -18.051 1.00 98.12 180 GLY A N 1
ATOM 1384 C CA . GLY A 1 180 ? -2.587 -7.755 -16.750 1.00 98.12 180 GLY A CA 1
ATOM 1385 C C . GLY A 1 180 ? -2.962 -6.711 -15.705 1.00 98.12 180 GLY A C 1
ATOM 1386 O O . GLY A 1 180 ? -2.332 -5.654 -15.628 1.00 98.12 180 GLY A O 1
ATOM 1387 N N . VAL A 1 181 ? -3.916 -7.057 -14.845 1.00 97.38 181 VAL A N 1
ATOM 1388 C CA . VAL A 1 181 ? -4.243 -6.334 -13.606 1.00 97.38 181 VAL A CA 1
ATOM 1389 C C . VAL A 1 181 ? -4.570 -7.338 -12.507 1.00 97.38 181 VAL A C 1
ATOM 1391 O O . VAL A 1 181 ? -5.201 -8.363 -12.770 1.00 97.38 181 VAL A O 1
ATOM 1394 N N . VAL A 1 182 ? -4.159 -7.073 -11.267 1.00 97.25 182 VAL A N 1
ATOM 1395 C CA . VAL A 1 182 ? -4.530 -7.943 -10.141 1.00 97.25 182 VAL A CA 1
ATOM 1396 C C . VAL A 1 182 ? -6.030 -7.819 -9.878 1.00 97.25 182 VAL A C 1
ATOM 1398 O O . VAL A 1 182 ? -6.581 -6.713 -9.824 1.00 97.25 182 VAL A O 1
ATOM 1401 N N . LYS A 1 183 ? -6.713 -8.956 -9.732 1.00 96.12 183 LYS A N 1
ATOM 1402 C CA . LYS A 1 183 ? -8.159 -9.000 -9.490 1.00 96.12 183 LYS A CA 1
ATOM 1403 C C . LYS A 1 183 ? -8.521 -8.220 -8.226 1.00 96.12 183 LYS A C 1
ATOM 1405 O O . LYS A 1 183 ? -7.834 -8.279 -7.210 1.00 96.12 183 LYS A O 1
ATOM 1410 N N . ASN A 1 184 ? -9.638 -7.498 -8.283 1.00 94.88 184 ASN A N 1
ATOM 1411 C CA . ASN A 1 184 ? -10.197 -6.739 -7.160 1.00 94.88 184 ASN A CA 1
ATOM 1412 C C . ASN A 1 184 ? -9.301 -5.617 -6.599 1.00 94.88 184 ASN A C 1
ATOM 1414 O O . ASN A 1 184 ? -9.618 -5.071 -5.540 1.00 94.88 184 ASN A O 1
ATOM 1418 N N . TYR A 1 185 ? -8.214 -5.227 -7.274 1.00 95.69 185 TYR A N 1
ATOM 1419 C CA . TYR A 1 185 ? -7.447 -4.022 -6.930 1.00 95.69 185 TYR A CA 1
ATOM 1420 C C . TYR A 1 185 ? -8.181 -2.750 -7.364 1.00 95.69 185 TYR A C 1
ATOM 1422 O O . TYR A 1 185 ? -8.914 -2.750 -8.352 1.00 95.69 185 TYR A O 1
ATOM 1430 N N . GLY A 1 186 ? -7.961 -1.639 -6.654 1.00 92.81 186 GLY A N 1
ATOM 1431 C CA . GLY A 1 186 ? -8.639 -0.368 -6.948 1.00 92.81 186 GLY A CA 1
ATOM 1432 C C . GLY A 1 186 ? -8.352 0.178 -8.351 1.00 92.81 186 GLY A C 1
ATOM 1433 O O . GLY A 1 186 ? -9.192 0.860 -8.936 1.00 92.81 186 GLY A O 1
ATOM 1434 N N . ILE A 1 187 ? -7.203 -0.188 -8.927 1.00 94.19 187 ILE A N 1
ATOM 1435 C CA . ILE A 1 187 ? -6.821 0.197 -10.287 1.00 94.19 187 ILE A CA 1
ATOM 1436 C C . ILE A 1 187 ? -7.795 -0.320 -11.354 1.00 94.19 187 ILE A C 1
ATOM 1438 O O . ILE A 1 187 ? -7.957 0.334 -12.378 1.00 94.19 187 ILE A O 1
ATOM 1442 N N . ASN A 1 188 ? -8.508 -1.426 -11.099 1.00 94.75 188 ASN A N 1
ATOM 1443 C CA . ASN A 1 188 ? -9.521 -1.960 -12.017 1.00 94.75 188 ASN A CA 1
ATOM 1444 C C . ASN A 1 188 ? -10.657 -0.953 -12.253 1.00 94.75 188 ASN A C 1
ATOM 1446 O O . ASN A 1 188 ? -11.103 -0.769 -13.386 1.00 94.75 188 ASN A O 1
ATOM 1450 N N . THR A 1 189 ? -11.101 -0.268 -11.192 1.00 93.81 189 THR A N 1
ATOM 1451 C CA . THR A 1 189 ? -12.149 0.759 -11.270 1.00 93.81 189 THR A CA 1
ATOM 1452 C C . THR A 1 189 ? -11.678 1.964 -12.076 1.00 93.81 189 THR A C 1
ATOM 1454 O O . THR A 1 189 ? -12.407 2.455 -12.938 1.00 93.81 189 THR A O 1
ATOM 1457 N N . TRP A 1 190 ? -10.449 2.424 -11.826 1.00 92.69 190 TRP A N 1
ATOM 1458 C CA . TRP A 1 190 ? -9.850 3.519 -12.586 1.00 92.69 190 TRP A CA 1
ATOM 1459 C C . TRP A 1 190 ? -9.703 3.157 -14.069 1.00 92.69 190 TRP A C 1
ATOM 1461 O O . TRP A 1 190 ? -10.160 3.914 -14.922 1.00 92.69 190 TRP A O 1
ATOM 1471 N N . LEU A 1 191 ? -9.151 1.978 -14.373 1.00 94.19 191 LEU A N 1
ATOM 1472 C CA . LEU A 1 191 ? -8.912 1.525 -15.744 1.00 94.19 191 LEU A CA 1
ATOM 1473 C C . LEU A 1 191 ? -10.223 1.414 -16.529 1.00 94.19 191 LEU A C 1
ATOM 1475 O O . LEU A 1 191 ? -10.308 1.919 -17.642 1.00 94.19 191 LEU A O 1
ATOM 1479 N N . SER A 1 192 ? -11.265 0.842 -15.920 1.00 92.88 192 SER A N 1
ATOM 1480 C CA . SER A 1 192 ? -12.585 0.708 -16.553 1.00 92.88 192 SER A CA 1
ATOM 1481 C C . SER A 1 192 ? -13.254 2.060 -16.826 1.00 92.88 192 SER A C 1
ATOM 1483 O O . SER A 1 192 ? -14.019 2.185 -17.777 1.00 92.88 192 SER A O 1
ATOM 1485 N N . SER A 1 193 ? -12.972 3.071 -15.998 1.00 92.50 193 SER A N 1
ATOM 1486 C CA . SER A 1 193 ? -13.569 4.407 -16.127 1.00 92.50 193 SER A CA 1
ATOM 1487 C C . SER A 1 193 ? -12.814 5.286 -17.127 1.00 92.50 193 SER A C 1
ATOM 1489 O O . SER A 1 193 ? -13.434 5.992 -17.916 1.00 92.50 193 SER A O 1
ATOM 1491 N N . MET A 1 194 ? -11.478 5.253 -17.098 1.00 92.50 194 MET A N 1
ATOM 1492 C CA . MET A 1 194 ? -10.621 6.140 -17.897 1.00 92.50 194 MET A CA 1
ATOM 1493 C C . MET A 1 194 ? -10.213 5.537 -19.244 1.00 92.50 194 MET A C 1
ATOM 1495 O O . MET A 1 194 ? -9.994 6.275 -20.202 1.00 92.50 194 MET A O 1
ATOM 1499 N N . HIS A 1 195 ? -10.135 4.208 -19.338 1.00 93.00 195 HIS A N 1
ATOM 1500 C CA . HIS A 1 195 ? -9.745 3.487 -20.550 1.00 93.00 195 HIS A CA 1
ATOM 1501 C C . HIS A 1 195 ? -10.717 2.328 -20.845 1.00 93.00 195 HIS A C 1
ATOM 1503 O O . HIS A 1 195 ? -10.300 1.170 -20.885 1.00 93.00 195 HIS A O 1
ATOM 1509 N N . PRO A 1 196 ? -12.009 2.610 -21.103 1.00 92.19 196 PRO A N 1
ATOM 1510 C CA . PRO A 1 196 ? -13.042 1.579 -21.278 1.00 92.19 196 PRO A CA 1
ATOM 1511 C C . PRO A 1 196 ? -12.797 0.633 -22.467 1.00 92.19 196 PRO A C 1
ATOM 1513 O O . PRO A 1 196 ? -13.347 -0.465 -22.509 1.00 92.19 196 PRO A O 1
ATOM 1516 N N . ASN A 1 197 ? -11.959 1.044 -23.423 1.00 91.50 197 ASN A N 1
ATOM 1517 C CA . ASN A 1 197 ? -11.578 0.240 -24.587 1.00 91.50 197 ASN A CA 1
ATOM 1518 C C . ASN A 1 197 ? -10.487 -0.800 -24.275 1.00 91.50 197 ASN A C 1
ATOM 1520 O O . ASN A 1 197 ? -10.204 -1.651 -25.115 1.00 91.50 197 ASN A O 1
ATOM 1524 N N . ILE A 1 198 ? -9.845 -0.722 -23.104 1.00 93.50 198 ILE A N 1
ATOM 1525 C CA . ILE A 1 198 ? -8.861 -1.709 -22.657 1.00 93.50 198 ILE A CA 1
ATOM 1526 C C . ILE A 1 198 ? -9.601 -2.774 -21.851 1.00 93.50 198 ILE A C 1
ATOM 1528 O O . ILE A 1 198 ? -10.199 -2.484 -20.816 1.00 93.50 198 ILE A O 1
ATOM 1532 N N . HIS A 1 199 ? -9.520 -4.024 -22.300 1.00 89.88 199 HIS A N 1
ATOM 1533 C CA . HIS A 1 199 ? -10.076 -5.173 -21.589 1.00 89.88 199 HIS A CA 1
ATOM 1534 C C . HIS A 1 199 ? -8.946 -5.946 -20.908 1.00 89.88 199 HIS A C 1
ATOM 1536 O O . HIS A 1 199 ? -8.266 -6.744 -21.560 1.00 89.88 199 HIS A O 1
ATOM 1542 N N . PRO A 1 200 ? -8.684 -5.690 -19.616 1.00 94.81 200 PRO A N 1
ATOM 1543 C CA . PRO A 1 200 ? -7.550 -6.293 -18.947 1.00 94.81 200 PRO A CA 1
ATOM 1544 C C . PRO A 1 200 ? -7.802 -7.770 -18.619 1.00 94.81 200 PRO A C 1
ATOM 1546 O O . PRO A 1 200 ? -8.926 -8.211 -18.375 1.00 94.81 200 PRO A O 1
ATOM 1549 N N . VAL A 1 201 ? -6.718 -8.531 -18.546 1.00 97.19 201 VAL A N 1
ATOM 1550 C CA . VAL A 1 201 ? -6.686 -9.906 -18.057 1.00 97.19 201 VAL A CA 1
ATOM 1551 C C . VAL A 1 201 ? -6.468 -9.873 -16.545 1.00 97.19 201 VAL A C 1
ATOM 1553 O O . VAL A 1 201 ? -5.424 -9.431 -16.062 1.00 97.19 201 VAL A O 1
ATOM 1556 N N . GLY A 1 202 ? -7.453 -10.348 -15.786 1.00 96.69 202 GLY A N 1
ATOM 1557 C CA . GLY A 1 202 ? -7.350 -10.439 -14.330 1.00 96.69 202 GLY A CA 1
ATOM 1558 C C . GLY A 1 202 ? -6.387 -11.544 -13.890 1.00 96.69 202 GLY A C 1
ATOM 1559 O O . GLY A 1 202 ? -6.617 -12.712 -14.204 1.00 96.69 202 GLY A O 1
ATOM 1560 N N . VAL A 1 203 ? -5.364 -1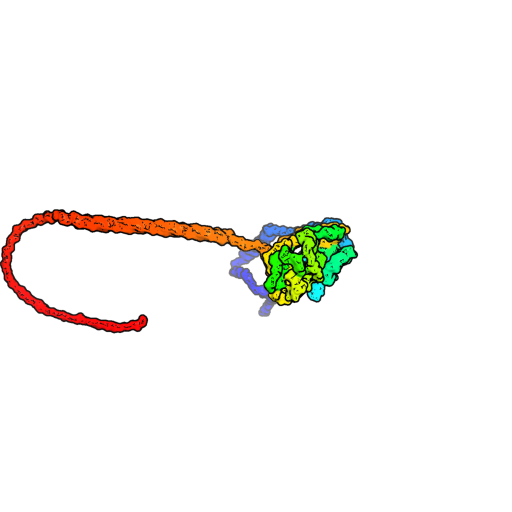1.197 -13.109 1.00 97.38 203 VAL A N 1
ATOM 1561 C CA . VAL A 1 203 ? -4.418 -12.141 -12.485 1.00 97.38 203 VAL A CA 1
ATOM 1562 C C . VAL A 1 203 ? -4.665 -12.255 -10.979 1.00 97.38 203 VAL A C 1
ATOM 1564 O O . VAL A 1 203 ? -5.202 -11.334 -10.367 1.00 97.38 203 VAL A O 1
ATOM 1567 N N . GLU A 1 204 ? -4.298 -13.387 -10.376 1.00 94.12 204 GLU A N 1
ATOM 1568 C CA . GLU A 1 204 ? -4.525 -13.624 -8.938 1.00 94.12 204 GLU A CA 1
ATOM 1569 C C . GLU A 1 204 ? -3.656 -12.735 -8.043 1.00 94.12 204 GLU A C 1
ATOM 1571 O O . GLU A 1 204 ? -4.117 -12.251 -7.013 1.00 94.12 204 GLU A O 1
ATOM 1576 N N . ASP A 1 205 ? -2.412 -12.497 -8.455 1.00 95.81 205 ASP A N 1
ATOM 1577 C CA . ASP A 1 205 ? -1.437 -11.702 -7.720 1.00 95.81 205 ASP A CA 1
ATOM 1578 C C . ASP A 1 205 ? -0.390 -11.102 -8.670 1.00 95.81 205 ASP A C 1
ATOM 1580 O O . ASP A 1 205 ? -0.203 -11.557 -9.809 1.00 95.81 205 ASP A O 1
ATOM 1584 N N . THR A 1 206 ? 0.320 -10.078 -8.196 1.00 97.31 206 THR A N 1
ATOM 1585 C CA . THR A 1 206 ? 1.344 -9.366 -8.969 1.00 97.31 206 THR A CA 1
ATOM 1586 C C . THR A 1 206 ? 2.454 -10.292 -9.463 1.00 97.31 206 THR A C 1
ATOM 1588 O O . THR A 1 206 ? 2.971 -10.121 -10.567 1.00 97.31 206 THR A O 1
ATOM 1591 N N . ALA A 1 207 ? 2.852 -11.283 -8.668 1.00 96.88 207 ALA A N 1
ATOM 1592 C CA . ALA A 1 207 ? 3.988 -12.129 -8.983 1.00 96.88 207 ALA A CA 1
ATOM 1593 C C . ALA A 1 207 ? 3.658 -13.140 -10.089 1.00 96.88 207 ALA A C 1
ATOM 1595 O O . ALA A 1 207 ? 4.480 -13.381 -10.980 1.00 96.88 207 ALA A O 1
ATOM 1596 N N . THR A 1 208 ? 2.434 -13.664 -10.081 1.00 97.56 208 THR A N 1
ATOM 1597 C CA . THR A 1 208 ? 1.845 -14.405 -11.197 1.00 97.56 208 THR A CA 1
ATOM 1598 C C . THR A 1 208 ? 1.779 -13.524 -12.447 1.00 97.56 208 THR A C 1
ATOM 1600 O O . THR A 1 208 ? 2.307 -13.913 -13.488 1.00 97.56 208 THR A O 1
ATOM 1603 N N . GLY A 1 209 ? 1.254 -12.297 -12.340 1.00 98.12 209 GLY A N 1
ATOM 1604 C CA . GLY A 1 209 ? 1.186 -11.354 -13.462 1.00 98.12 209 GLY A CA 1
ATOM 1605 C C . GLY A 1 209 ? 2.546 -11.033 -14.092 1.00 98.12 209 GLY A C 1
ATOM 1606 O O . GLY A 1 209 ? 2.698 -11.096 -15.310 1.00 98.12 209 GLY A O 1
ATOM 1607 N N . LEU A 1 210 ? 3.572 -10.768 -13.279 1.00 98.31 210 LEU A N 1
ATOM 1608 C CA . LEU A 1 210 ? 4.933 -10.520 -13.766 1.00 98.31 210 LEU A CA 1
ATOM 1609 C C . LEU A 1 210 ? 5.532 -11.758 -14.442 1.00 98.31 210 LEU A C 1
ATOM 1611 O O . LEU A 1 210 ? 6.203 -11.637 -15.463 1.00 98.31 210 LEU A O 1
ATOM 1615 N N . THR A 1 211 ? 5.257 -12.956 -13.922 1.00 97.69 211 THR A N 1
ATOM 1616 C CA . THR A 1 211 ? 5.693 -14.213 -14.554 1.00 97.69 211 THR A CA 1
ATOM 1617 C C . THR A 1 211 ? 5.033 -14.395 -15.925 1.00 97.69 211 THR A C 1
ATOM 1619 O O . THR A 1 211 ? 5.686 -14.798 -16.889 1.00 97.69 211 THR A O 1
ATOM 1622 N N . MET A 1 212 ? 3.753 -14.039 -16.051 1.00 97.88 212 MET A N 1
ATOM 1623 C CA . MET A 1 212 ? 3.038 -14.060 -17.328 1.00 97.88 212 MET A CA 1
ATOM 1624 C C . MET A 1 212 ? 3.609 -13.041 -18.328 1.00 97.88 212 MET A C 1
ATOM 1626 O O . MET A 1 212 ? 3.726 -13.358 -19.509 1.00 97.88 212 MET A O 1
ATOM 1630 N N . VAL A 1 213 ? 4.037 -11.854 -17.881 1.00 97.69 213 VAL A N 1
ATOM 1631 C CA . VAL A 1 213 ? 4.759 -10.891 -18.741 1.00 97.69 213 VAL A CA 1
ATOM 1632 C C . VAL A 1 213 ? 6.114 -11.455 -19.178 1.00 97.69 213 VAL A C 1
ATOM 1634 O O . VAL A 1 213 ? 6.429 -11.465 -20.367 1.00 97.69 213 VAL A O 1
ATOM 1637 N N . ALA A 1 214 ? 6.901 -11.993 -18.240 1.00 96.62 214 ALA A N 1
ATOM 1638 C CA . ALA A 1 214 ? 8.214 -12.573 -18.530 1.00 96.62 214 ALA A CA 1
ATOM 1639 C C . ALA A 1 214 ? 8.146 -13.730 -19.542 1.00 96.62 214 ALA A C 1
ATOM 1641 O O . ALA A 1 214 ? 9.062 -13.901 -20.345 1.00 96.62 214 ALA A O 1
ATOM 1642 N N . THR A 1 215 ? 7.061 -14.507 -19.523 1.00 95.56 215 THR A N 1
ATOM 1643 C CA . THR A 1 215 ? 6.830 -15.649 -20.426 1.00 95.56 215 THR A CA 1
ATOM 1644 C C . THR A 1 215 ? 6.072 -15.283 -21.707 1.00 95.56 215 THR A C 1
ATOM 1646 O O . THR A 1 215 ? 5.837 -16.152 -22.543 1.00 95.56 215 THR A O 1
ATOM 1649 N N . GLY A 1 216 ? 5.697 -14.012 -21.899 1.00 95.00 216 GLY A N 1
ATOM 1650 C CA . GLY A 1 216 ? 4.965 -13.551 -23.085 1.00 95.00 216 GLY A CA 1
ATOM 1651 C C . GLY A 1 216 ? 3.489 -13.968 -23.123 1.00 95.00 216 GLY A C 1
ATOM 1652 O O . GLY A 1 216 ? 2.865 -13.936 -24.184 1.00 95.00 216 GLY A O 1
ATOM 1653 N N . GLN A 1 217 ? 2.908 -14.362 -21.989 1.00 96.62 217 GLN A N 1
ATOM 1654 C CA . GLN A 1 217 ? 1.466 -14.598 -21.829 1.00 96.62 217 GLN A CA 1
ATOM 1655 C C . GLN A 1 217 ? 0.676 -13.298 -21.607 1.00 96.62 217 GLN A C 1
ATOM 1657 O O . GLN A 1 217 ? -0.522 -13.252 -21.883 1.00 96.62 217 GLN A O 1
ATOM 1662 N N . LEU A 1 218 ? 1.348 -12.246 -21.142 1.00 97.12 218 LEU A N 1
ATOM 1663 C CA . LEU A 1 218 ? 0.851 -10.874 -21.097 1.00 97.12 218 LEU A CA 1
ATOM 1664 C C . LEU A 1 218 ? 1.847 -9.955 -21.797 1.00 97.12 218 LEU A C 1
ATOM 1666 O O . LEU A 1 218 ? 3.048 -10.222 -21.800 1.00 97.12 218 LEU A O 1
ATOM 1670 N N . ASP A 1 219 ? 1.344 -8.863 -22.361 1.00 96.56 219 ASP A N 1
ATOM 1671 C CA . ASP A 1 219 ? 2.181 -7.869 -23.038 1.00 96.56 219 ASP A CA 1
ATOM 1672 C C . ASP A 1 219 ? 2.646 -6.777 -22.059 1.00 96.56 219 ASP A C 1
ATOM 1674 O O . ASP A 1 219 ? 3.725 -6.208 -22.225 1.00 96.56 219 ASP A O 1
ATOM 1678 N N . ALA A 1 220 ? 1.855 -6.521 -21.012 1.00 97.38 220 ALA A N 1
ATOM 1679 C CA . ALA A 1 220 ? 2.212 -5.661 -19.890 1.00 97.38 220 ALA A CA 1
ATOM 1680 C C . ALA A 1 220 ? 1.444 -6.058 -18.619 1.00 97.38 220 ALA A C 1
ATOM 1682 O O . ALA A 1 220 ? 0.369 -6.650 -18.698 1.00 97.38 220 ALA A O 1
ATOM 1683 N N . LEU A 1 221 ? 1.959 -5.674 -17.452 1.00 98.19 221 LEU A N 1
ATOM 1684 C CA . LEU A 1 221 ? 1.244 -5.674 -16.174 1.00 98.19 221 LEU A CA 1
ATOM 1685 C C . LEU A 1 221 ? 1.173 -4.237 -15.649 1.00 98.19 221 LEU A C 1
ATOM 1687 O O . LEU A 1 221 ? 2.204 -3.568 -15.563 1.00 98.19 221 LEU A O 1
ATOM 1691 N N . LEU A 1 222 ? -0.023 -3.775 -15.281 1.00 97.44 222 LEU A N 1
ATOM 1692 C CA . LEU A 1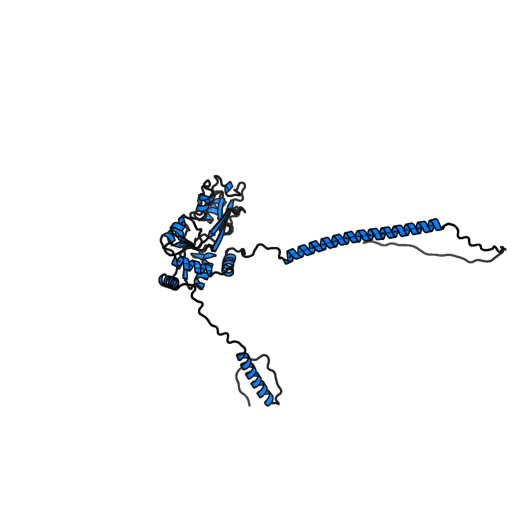 222 ? -0.215 -2.494 -14.601 1.00 97.44 222 LEU A CA 1
ATOM 1693 C C . LEU A 1 222 ? -0.155 -2.707 -13.087 1.00 97.44 222 LEU A C 1
ATOM 1695 O O . LEU A 1 222 ? -1.033 -3.348 -12.513 1.00 97.44 222 LEU A O 1
ATOM 1699 N N . GLU A 1 223 ? 0.871 -2.157 -12.444 1.00 96.62 223 GLU A N 1
ATOM 1700 C CA . GLU A 1 223 ? 1.114 -2.340 -11.011 1.00 96.62 223 GLU A CA 1
ATOM 1701 C C . GLU A 1 223 ? 1.804 -1.116 -10.403 1.00 96.62 223 GLU A C 1
ATOM 1703 O O . GLU A 1 223 ? 2.446 -0.321 -11.094 1.00 96.62 223 GLU A O 1
ATOM 1708 N N . THR A 1 224 ? 1.687 -0.962 -9.088 1.00 94.50 224 THR A N 1
ATOM 1709 C CA . THR A 1 224 ? 2.466 0.004 -8.326 1.00 94.50 224 THR A CA 1
ATOM 1710 C C . THR A 1 224 ? 3.969 -0.253 -8.447 1.00 94.50 224 THR A C 1
ATOM 1712 O O . THR A 1 224 ? 4.465 -1.379 -8.338 1.00 94.50 224 THR A O 1
ATOM 1715 N N . LEU A 1 225 ? 4.728 0.827 -8.630 1.00 93.38 225 LEU A N 1
ATOM 1716 C CA . LEU A 1 225 ? 6.175 0.768 -8.792 1.00 93.38 225 LEU A CA 1
ATOM 1717 C C . LEU A 1 225 ? 6.873 0.012 -7.642 1.00 93.38 225 LEU A C 1
ATOM 1719 O O . LEU A 1 225 ? 7.677 -0.869 -7.950 1.00 93.38 225 LEU A O 1
ATOM 1723 N N . PRO A 1 226 ? 6.585 0.276 -6.346 1.00 92.31 226 PRO A N 1
ATOM 1724 C CA . PRO A 1 226 ? 7.281 -0.410 -5.257 1.00 92.31 226 PRO A CA 1
ATOM 1725 C C . PRO A 1 226 ? 7.027 -1.922 -5.230 1.00 92.31 226 PRO A C 1
ATOM 1727 O O . PRO A 1 226 ? 7.971 -2.688 -5.025 1.00 92.31 226 PRO A O 1
ATOM 1730 N N . VAL A 1 227 ? 5.785 -2.354 -5.476 1.00 94.38 227 VAL A N 1
ATOM 1731 C CA . VAL A 1 227 ? 5.404 -3.774 -5.434 1.00 94.38 227 VAL A CA 1
ATOM 1732 C C . VAL A 1 227 ? 6.041 -4.522 -6.594 1.00 94.38 227 VAL A C 1
ATOM 1734 O O . VAL A 1 227 ? 6.778 -5.491 -6.382 1.00 94.38 227 VAL A O 1
ATOM 1737 N N . GLY A 1 228 ? 5.831 -4.039 -7.821 1.00 95.69 228 GLY A N 1
ATOM 1738 C CA . GLY A 1 228 ? 6.360 -4.710 -8.999 1.00 95.69 228 GLY A CA 1
ATOM 1739 C C . GLY A 1 228 ? 7.891 -4.707 -9.034 1.00 95.69 228 GLY A C 1
ATOM 1740 O O . GLY A 1 228 ? 8.493 -5.749 -9.284 1.00 95.69 228 GLY A O 1
ATOM 1741 N N . ALA A 1 229 ? 8.554 -3.596 -8.683 1.00 93.75 229 ALA A N 1
ATOM 1742 C CA . ALA A 1 229 ? 10.020 -3.530 -8.668 1.00 93.75 229 ALA A CA 1
ATOM 1743 C C . ALA A 1 229 ? 10.642 -4.478 -7.632 1.00 93.75 229 ALA A C 1
ATOM 1745 O O . ALA A 1 229 ? 11.690 -5.080 -7.886 1.00 93.75 229 ALA A O 1
ATOM 1746 N N . ARG A 1 230 ? 10.005 -4.636 -6.465 1.00 91.69 230 ARG A N 1
ATOM 1747 C CA . ARG A 1 230 ? 10.453 -5.593 -5.450 1.00 91.69 230 ARG A CA 1
ATOM 1748 C C . ARG A 1 230 ? 10.318 -7.030 -5.954 1.00 91.69 230 ARG A C 1
ATOM 1750 O O . ARG A 1 230 ? 11.282 -7.782 -5.852 1.00 91.69 230 ARG A O 1
ATOM 1757 N N . ILE A 1 231 ? 9.179 -7.394 -6.546 1.00 94.06 231 ILE A N 1
ATOM 1758 C CA . ILE A 1 231 ? 8.946 -8.762 -7.037 1.00 94.06 231 ILE A CA 1
ATOM 1759 C C . ILE A 1 231 ? 9.848 -9.101 -8.229 1.00 94.06 231 ILE A C 1
ATOM 1761 O O . ILE A 1 231 ? 10.400 -10.199 -8.266 1.00 94.06 231 ILE A O 1
ATOM 1765 N N . VAL A 1 232 ? 10.058 -8.167 -9.166 1.00 95.69 232 VAL A N 1
ATOM 1766 C CA . VAL A 1 232 ? 11.019 -8.334 -10.275 1.00 95.69 232 VAL A CA 1
ATOM 1767 C C . VAL A 1 232 ? 12.407 -8.684 -9.737 1.00 95.69 232 VAL A C 1
ATOM 1769 O O . VAL A 1 232 ? 13.037 -9.621 -10.229 1.00 95.69 232 VAL A O 1
ATOM 1772 N N . ARG A 1 233 ? 12.860 -7.975 -8.694 1.00 93.06 233 ARG A N 1
ATOM 1773 C CA . ARG A 1 233 ? 14.151 -8.224 -8.042 1.00 93.06 233 ARG A CA 1
ATOM 1774 C C . ARG A 1 233 ? 14.184 -9.571 -7.319 1.00 93.06 233 ARG A C 1
ATOM 1776 O O . ARG A 1 233 ? 15.119 -10.334 -7.521 1.00 93.06 233 ARG A O 1
ATOM 1783 N N . GLU A 1 234 ? 13.183 -9.876 -6.498 1.00 89.94 234 GLU A N 1
ATOM 1784 C CA . GLU A 1 234 ? 13.140 -11.118 -5.708 1.00 89.94 234 GLU A CA 1
ATOM 1785 C C . GLU A 1 234 ? 13.047 -12.375 -6.573 1.00 89.94 234 GLU A C 1
ATOM 1787 O O . GLU A 1 234 ? 13.658 -13.391 -6.251 1.00 89.94 234 GLU A O 1
ATOM 1792 N N . ARG A 1 235 ? 12.318 -12.306 -7.691 1.00 93.50 235 ARG A N 1
ATOM 1793 C CA . ARG A 1 235 ? 12.178 -13.418 -8.641 1.00 93.50 235 ARG A CA 1
ATOM 1794 C C . ARG A 1 235 ? 13.239 -13.430 -9.738 1.00 93.50 235 ARG A C 1
ATOM 1796 O O . ARG A 1 235 ? 13.186 -14.297 -10.603 1.00 93.50 235 ARG A O 1
ATOM 1803 N N . SER A 1 236 ? 14.196 -12.499 -9.712 1.00 95.00 236 SER A N 1
ATOM 1804 C CA . SER A 1 236 ? 15.257 -12.386 -10.722 1.00 95.00 236 SER A CA 1
ATOM 1805 C C . SER A 1 236 ? 14.718 -12.346 -12.161 1.00 95.00 236 SER A C 1
ATOM 1807 O O . SER A 1 236 ? 15.265 -12.982 -13.060 1.00 95.00 236 SER A O 1
ATOM 1809 N N . LEU A 1 237 ? 13.628 -11.605 -12.387 1.00 95.56 237 LEU A N 1
ATOM 1810 C CA . LEU A 1 237 ? 12.998 -11.479 -13.706 1.00 95.56 237 LEU A CA 1
ATOM 1811 C C . LEU A 1 237 ? 13.794 -10.493 -14.574 1.00 95.56 237 LEU A C 1
ATOM 1813 O O . LEU A 1 237 ? 13.437 -9.324 -14.711 1.00 95.56 237 LEU A O 1
ATOM 1817 N N . THR A 1 238 ? 14.910 -10.961 -15.134 1.00 94.62 238 THR A N 1
ATOM 1818 C CA . THR A 1 238 ? 15.895 -10.130 -15.853 1.00 94.62 238 THR A CA 1
ATOM 1819 C C . THR A 1 238 ? 15.386 -9.563 -17.173 1.00 94.62 238 THR A C 1
ATOM 1821 O O . THR A 1 238 ? 15.896 -8.544 -17.632 1.00 94.62 238 THR A O 1
ATOM 1824 N N . ASN A 1 239 ? 14.371 -10.189 -17.768 1.00 95.31 239 ASN A N 1
ATOM 1825 C CA . ASN A 1 239 ? 13.776 -9.775 -19.034 1.00 95.31 239 ASN A CA 1
ATOM 1826 C C . ASN A 1 239 ? 12.589 -8.811 -18.869 1.00 95.31 239 ASN A C 1
ATOM 1828 O O . ASN A 1 239 ? 11.912 -8.522 -19.854 1.00 95.31 239 ASN A O 1
ATOM 1832 N N . ILE A 1 240 ? 12.327 -8.306 -17.658 1.00 96.88 240 ILE A N 1
ATOM 1833 C CA . ILE A 1 240 ? 11.304 -7.286 -17.401 1.00 96.88 240 ILE A CA 1
ATOM 1834 C C . ILE A 1 240 ? 11.949 -5.899 -17.321 1.00 96.88 240 ILE A C 1
ATOM 1836 O O . ILE A 1 240 ? 13.029 -5.707 -16.761 1.00 96.88 240 ILE A O 1
ATOM 1840 N N . ARG A 1 241 ? 11.261 -4.905 -17.879 1.00 95.12 241 ARG A N 1
ATOM 1841 C CA . ARG A 1 241 ? 11.560 -3.478 -17.771 1.00 95.12 241 ARG A CA 1
ATOM 1842 C C . ARG A 1 241 ? 10.350 -2.737 -17.216 1.00 95.12 241 ARG A C 1
ATOM 1844 O O . ARG A 1 241 ? 9.204 -3.078 -17.495 1.00 95.12 241 ARG A O 1
ATOM 1851 N N . ILE A 1 242 ? 10.636 -1.678 -16.468 1.00 95.31 242 ILE A N 1
ATOM 1852 C CA . ILE A 1 242 ? 9.650 -0.705 -16.007 1.00 95.31 242 ILE A CA 1
ATOM 1853 C C . ILE A 1 242 ? 9.566 0.413 -17.043 1.00 95.31 242 ILE A C 1
ATOM 1855 O O . ILE A 1 242 ? 10.586 1.007 -17.401 1.00 95.31 242 ILE A O 1
ATOM 1859 N N . VAL A 1 243 ? 8.364 0.713 -17.518 1.00 94.06 243 VAL A N 1
ATOM 1860 C CA . VAL A 1 243 ? 8.120 1.887 -18.356 1.00 94.06 243 VAL A CA 1
ATOM 1861 C C . VAL A 1 243 ? 8.181 3.127 -17.453 1.00 94.06 243 VAL A C 1
ATOM 1863 O O . VAL A 1 243 ? 7.378 3.230 -16.523 1.00 94.06 243 VAL A O 1
ATOM 1866 N N . PRO A 1 244 ? 9.117 4.075 -17.668 1.00 79.56 244 PRO A N 1
ATOM 1867 C CA . PRO A 1 244 ? 9.383 5.189 -16.752 1.00 79.56 244 PRO A CA 1
ATOM 1868 C C . PRO A 1 244 ? 8.362 6.329 -16.900 1.00 79.56 244 PRO A C 1
ATOM 1870 O O . PRO A 1 244 ? 8.709 7.509 -16.862 1.00 79.56 244 PRO A O 1
ATOM 1873 N N . ARG A 1 245 ? 7.088 5.985 -17.091 1.00 82.19 245 ARG A N 1
ATOM 1874 C CA . ARG A 1 245 ? 5.977 6.924 -17.175 1.00 82.19 245 ARG A CA 1
ATOM 1875 C C . ARG A 1 245 ? 4.987 6.595 -16.072 1.00 82.19 245 ARG A C 1
ATOM 1877 O O . ARG A 1 245 ? 4.392 5.521 -16.045 1.00 82.19 245 ARG A O 1
ATOM 1884 N N . HIS A 1 246 ? 4.836 7.545 -15.159 1.00 84.69 246 HIS A N 1
ATOM 1885 C CA . HIS A 1 246 ? 3.750 7.540 -14.192 1.00 84.69 246 HIS A CA 1
ATOM 1886 C C . HIS A 1 246 ? 2.416 7.577 -14.940 1.00 84.69 246 HIS A C 1
ATOM 1888 O O . HIS A 1 246 ? 2.227 8.417 -15.818 1.00 84.69 246 HIS A O 1
ATOM 1894 N N . ILE A 1 247 ? 1.529 6.641 -14.612 1.00 86.56 247 ILE A N 1
ATOM 1895 C CA . ILE A 1 247 ? 0.195 6.556 -15.216 1.00 86.56 247 ILE A CA 1
ATOM 1896 C C . ILE A 1 247 ? -0.828 7.172 -14.276 1.00 86.56 247 ILE A C 1
ATOM 1898 O O . ILE A 1 247 ? -1.605 8.044 -14.657 1.00 86.56 247 ILE A O 1
ATOM 1902 N N . TYR A 1 248 ? -0.826 6.711 -13.027 1.0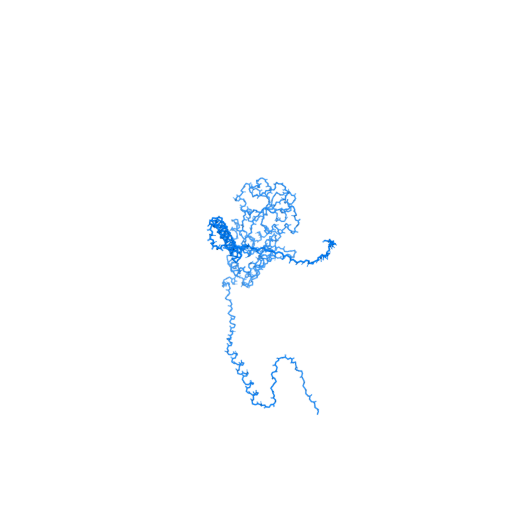0 88.38 248 TYR A N 1
ATOM 1903 C CA . TYR A 1 248 ? -1.779 7.163 -12.028 1.00 88.38 248 TYR A CA 1
ATOM 1904 C C . TYR A 1 248 ? -1.254 6.909 -10.618 1.00 88.38 248 TYR A C 1
ATOM 1906 O O . TYR A 1 248 ? -0.462 5.997 -10.400 1.00 88.38 248 TYR A O 1
ATOM 1914 N N . THR A 1 249 ? -1.680 7.711 -9.644 1.00 88.81 249 THR A N 1
ATOM 1915 C CA . THR A 1 249 ? -1.359 7.492 -8.227 1.00 88.81 249 THR A CA 1
ATOM 1916 C C . THR A 1 249 ? -2.655 7.307 -7.468 1.00 88.81 249 THR A C 1
ATOM 1918 O O . THR A 1 249 ? -3.493 8.205 -7.453 1.00 88.81 249 THR A O 1
ATOM 1921 N N . LEU A 1 250 ? -2.805 6.154 -6.818 1.00 86.94 250 LEU A N 1
ATOM 1922 C CA . LEU A 1 250 ? -3.959 5.877 -5.971 1.00 86.94 250 LEU A CA 1
ATOM 1923 C C . LEU A 1 250 ? -3.592 6.097 -4.499 1.00 86.94 250 LEU A C 1
ATOM 1925 O O . LEU A 1 250 ? -2.686 5.413 -4.001 1.00 86.94 250 LEU A O 1
ATOM 1929 N N . PRO A 1 251 ? -4.280 7.018 -3.797 1.00 93.12 251 PRO A N 1
ATOM 1930 C CA . PRO A 1 251 ? -4.198 7.108 -2.348 1.00 93.12 251 PRO A CA 1
ATOM 1931 C C . PRO A 1 251 ? -4.692 5.803 -1.721 1.00 93.12 251 PRO A C 1
ATOM 1933 O O . PRO A 1 251 ? -5.666 5.206 -2.191 1.00 93.12 251 PRO A O 1
ATOM 1936 N N . GLN A 1 252 ? -4.018 5.361 -0.665 1.00 94.81 252 GLN A N 1
ATOM 1937 C CA . GLN A 1 252 ? -4.434 4.206 0.118 1.00 94.81 252 GLN A CA 1
ATOM 1938 C C . GLN A 1 252 ? -4.856 4.654 1.514 1.00 94.81 252 GLN A C 1
ATOM 1940 O O . GLN A 1 252 ? -4.289 5.579 2.104 1.00 94.81 252 GLN A O 1
ATOM 1945 N N . HIS A 1 253 ? -5.886 3.986 2.005 1.00 97.31 253 HIS A N 1
ATOM 1946 C CA . HIS A 1 253 ? -6.636 4.316 3.203 1.00 97.31 253 HIS A CA 1
ATOM 1947 C C . HIS A 1 253 ? -6.732 3.080 4.091 1.00 97.31 253 HIS A C 1
ATOM 1949 O O . HIS A 1 253 ? -6.576 1.965 3.595 1.00 97.31 253 HIS A O 1
ATOM 1955 N N . PHE A 1 254 ? -7.083 3.281 5.358 1.00 98.19 254 PHE A N 1
ATOM 1956 C CA . PHE A 1 254 ? -7.718 2.236 6.147 1.00 98.19 254 PHE A CA 1
ATOM 1957 C C . PHE A 1 254 ? -9.200 2.148 5.771 1.00 98.19 254 PHE A C 1
ATOM 1959 O O . PHE A 1 254 ? -9.837 3.171 5.499 1.00 98.19 254 PHE A O 1
ATOM 1966 N N . GLY A 1 255 ? -9.752 0.934 5.761 1.00 97.94 255 GLY A N 1
ATOM 1967 C CA . GLY A 1 255 ? -11.156 0.675 5.434 1.00 97.94 255 GLY A CA 1
ATOM 1968 C C . GLY A 1 255 ? -11.871 -0.048 6.563 1.00 97.94 255 GLY A C 1
ATOM 1969 O O . GLY A 1 255 ? -11.569 -1.206 6.820 1.00 97.94 255 GLY A O 1
ATOM 1970 N N . VAL A 1 256 ? -12.828 0.604 7.210 1.00 97.88 256 VAL A N 1
ATOM 1971 C CA . VAL A 1 256 ? -13.602 0.063 8.339 1.00 97.88 256 VAL A CA 1
ATOM 1972 C C . VAL A 1 256 ? -15.010 -0.286 7.875 1.00 97.88 256 VAL A C 1
ATOM 1974 O O . VAL A 1 256 ? -15.541 0.383 6.994 1.00 97.88 256 VAL A O 1
ATOM 1977 N N . LEU A 1 257 ? -15.646 -1.308 8.448 1.00 95.69 257 LEU A N 1
ATOM 1978 C CA . LEU A 1 257 ? -17.047 -1.607 8.140 1.00 95.69 257 LEU A CA 1
ATOM 1979 C C . LEU A 1 257 ? -17.972 -0.410 8.379 1.00 95.69 257 LEU A C 1
ATOM 1981 O O . LEU A 1 257 ? -17.866 0.306 9.370 1.00 95.69 257 LEU A O 1
ATOM 1985 N N . LYS A 1 258 ? -18.938 -0.216 7.476 1.00 94.12 258 LYS A N 1
ATOM 1986 C CA . LYS A 1 258 ? -19.832 0.952 7.502 1.00 94.12 258 LYS A CA 1
ATOM 1987 C C . LYS A 1 258 ? -20.724 1.058 8.740 1.00 94.12 258 LYS A C 1
ATOM 1989 O O . LYS A 1 258 ? -21.142 2.158 9.087 1.00 94.12 258 LYS A O 1
ATOM 1994 N N . GLY A 1 259 ? -20.982 -0.065 9.406 1.00 93.69 259 GLY A N 1
ATOM 1995 C CA . GLY A 1 259 ? -21.701 -0.111 10.681 1.00 93.69 259 GLY A CA 1
ATOM 1996 C C . GLY A 1 259 ? -20.882 0.350 11.891 1.00 93.69 259 GLY A C 1
ATOM 1997 O O . GLY A 1 259 ? -21.461 0.515 12.955 1.00 93.69 259 GLY A O 1
ATOM 1998 N N . GLU A 1 260 ? -19.575 0.592 11.734 1.00 95.38 260 GLU A N 1
ATOM 1999 C CA . GLU A 1 260 ? -18.636 0.832 12.839 1.00 95.38 260 GLU A CA 1
ATOM 2000 C C . GLU A 1 260 ? -17.949 2.216 12.737 1.00 95.38 260 GLU A C 1
ATOM 2002 O O . GLU A 1 260 ? -16.720 2.313 12.654 1.00 95.38 260 GLU A O 1
ATOM 2007 N N . PRO A 1 261 ? -18.700 3.337 12.737 1.00 97.06 261 PRO A N 1
ATOM 2008 C CA . PRO A 1 261 ? -18.109 4.675 12.630 1.00 97.06 261 PRO A CA 1
ATOM 2009 C C . PRO A 1 261 ? -17.227 5.035 13.835 1.00 97.06 261 PRO A C 1
ATOM 2011 O O . PRO A 1 261 ? -16.277 5.804 13.695 1.00 97.06 261 PRO A O 1
ATOM 2014 N N . LEU A 1 262 ? -17.507 4.459 15.010 1.00 97.19 262 LEU A N 1
ATOM 2015 C CA . LEU A 1 262 ? -16.695 4.660 16.210 1.00 97.19 262 LEU A CA 1
ATOM 2016 C C . LEU A 1 262 ? -15.300 4.040 16.048 1.00 97.19 262 LEU A C 1
ATOM 2018 O O . LEU A 1 262 ? -14.298 4.666 16.388 1.00 97.19 262 LEU A O 1
ATOM 2022 N N . LEU A 1 263 ? -15.223 2.853 15.436 1.00 97.62 263 LEU A N 1
ATOM 2023 C CA . LEU A 1 263 ? -13.954 2.222 15.088 1.00 97.62 263 LEU A CA 1
ATOM 2024 C C . LEU A 1 263 ? -13.173 3.051 14.063 1.00 97.62 263 LEU A C 1
ATOM 2026 O O . LEU A 1 263 ? -11.962 3.217 14.206 1.00 97.62 263 LEU A O 1
ATOM 2030 N N . LEU A 1 264 ? -13.849 3.622 13.062 1.00 98.19 264 LEU A N 1
ATOM 2031 C CA . LEU A 1 264 ? -13.197 4.537 12.125 1.00 98.19 264 LEU A CA 1
ATOM 2032 C C . LEU A 1 264 ? -12.573 5.737 12.844 1.00 98.19 264 LEU A C 1
ATOM 2034 O O . LEU A 1 264 ? -11.435 6.087 12.541 1.00 98.19 264 LEU A O 1
ATOM 2038 N N . SER A 1 265 ? -13.285 6.334 13.803 1.00 98.38 265 SER A N 1
ATOM 2039 C CA . SER A 1 265 ? -12.763 7.445 14.608 1.00 98.38 265 SER A CA 1
ATOM 2040 C C . SER A 1 265 ? -11.494 7.044 15.371 1.00 98.38 265 SER A C 1
ATOM 2042 O O . SER A 1 265 ? -10.491 7.755 15.316 1.00 98.38 265 SER A O 1
ATOM 2044 N N . ILE A 1 266 ? -11.478 5.857 15.990 1.00 98.19 266 ILE A N 1
ATOM 2045 C CA . ILE A 1 266 ? -10.299 5.320 16.695 1.00 98.19 266 ILE A CA 1
ATOM 2046 C C . ILE A 1 266 ? -9.117 5.135 15.736 1.00 98.19 266 ILE A C 1
ATOM 2048 O O . ILE A 1 266 ? -8.001 5.570 16.032 1.00 98.19 266 ILE A O 1
ATOM 2052 N N . VAL A 1 267 ? -9.349 4.519 14.573 1.00 97.94 267 VAL A N 1
ATOM 2053 C CA . VAL A 1 267 ? -8.309 4.315 13.551 1.00 97.94 267 VAL A CA 1
ATOM 2054 C C . VAL A 1 267 ? -7.782 5.659 13.041 1.00 97.94 267 VAL A C 1
ATOM 2056 O O . VAL A 1 267 ? -6.569 5.829 12.918 1.00 97.94 267 VAL A O 1
ATOM 2059 N N . GLN A 1 268 ? -8.666 6.632 12.809 1.00 98.44 268 GLN A N 1
ATOM 2060 C CA . GLN A 1 268 ? -8.299 7.977 12.372 1.00 98.44 268 GLN A CA 1
ATOM 2061 C C . GLN A 1 268 ? -7.456 8.707 13.425 1.00 98.44 268 GLN A C 1
ATOM 2063 O O . GLN A 1 268 ? -6.399 9.228 13.089 1.00 98.44 268 GLN A O 1
ATOM 2068 N N . LYS A 1 269 ? -7.836 8.666 14.707 1.00 98.19 269 LYS A N 1
ATOM 2069 C CA . LYS A 1 269 ? -7.027 9.231 15.802 1.00 98.19 269 LYS A CA 1
ATOM 2070 C C . LYS A 1 269 ? -5.658 8.573 15.915 1.00 98.19 269 LYS A C 1
ATOM 2072 O O . LYS A 1 269 ? -4.662 9.249 16.162 1.00 98.19 269 LYS A O 1
ATOM 2077 N N . GLY A 1 270 ? -5.595 7.258 15.710 1.00 97.31 270 GLY A N 1
ATOM 2078 C CA . GLY A 1 270 ? -4.326 6.542 15.632 1.00 97.31 270 GLY A CA 1
ATOM 2079 C C . GLY A 1 270 ? -3.466 7.089 14.502 1.00 97.31 270 GLY A C 1
ATOM 2080 O O . GLY A 1 270 ? -2.314 7.449 14.734 1.00 97.31 270 GLY A O 1
ATOM 2081 N N . LEU A 1 271 ? -4.041 7.220 13.309 1.00 97.56 271 LEU A N 1
ATOM 2082 C CA . LEU A 1 271 ? -3.361 7.766 12.142 1.00 97.56 271 LEU A CA 1
ATOM 2083 C C . LEU A 1 271 ? -2.876 9.210 12.377 1.00 97.56 271 LEU A C 1
ATOM 2085 O O . LEU A 1 271 ? -1.733 9.532 12.048 1.00 97.56 271 LEU A O 1
ATOM 2089 N N . ASP A 1 272 ? -3.700 10.058 12.985 1.00 97.31 272 ASP A N 1
ATOM 2090 C CA . ASP A 1 272 ? -3.376 11.459 13.280 1.00 97.31 272 ASP A CA 1
ATOM 2091 C C . ASP A 1 272 ? -2.313 11.599 14.380 1.00 97.31 272 ASP A C 1
ATOM 2093 O O . ASP A 1 272 ? -1.573 12.580 14.415 1.00 97.31 272 ASP A O 1
ATOM 2097 N N . SER A 1 273 ? -2.174 10.592 15.249 1.00 96.56 273 SER A N 1
ATOM 2098 C CA . SER A 1 273 ? -1.125 10.552 16.274 1.00 96.56 273 SER A CA 1
ATOM 2099 C C . SER A 1 273 ? 0.275 10.248 15.720 1.00 96.56 273 SER A C 1
ATOM 2101 O O . SER A 1 273 ? 1.268 10.399 16.440 1.00 96.56 273 SER A O 1
ATOM 2103 N N . LEU A 1 274 ? 0.377 9.789 14.467 1.00 96.25 274 LEU A N 1
ATOM 2104 C CA . LEU A 1 274 ? 1.648 9.450 13.829 1.00 96.25 274 LEU A CA 1
ATOM 2105 C C . LEU A 1 274 ? 2.369 10.707 13.350 1.00 96.25 274 LEU A C 1
ATOM 2107 O O . LEU A 1 274 ? 1.877 11.437 12.488 1.00 96.25 274 LEU A O 1
ATOM 2111 N N . THR A 1 275 ? 3.579 10.904 13.858 1.00 95.06 275 THR A N 1
ATOM 2112 C CA . THR A 1 275 ? 4.482 11.966 13.415 1.00 95.06 275 THR A CA 1
ATOM 2113 C C . THR A 1 275 ? 5.042 11.673 12.026 1.00 95.06 275 THR A C 1
ATOM 2115 O O . THR A 1 275 ? 5.130 10.520 11.598 1.00 95.06 275 THR A O 1
ATOM 2118 N N . GLU A 1 276 ? 5.485 12.718 11.328 1.00 91.38 276 GLU A N 1
ATOM 2119 C CA . GLU A 1 276 ? 6.139 12.561 10.025 1.00 91.38 276 GLU A CA 1
ATOM 2120 C C . GLU A 1 276 ? 7.407 11.699 10.120 1.00 91.38 276 GLU A C 1
ATOM 2122 O O . GLU A 1 276 ? 7.667 10.881 9.242 1.00 91.38 276 GLU A O 1
ATOM 2127 N N . THR A 1 277 ? 8.155 11.806 11.223 1.00 93.06 277 THR A N 1
ATOM 2128 C CA . THR A 1 277 ? 9.333 10.966 11.480 1.00 93.06 277 THR A CA 1
ATOM 2129 C C . THR A 1 277 ? 8.960 9.490 11.576 1.00 93.06 277 THR A C 1
ATOM 2131 O O . THR A 1 277 ? 9.571 8.670 10.902 1.00 93.06 277 THR A O 1
ATOM 2134 N N . GLU A 1 278 ? 7.928 9.137 12.348 1.00 94.31 278 GLU A N 1
ATOM 2135 C CA . GLU A 1 278 ? 7.472 7.743 12.473 1.00 94.31 278 GLU A CA 1
ATOM 2136 C C . GLU A 1 278 ? 6.998 7.177 11.125 1.00 94.31 278 GLU A C 1
ATOM 2138 O O . GLU A 1 278 ? 7.315 6.035 10.780 1.00 94.31 278 GLU A O 1
ATOM 2143 N N . ARG A 1 279 ? 6.279 7.988 10.336 1.00 93.06 279 ARG A N 1
ATOM 2144 C CA . ARG A 1 279 ? 5.840 7.622 8.980 1.00 93.06 279 ARG A CA 1
ATOM 2145 C C . ARG A 1 279 ? 7.033 7.389 8.053 1.00 93.06 279 ARG A C 1
ATOM 2147 O O . ARG A 1 279 ? 7.089 6.367 7.366 1.00 93.06 279 ARG A O 1
ATOM 2154 N N . SER A 1 280 ? 7.991 8.312 8.064 1.00 89.50 280 SER A N 1
ATOM 2155 C CA . SER A 1 280 ? 9.211 8.253 7.262 1.00 89.50 280 SER A CA 1
ATOM 2156 C C . SER A 1 280 ? 10.076 7.046 7.627 1.00 89.50 280 SER A C 1
ATOM 2158 O O . SER A 1 280 ? 10.479 6.296 6.744 1.00 89.50 280 SER A O 1
ATOM 2160 N N . GLU A 1 281 ? 10.305 6.785 8.914 1.00 91.00 281 GLU A N 1
ATOM 2161 C CA . GLU A 1 281 ? 11.118 5.656 9.376 1.00 91.00 281 GLU A CA 1
ATOM 2162 C C . GLU A 1 281 ? 10.532 4.306 8.950 1.00 91.00 281 GLU A C 1
ATOM 2164 O O . GLU A 1 281 ? 11.271 3.433 8.480 1.00 91.00 281 GLU A O 1
ATOM 2169 N N . ALA A 1 282 ? 9.209 4.137 9.067 1.00 91.12 282 ALA A N 1
ATOM 2170 C CA . ALA A 1 282 ? 8.525 2.951 8.561 1.00 91.12 282 ALA A CA 1
ATOM 2171 C C . ALA A 1 282 ? 8.697 2.837 7.038 1.00 91.12 282 ALA A C 1
ATOM 2173 O O . ALA A 1 282 ? 9.056 1.776 6.526 1.00 91.12 282 ALA A O 1
ATOM 2174 N N . PHE A 1 283 ? 8.517 3.936 6.305 1.00 88.06 283 PHE A N 1
ATOM 2175 C CA . PHE A 1 283 ? 8.673 3.940 4.854 1.00 88.06 283 PHE A CA 1
ATOM 2176 C C . PHE A 1 283 ? 10.102 3.577 4.417 1.00 88.06 283 PHE A C 1
ATOM 2178 O O . PHE A 1 283 ? 10.285 2.697 3.573 1.00 88.06 283 PHE A O 1
ATOM 2185 N N . VAL A 1 284 ? 11.125 4.213 4.994 1.00 86.56 284 VAL A N 1
ATOM 2186 C CA . VAL A 1 284 ? 12.547 4.001 4.669 1.00 86.56 284 VAL A CA 1
ATOM 2187 C C . VAL A 1 284 ? 12.961 2.559 4.941 1.00 86.56 284 VAL A C 1
ATOM 2189 O O . VAL A 1 284 ? 13.615 1.936 4.103 1.00 86.56 284 VAL A O 1
ATOM 2192 N N . ARG A 1 285 ? 12.533 2.003 6.081 1.00 88.56 285 ARG A N 1
ATOM 2193 C CA . ARG A 1 285 ? 12.824 0.618 6.471 1.00 88.56 285 ARG A CA 1
ATOM 2194 C C . ARG A 1 285 ? 12.392 -0.389 5.408 1.00 88.56 285 ARG A C 1
ATOM 2196 O O . ARG A 1 285 ? 13.124 -1.337 5.138 1.00 88.56 285 ARG A O 1
ATOM 2203 N N . TRP A 1 286 ? 11.211 -0.192 4.827 1.00 88.31 286 TRP A N 1
ATOM 2204 C CA . TRP A 1 286 ? 10.595 -1.170 3.930 1.00 88.31 286 TRP A CA 1
ATOM 2205 C C . TRP A 1 286 ? 10.835 -0.897 2.444 1.00 88.31 286 TRP A C 1
ATOM 2207 O O . TRP A 1 286 ? 10.871 -1.832 1.645 1.00 88.31 286 TRP A O 1
ATOM 2217 N N . SER A 1 287 ? 11.021 0.362 2.051 1.00 73.06 287 SER A N 1
ATOM 2218 C CA . SER A 1 287 ? 11.280 0.736 0.655 1.00 73.06 287 SER A CA 1
ATOM 2219 C C . SER A 1 287 ? 12.763 0.684 0.275 1.00 73.06 287 SER A C 1
ATOM 2221 O O . SER A 1 287 ? 13.083 0.609 -0.913 1.00 73.06 287 SER A O 1
ATOM 2223 N N . GLY A 1 288 ? 13.675 0.740 1.256 1.00 65.62 288 GLY A N 1
ATOM 2224 C CA . GLY A 1 288 ? 15.118 0.855 1.020 1.00 65.62 288 GLY A CA 1
ATOM 2225 C C . GLY A 1 288 ? 15.528 2.154 0.308 1.00 65.62 288 GLY A C 1
ATOM 2226 O O . GLY A 1 288 ? 16.665 2.268 -0.145 1.00 65.62 288 GLY A O 1
ATOM 2227 N N . GLN A 1 289 ? 14.606 3.113 0.179 1.00 53.78 289 GLN A N 1
ATOM 2228 C CA . GLN A 1 289 ? 14.754 4.378 -0.537 1.00 53.78 289 GLN A CA 1
ATOM 2229 C C . GLN A 1 289 ? 14.204 5.505 0.349 1.00 53.78 289 GLN A C 1
ATOM 2231 O O . GLN A 1 289 ? 13.061 5.466 0.798 1.00 53.78 289 GLN A O 1
ATOM 2236 N N . ASP A 1 290 ? 15.023 6.519 0.613 1.00 44.25 290 ASP A N 1
ATOM 2237 C CA . ASP A 1 290 ? 14.640 7.693 1.401 1.00 44.25 290 ASP A CA 1
ATOM 2238 C C . ASP A 1 290 ? 13.953 8.731 0.499 1.00 44.25 290 ASP A C 1
ATOM 2240 O O . ASP A 1 290 ? 14.611 9.590 -0.084 1.00 44.25 290 ASP A O 1
ATOM 2244 N N . PHE A 1 291 ? 12.627 8.628 0.348 1.00 46.44 291 PHE A N 1
ATOM 2245 C CA . PHE A 1 291 ? 11.816 9.630 -0.368 1.00 46.44 291 PHE A CA 1
ATOM 2246 C C . PHE A 1 291 ? 11.465 10.848 0.503 1.00 46.44 291 PHE A C 1
ATOM 2248 O O . PHE A 1 291 ? 10.907 11.819 -0.005 1.00 46.44 291 PHE A O 1
ATOM 2255 N N . SER A 1 292 ? 11.796 10.820 1.800 1.00 47.41 292 SER A N 1
ATOM 2256 C CA . SER A 1 292 ? 11.649 11.971 2.700 1.00 47.41 292 SER A CA 1
ATOM 2257 C C . SER A 1 292 ? 12.755 13.005 2.490 1.00 47.41 292 SER A C 1
ATOM 2259 O O . SER A 1 292 ? 12.640 14.140 2.956 1.00 47.41 292 SER A O 1
ATOM 2261 N N . ARG A 1 293 ? 13.805 12.664 1.732 1.00 42.22 293 ARG A N 1
ATOM 2262 C CA . ARG A 1 293 ? 14.712 13.661 1.168 1.00 42.22 293 ARG A CA 1
ATOM 2263 C C . ARG A 1 293 ? 14.021 14.367 0.001 1.00 42.22 293 ARG A C 1
ATOM 2265 O O . ARG A 1 293 ? 13.793 13.724 -1.026 1.00 42.22 293 ARG A O 1
ATOM 2272 N N . PRO A 1 294 ? 13.747 15.686 0.085 1.00 45.25 294 PRO A N 1
ATOM 2273 C CA . PRO A 1 294 ? 13.484 16.453 -1.128 1.00 45.25 294 PRO A CA 1
ATOM 2274 C C . PRO A 1 294 ? 14.625 16.195 -2.131 1.00 45.25 294 PRO A C 1
ATOM 2276 O O . PRO A 1 294 ? 15.755 15.926 -1.693 1.00 45.25 294 PRO A O 1
ATOM 2279 N N . PRO A 1 295 ? 14.373 16.261 -3.459 1.00 43.78 295 PRO A N 1
ATOM 2280 C CA . PRO A 1 295 ? 15.441 16.135 -4.453 1.00 43.78 295 PRO A CA 1
ATOM 2281 C C . PRO A 1 295 ? 16.594 17.045 -4.028 1.00 43.78 295 PRO A C 1
ATOM 2283 O O . PRO A 1 295 ? 16.296 18.101 -3.459 1.00 43.78 295 PRO A O 1
ATOM 2286 N N . PRO A 1 296 ? 17.872 16.669 -4.239 1.00 47.09 296 PRO A N 1
ATOM 2287 C CA . PRO A 1 296 ? 19.000 17.469 -3.792 1.00 47.09 296 PRO A CA 1
ATOM 2288 C C . PRO A 1 296 ? 18.925 18.829 -4.482 1.00 47.09 296 PRO A C 1
ATOM 2290 O O . PRO A 1 296 ? 19.448 19.043 -5.573 1.00 47.09 296 PRO A O 1
ATOM 2293 N N . VAL A 1 297 ? 18.228 19.762 -3.844 1.00 56.19 297 VAL A N 1
ATOM 2294 C CA . VAL A 1 297 ? 18.288 21.170 -4.146 1.00 56.19 297 VAL A CA 1
ATOM 2295 C C . VAL A 1 297 ? 19.739 21.491 -3.887 1.00 56.19 297 VAL A C 1
ATOM 2297 O O . VAL A 1 297 ? 20.207 21.359 -2.754 1.00 56.19 297 VAL A O 1
ATOM 2300 N N . ILE A 1 298 ? 20.476 21.789 -4.963 1.00 60.09 298 ILE A N 1
ATOM 2301 C CA . ILE A 1 298 ? 21.847 22.289 -4.888 1.00 60.09 298 ILE A CA 1
ATOM 2302 C C . ILE A 1 298 ? 21.847 23.259 -3.719 1.00 60.09 298 ILE A C 1
ATOM 2304 O O . ILE A 1 298 ? 21.070 24.222 -3.741 1.00 60.09 298 ILE A O 1
ATOM 2308 N N . SER A 1 299 ? 22.604 22.927 -2.667 1.00 69.19 299 SER A N 1
ATOM 2309 C CA . SER A 1 299 ? 22.512 23.652 -1.405 1.00 69.19 299 SER A CA 1
ATOM 2310 C C . SER A 1 299 ? 22.592 25.148 -1.715 1.00 69.19 299 SER A C 1
ATOM 2312 O O . SER A 1 299 ? 23.331 25.536 -2.629 1.00 69.19 299 SER A O 1
ATOM 2314 N N . PRO A 1 300 ? 21.834 26.019 -1.027 1.00 69.50 300 PRO A N 1
ATOM 2315 C CA . PRO A 1 300 ? 21.897 27.453 -1.302 1.00 69.50 300 PRO A CA 1
ATOM 2316 C C . PRO A 1 300 ? 23.351 27.951 -1.286 1.00 69.50 300 PRO A C 1
ATOM 2318 O O . PRO A 1 300 ? 23.706 28.819 -2.072 1.00 69.50 300 PRO A O 1
ATOM 2321 N N . LEU A 1 301 ? 24.217 27.301 -0.501 1.00 73.12 301 LEU A N 1
ATOM 2322 C CA . LEU A 1 301 ? 25.670 27.451 -0.516 1.00 73.12 301 LEU A CA 1
ATOM 2323 C C . LEU A 1 301 ? 26.328 27.116 -1.863 1.00 73.12 301 LEU A C 1
ATOM 2325 O O . LEU A 1 301 ? 27.066 27.948 -2.370 1.00 73.12 301 LEU A O 1
ATOM 2329 N N . LEU A 1 302 ? 26.071 25.950 -2.463 1.00 79.75 302 LEU A N 1
ATOM 2330 C CA . LEU A 1 302 ? 26.628 25.570 -3.769 1.00 79.75 302 LEU A CA 1
ATOM 2331 C C . LEU A 1 302 ? 26.105 26.458 -4.908 1.00 79.75 302 LEU A C 1
ATOM 2333 O O . LEU A 1 302 ? 26.877 26.855 -5.779 1.00 79.75 302 LEU A O 1
ATOM 2337 N N . ARG A 1 303 ? 24.817 26.824 -4.886 1.00 80.12 303 ARG A N 1
ATOM 2338 C CA . ARG A 1 303 ? 24.236 27.760 -5.863 1.00 80.12 303 ARG A CA 1
ATOM 2339 C C . ARG A 1 303 ? 24.877 29.142 -5.743 1.00 80.12 303 ARG A C 1
ATOM 2341 O O . ARG A 1 303 ? 25.273 29.725 -6.749 1.00 80.12 303 ARG A O 1
ATOM 2348 N N . ASN A 1 304 ? 25.019 29.648 -4.519 1.00 81.25 304 ASN A N 1
ATOM 2349 C CA . ASN A 1 304 ? 25.661 30.934 -4.266 1.00 81.25 304 ASN A CA 1
ATOM 2350 C C . ASN A 1 304 ? 27.162 30.882 -4.588 1.00 81.25 304 ASN A C 1
ATOM 2352 O O . ASN A 1 304 ? 27.686 31.830 -5.160 1.00 81.25 304 ASN A O 1
ATOM 2356 N N . ALA A 1 305 ? 27.844 29.767 -4.307 1.00 84.00 305 ALA A N 1
ATOM 2357 C CA . ALA A 1 305 ? 29.244 29.563 -4.669 1.00 84.00 305 ALA A CA 1
ATOM 2358 C C . ALA A 1 305 ? 29.441 29.588 -6.190 1.00 84.00 305 ALA A C 1
ATOM 2360 O O . ALA A 1 305 ? 30.367 30.236 -6.672 1.00 84.00 305 ALA A O 1
ATOM 2361 N N . LEU A 1 306 ? 28.543 28.961 -6.957 1.00 90.88 306 LEU A N 1
ATOM 2362 C CA . LEU A 1 306 ? 28.579 29.014 -8.417 1.00 90.88 306 LEU A CA 1
ATOM 2363 C C . LEU A 1 306 ? 28.370 30.445 -8.936 1.00 90.88 306 LEU A C 1
ATOM 2365 O O . LEU A 1 306 ? 29.105 30.884 -9.815 1.00 90.88 306 LEU A O 1
ATOM 2369 N N . LEU A 1 307 ? 27.425 31.199 -8.363 1.00 88.19 307 LEU A N 1
ATOM 2370 C CA . LEU A 1 307 ? 27.209 32.607 -8.721 1.00 88.19 307 LEU A CA 1
ATOM 2371 C C . LEU A 1 307 ? 28.437 33.476 -8.417 1.00 88.19 307 LEU A C 1
ATOM 2373 O O . LEU A 1 307 ? 28.819 34.303 -9.243 1.00 88.19 307 LEU A O 1
ATOM 2377 N N . VAL A 1 308 ? 29.090 33.258 -7.272 1.00 90.50 308 VAL A N 1
ATOM 2378 C CA . VAL A 1 308 ? 30.335 33.949 -6.904 1.00 90.50 308 VAL A CA 1
ATOM 2379 C C . VAL A 1 308 ? 31.469 33.588 -7.864 1.00 90.50 308 VAL A C 1
ATOM 2381 O O . VAL A 1 308 ? 32.189 34.480 -8.308 1.00 90.50 308 VAL A O 1
ATOM 2384 N N . LEU A 1 309 ? 31.610 32.314 -8.238 1.00 92.75 309 LEU A N 1
ATOM 2385 C CA . LEU A 1 309 ? 32.621 31.869 -9.201 1.00 92.75 309 LEU A CA 1
ATOM 2386 C C . LEU A 1 309 ? 32.398 32.475 -10.590 1.00 92.75 309 LEU A C 1
ATOM 2388 O O . LEU A 1 309 ? 33.350 32.945 -11.211 1.00 92.75 309 LEU A O 1
ATOM 2392 N N . VAL A 1 310 ? 31.150 32.522 -11.062 1.00 93.75 310 VAL A N 1
ATOM 2393 C CA . VAL A 1 310 ? 30.800 33.161 -12.339 1.00 93.75 310 VAL A CA 1
ATOM 2394 C C . VAL A 1 310 ? 31.079 34.664 -12.284 1.00 93.75 310 VAL A C 1
ATOM 2396 O O . VAL A 1 310 ? 31.699 35.202 -13.200 1.00 93.75 310 VAL A O 1
ATOM 2399 N N . ALA A 1 311 ? 30.703 35.345 -11.198 1.00 90.44 311 ALA A N 1
ATOM 2400 C CA . ALA A 1 311 ? 30.996 36.765 -11.016 1.00 90.44 311 ALA A CA 1
ATOM 2401 C C . ALA A 1 311 ? 32.510 37.041 -10.988 1.00 90.44 311 ALA A C 1
ATOM 2403 O O . ALA A 1 311 ? 32.982 37.956 -11.662 1.00 90.44 311 ALA A O 1
ATOM 2404 N N . ALA A 1 312 ? 33.288 36.218 -10.280 1.00 90.81 312 ALA A N 1
ATOM 2405 C CA . ALA A 1 312 ? 34.745 36.314 -10.245 1.00 90.81 312 ALA A CA 1
ATOM 2406 C C . ALA A 1 312 ? 35.368 36.077 -11.630 1.00 90.81 312 ALA A C 1
ATOM 2408 O O . ALA A 1 312 ? 36.264 36.818 -12.034 1.00 90.81 312 ALA A O 1
ATOM 2409 N N . ALA A 1 313 ? 34.859 35.105 -12.394 1.00 92.25 313 ALA A N 1
ATOM 2410 C CA . ALA A 1 313 ? 35.304 34.849 -13.760 1.00 92.25 313 ALA A CA 1
ATOM 2411 C C . ALA A 1 313 ? 35.033 36.055 -14.674 1.00 92.25 313 ALA A C 1
ATOM 2413 O O . ALA A 1 313 ? 35.936 36.491 -15.390 1.00 92.25 313 ALA A O 1
ATOM 2414 N N . VAL A 1 314 ? 33.842 36.659 -14.597 1.00 94.62 314 VAL A N 1
ATOM 2415 C CA . VAL A 1 314 ? 33.500 37.871 -15.361 1.00 94.62 314 VAL A CA 1
ATOM 2416 C C . VAL A 1 314 ? 34.405 39.040 -14.975 1.00 94.62 314 VAL A C 1
ATOM 2418 O O . VAL A 1 314 ? 34.980 39.678 -15.856 1.00 94.62 314 VAL A O 1
ATOM 2421 N N . LEU A 1 315 ? 34.599 39.292 -13.677 1.00 92.56 315 LEU A N 1
ATOM 2422 C CA . LEU A 1 315 ? 35.492 40.350 -13.193 1.00 92.56 315 LEU A CA 1
ATOM 2423 C C . LEU A 1 315 ? 36.937 40.124 -13.649 1.00 92.56 315 LEU A C 1
ATOM 2425 O O . LEU A 1 315 ? 37.585 41.062 -14.112 1.00 92.56 315 LEU A O 1
ATOM 2429 N N . SER A 1 316 ? 37.424 38.882 -13.593 1.00 91.38 316 SER A N 1
ATOM 2430 C CA . SER A 1 316 ? 38.756 38.524 -14.084 1.00 91.38 316 SER A CA 1
ATOM 2431 C C . SER A 1 316 ? 38.881 38.739 -15.594 1.00 91.38 316 SER A C 1
ATOM 2433 O O . SER A 1 316 ? 39.882 39.283 -16.053 1.00 91.38 316 SER A O 1
ATOM 2435 N N . GLY A 1 317 ? 37.844 38.410 -16.371 1.00 93.94 317 GLY A N 1
ATOM 2436 C CA . GLY A 1 317 ? 37.801 38.642 -17.812 1.00 93.94 317 GLY A CA 1
ATOM 2437 C C . GLY A 1 317 ? 37.831 40.131 -18.151 1.00 93.94 317 GLY A C 1
ATOM 2438 O O . GLY A 1 317 ? 38.631 40.558 -18.985 1.00 93.94 317 GLY A O 1
ATOM 2439 N N . VAL A 1 318 ? 37.024 40.938 -17.456 1.00 93.88 318 VAL A N 1
ATOM 2440 C CA . VAL A 1 318 ? 37.030 42.402 -17.593 1.00 93.88 318 VAL A CA 1
ATOM 2441 C C . VAL A 1 318 ? 38.407 42.961 -17.245 1.00 93.88 318 VAL A C 1
ATOM 2443 O O . VAL A 1 318 ? 38.954 43.728 -18.034 1.00 93.88 318 VAL A O 1
ATOM 2446 N N . TRP A 1 319 ? 39.001 42.531 -16.129 1.00 91.69 319 TRP A N 1
ATOM 2447 C CA . TRP A 1 319 ? 40.345 42.937 -15.718 1.00 91.69 319 TRP A CA 1
ATOM 2448 C C . TRP A 1 319 ? 41.411 42.561 -16.750 1.00 91.69 319 TRP A C 1
ATOM 2450 O O . TRP A 1 319 ? 42.235 43.390 -17.120 1.00 91.69 319 TRP A O 1
ATOM 2460 N N . ILE A 1 320 ? 41.380 41.339 -17.284 1.00 94.00 320 ILE A N 1
ATOM 2461 C CA . ILE A 1 320 ? 42.312 40.892 -18.328 1.00 94.00 320 ILE A CA 1
ATOM 2462 C C . ILE A 1 320 ? 42.166 41.760 -19.584 1.00 94.00 320 ILE A C 1
ATOM 2464 O O . ILE A 1 320 ? 43.168 42.148 -20.190 1.00 94.00 320 ILE A O 1
ATOM 2468 N N . VAL A 1 321 ? 40.938 42.094 -19.986 1.00 92.94 321 VAL A N 1
ATOM 2469 C CA . VAL A 1 321 ? 40.684 42.940 -21.160 1.00 92.94 321 VAL A CA 1
ATOM 2470 C C . VAL A 1 321 ? 41.158 44.374 -20.926 1.00 92.94 321 VAL A C 1
ATOM 2472 O O . VAL A 1 321 ? 41.824 44.940 -21.798 1.00 92.94 321 VAL A O 1
ATOM 2475 N N . THR A 1 322 ? 40.855 44.973 -19.774 1.00 90.69 322 THR A N 1
ATOM 2476 C CA . THR A 1 322 ? 41.295 46.337 -19.449 1.00 90.69 322 THR A CA 1
ATOM 2477 C C . THR A 1 322 ? 42.810 46.404 -19.295 1.00 90.69 322 THR A C 1
ATOM 2479 O O . THR A 1 322 ? 43.430 47.291 -19.878 1.00 90.69 322 THR A O 1
ATOM 2482 N N . LEU A 1 323 ? 43.429 45.424 -18.635 1.00 89.12 323 LEU A N 1
ATOM 2483 C CA . LEU A 1 323 ? 44.879 45.317 -18.487 1.00 89.12 323 LEU A CA 1
ATOM 2484 C C . LEU A 1 323 ? 45.570 45.203 -19.850 1.00 89.12 323 LEU A C 1
ATOM 2486 O O . LEU A 1 323 ? 46.501 45.954 -20.135 1.00 89.12 323 LEU A O 1
ATOM 2490 N N . ARG A 1 324 ? 45.070 44.341 -20.746 1.00 90.75 324 ARG A N 1
ATOM 2491 C CA . ARG A 1 324 ? 45.590 44.233 -22.121 1.00 90.75 324 ARG A CA 1
ATOM 2492 C C . ARG A 1 324 ? 45.459 45.547 -22.892 1.00 90.75 324 ARG A C 1
ATOM 2494 O O . ARG A 1 324 ? 46.358 45.889 -23.658 1.00 90.75 324 ARG A O 1
ATOM 2501 N N . ARG A 1 325 ? 44.371 46.302 -22.699 1.00 88.19 325 ARG A N 1
ATOM 2502 C CA . ARG A 1 325 ? 44.204 47.635 -23.306 1.00 88.19 325 ARG A CA 1
ATOM 2503 C C . ARG A 1 325 ? 45.208 48.643 -22.744 1.00 88.19 325 ARG A C 1
ATOM 2505 O O . ARG A 1 325 ? 45.815 49.370 -23.526 1.00 88.19 325 ARG A O 1
ATOM 2512 N N . SER A 1 326 ? 45.421 48.661 -21.432 1.00 87.44 326 SER A N 1
ATOM 2513 C CA . SER A 1 326 ? 46.381 49.556 -20.775 1.00 87.44 326 SER A CA 1
ATOM 2514 C C . SER A 1 326 ? 47.821 49.264 -21.199 1.00 87.44 326 SER A C 1
ATOM 2516 O O . SER A 1 326 ? 48.546 50.187 -21.562 1.00 87.44 326 SER A O 1
ATOM 2518 N N . VAL A 1 327 ? 48.211 47.987 -21.272 1.00 89.75 327 VAL A N 1
ATOM 2519 C CA . VAL A 1 327 ? 49.537 47.570 -21.763 1.00 89.75 327 VAL A CA 1
ATOM 2520 C C . VAL A 1 327 ? 49.736 47.960 -23.232 1.00 89.75 327 VAL A C 1
ATOM 2522 O O . VAL A 1 327 ? 50.797 48.468 -23.591 1.00 89.75 327 VAL A O 1
ATOM 2525 N N . ARG A 1 328 ? 48.719 47.803 -24.094 1.00 87.25 328 ARG A N 1
ATOM 2526 C CA . ARG A 1 328 ? 48.788 48.259 -25.498 1.00 87.25 328 ARG A CA 1
ATOM 2527 C C . ARG A 1 328 ? 48.969 49.775 -25.617 1.00 87.25 328 ARG A C 1
ATOM 2529 O O . ARG A 1 328 ? 49.755 50.225 -26.440 1.00 87.25 328 ARG A O 1
ATOM 2536 N N . ARG A 1 329 ? 48.282 50.564 -24.785 1.00 87.25 329 ARG A N 1
ATOM 2537 C CA . ARG A 1 329 ? 48.450 52.029 -24.762 1.00 87.25 329 ARG A CA 1
ATOM 2538 C C . ARG A 1 329 ? 49.847 52.431 -24.292 1.00 87.25 329 ARG A C 1
ATOM 2540 O O . ARG A 1 329 ? 50.467 53.278 -24.922 1.00 87.25 329 ARG A O 1
ATOM 2547 N N . ALA A 1 330 ? 50.350 51.796 -23.233 1.00 85.75 330 ALA A N 1
ATOM 2548 C CA . ALA A 1 330 ? 51.688 52.058 -22.707 1.00 85.75 330 ALA A CA 1
ATOM 2549 C C . ALA A 1 330 ? 52.788 51.690 -23.719 1.00 85.75 330 ALA A C 1
ATOM 2551 O O . ALA A 1 330 ? 53.696 52.479 -23.956 1.00 85.75 330 ALA A O 1
ATOM 2552 N N . THR A 1 331 ? 52.669 50.536 -24.382 1.00 85.75 331 THR A N 1
ATOM 2553 C CA . THR A 1 331 ? 53.617 50.109 -25.429 1.00 85.75 331 THR A CA 1
ATOM 2554 C C . THR A 1 331 ? 53.580 51.013 -26.663 1.00 85.75 331 THR A C 1
ATOM 2556 O O . THR A 1 331 ? 54.630 51.318 -27.219 1.00 85.75 331 THR A O 1
ATOM 2559 N N . GLN A 1 332 ? 52.403 51.497 -27.073 1.00 86.38 332 GLN A N 1
ATOM 2560 C CA . GLN A 1 332 ? 52.288 52.484 -28.155 1.00 86.38 332 GLN A CA 1
ATOM 2561 C C . GLN A 1 332 ? 52.875 53.849 -27.776 1.00 86.38 332 GLN A C 1
ATOM 2563 O O . GLN A 1 332 ? 53.519 54.480 -28.608 1.00 86.38 332 GLN A O 1
ATOM 2568 N N . ALA A 1 333 ? 52.672 54.307 -26.538 1.00 86.12 333 ALA A N 1
ATOM 2569 C CA . ALA A 1 333 ? 53.259 55.553 -26.052 1.00 86.12 333 ALA A CA 1
ATOM 2570 C C . ALA A 1 333 ? 54.793 55.477 -26.001 1.00 86.12 333 ALA A C 1
ATOM 2572 O O . ALA A 1 333 ? 55.455 56.423 -26.421 1.00 86.12 333 ALA A O 1
ATOM 2573 N N . LEU A 1 334 ? 55.344 54.339 -25.559 1.00 83.62 334 LEU A N 1
ATOM 2574 C CA . LEU A 1 334 ? 56.788 54.113 -25.532 1.00 83.62 334 LEU A CA 1
ATOM 2575 C C . LEU A 1 334 ? 57.382 54.125 -26.947 1.00 83.62 334 LEU A C 1
ATOM 2577 O O . LEU A 1 334 ? 58.300 54.899 -27.199 1.00 83.62 334 LEU A O 1
ATOM 2581 N N . ARG A 1 335 ? 56.788 53.382 -27.892 1.00 82.00 335 ARG A N 1
ATOM 2582 C CA . ARG A 1 335 ? 57.223 53.385 -29.303 1.00 82.00 335 ARG A CA 1
ATOM 2583 C C . ARG A 1 335 ? 57.188 54.780 -29.926 1.00 82.00 335 ARG A C 1
ATOM 2585 O O . ARG A 1 335 ? 58.159 55.190 -30.541 1.00 82.00 335 ARG A O 1
ATOM 2592 N N . ARG A 1 336 ? 56.117 55.548 -29.695 1.00 82.38 336 ARG A N 1
ATOM 2593 C CA . ARG A 1 336 ? 56.031 56.941 -30.169 1.00 82.38 336 ARG A CA 1
ATOM 2594 C C . ARG A 1 336 ? 57.092 57.844 -29.548 1.00 82.38 336 ARG A C 1
ATOM 2596 O O . ARG A 1 336 ? 57.537 58.777 -30.202 1.00 82.38 336 ARG A O 1
ATOM 2603 N N . SER A 1 337 ? 57.464 57.623 -28.284 1.00 80.19 337 SER A N 1
ATOM 2604 C CA . SER A 1 337 ? 58.555 58.382 -27.667 1.00 80.19 337 SER A CA 1
ATOM 2605 C C . SER A 1 337 ? 59.906 58.019 -28.278 1.00 80.19 337 SER A C 1
ATOM 2607 O O . SER A 1 337 ? 60.673 58.927 -28.568 1.00 80.19 337 SER A O 1
ATOM 2609 N N . GLU A 1 338 ? 60.161 56.734 -28.551 1.00 85.81 338 GLU A N 1
ATOM 2610 C CA . GLU A 1 338 ? 61.379 56.265 -29.225 1.00 85.81 338 GLU A CA 1
ATOM 2611 C C . GLU A 1 338 ? 61.493 56.832 -30.645 1.00 85.81 338 GLU A C 1
ATOM 2613 O O . GLU A 1 338 ? 62.528 57.401 -30.978 1.00 85.81 338 GLU A O 1
ATOM 2618 N N . GLU A 1 339 ? 60.420 56.769 -31.440 1.00 83.12 339 GLU A N 1
ATOM 2619 C CA . GLU A 1 339 ? 60.352 57.373 -32.781 1.00 83.12 339 GLU A CA 1
ATOM 2620 C C . GLU A 1 339 ? 60.597 58.888 -32.717 1.00 83.12 339 GLU A C 1
ATOM 2622 O O . GLU A 1 339 ? 61.406 59.424 -33.467 1.00 83.12 339 GLU A O 1
ATOM 2627 N N . ARG A 1 340 ? 59.987 59.584 -31.749 1.00 79.06 340 ARG A N 1
ATOM 2628 C CA . ARG A 1 340 ? 60.202 61.023 -31.545 1.00 79.06 340 ARG A CA 1
ATOM 2629 C C . ARG A 1 340 ? 61.634 61.357 -31.117 1.00 79.06 340 ARG A C 1
ATOM 2631 O O . ARG A 1 340 ? 62.156 62.393 -31.517 1.00 79.06 340 ARG A O 1
ATOM 2638 N N . TYR A 1 341 ? 62.272 60.515 -30.302 1.00 76.38 341 TYR A N 1
ATOM 2639 C CA . TYR A 1 341 ? 63.688 60.672 -29.956 1.00 76.38 341 TYR A CA 1
ATOM 2640 C C . TYR A 1 341 ? 64.584 60.452 -31.176 1.00 76.38 341 TYR A C 1
ATOM 2642 O O . TYR A 1 341 ? 65.538 61.206 -31.346 1.00 76.38 341 TYR A O 1
ATOM 2650 N N . GLN A 1 342 ? 64.270 59.475 -32.032 1.00 79.44 342 GLN A N 1
ATOM 2651 C CA . GLN A 1 342 ? 64.994 59.245 -33.284 1.00 79.44 342 GLN A CA 1
ATOM 2652 C C . GLN A 1 342 ? 64.840 60.424 -34.252 1.00 79.44 342 GLN A C 1
ATOM 2654 O O . GLN A 1 342 ? 65.850 60.930 -34.727 1.00 79.44 342 GLN A O 1
ATOM 2659 N N . GLU A 1 343 ? 63.628 60.948 -34.450 1.00 79.50 343 GLU A N 1
ATOM 2660 C CA . GLU A 1 343 ? 63.390 62.142 -35.276 1.00 79.50 343 GLU A CA 1
ATOM 2661 C C . GLU A 1 343 ? 64.109 63.387 -34.741 1.00 79.50 343 GLU A C 1
ATOM 2663 O O . GLU A 1 343 ? 64.644 64.174 -35.519 1.00 79.50 343 GLU A O 1
ATOM 2668 N N . LEU A 1 344 ? 64.139 63.593 -33.417 1.00 76.88 344 LEU A N 1
ATOM 2669 C CA . LEU A 1 344 ? 64.908 64.688 -32.816 1.00 76.88 344 LEU A CA 1
ATOM 2670 C C . LEU A 1 344 ? 66.408 64.514 -33.057 1.00 76.88 344 LEU A C 1
ATOM 2672 O O . LEU A 1 344 ? 67.091 65.501 -33.297 1.00 76.88 344 LEU A O 1
ATOM 2676 N N . PHE A 1 345 ? 66.919 63.284 -33.002 1.00 72.44 345 PHE A N 1
ATOM 2677 C CA . PHE A 1 345 ? 68.332 63.006 -33.246 1.00 72.44 345 PHE A CA 1
ATOM 2678 C C . PHE A 1 345 ? 68.706 63.191 -34.722 1.00 72.44 345 PHE A C 1
ATOM 2680 O O . PHE A 1 345 ? 69.746 63.770 -35.023 1.00 72.44 345 PHE A O 1
ATOM 2687 N N . GLU A 1 346 ? 67.848 62.748 -35.642 1.00 69.50 346 GLU A N 1
ATOM 2688 C CA . GLU A 1 346 ? 68.054 62.902 -37.085 1.00 69.50 346 GLU A CA 1
ATOM 2689 C C . GLU A 1 346 ? 67.925 64.364 -37.535 1.00 69.50 346 GLU A C 1
ATOM 2691 O O . GLU A 1 346 ? 68.729 64.822 -38.347 1.00 69.50 346 GLU A O 1
ATOM 2696 N N . ASN A 1 347 ? 66.994 65.131 -36.953 1.00 69.19 347 ASN A N 1
ATOM 2697 C CA . ASN A 1 347 ? 66.828 66.559 -37.248 1.00 69.19 347 ASN A CA 1
ATOM 2698 C C . ASN A 1 347 ? 67.803 67.475 -36.482 1.00 69.19 347 ASN A C 1
ATOM 2700 O O . ASN A 1 347 ? 67.963 68.634 -36.854 1.00 69.19 347 ASN A O 1
ATOM 2704 N N . ALA A 1 348 ? 68.481 66.995 -35.433 1.00 64.50 348 ALA A N 1
ATOM 2705 C CA . ALA A 1 348 ? 69.486 67.774 -34.698 1.00 64.50 348 ALA A CA 1
ATOM 2706 C C . ALA A 1 348 ? 70.869 67.815 -35.381 1.00 64.50 348 ALA A C 1
ATOM 2708 O O . ALA A 1 348 ? 71.809 68.374 -34.816 1.00 64.50 348 ALA A O 1
ATOM 2709 N N . ASN A 1 349 ? 71.014 67.260 -36.590 1.00 57.62 349 ASN A N 1
ATOM 2710 C CA . ASN A 1 349 ? 72.269 67.311 -37.350 1.00 57.62 349 ASN A CA 1
ATOM 2711 C C . ASN A 1 349 ? 72.582 68.679 -37.995 1.00 57.62 349 ASN A C 1
ATOM 2713 O O . ASN A 1 349 ? 73.622 68.814 -38.644 1.00 57.62 349 ASN A O 1
ATOM 2717 N N . ASP A 1 350 ? 71.775 69.717 -37.761 1.00 58.25 350 ASP A N 1
ATOM 2718 C CA . ASP A 1 350 ? 72.148 71.093 -38.101 1.00 58.25 350 ASP A CA 1
ATOM 2719 C C . ASP A 1 350 ? 73.125 71.688 -37.060 1.00 58.25 350 ASP A C 1
ATOM 2721 O O . ASP A 1 350 ? 72.761 72.354 -36.096 1.00 58.25 350 ASP A O 1
ATOM 2725 N N . ILE A 1 351 ? 74.411 71.417 -37.308 1.00 55.44 351 ILE A N 1
ATOM 2726 C CA . ILE A 1 351 ? 75.580 72.294 -37.114 1.00 55.44 351 ILE A CA 1
ATOM 2727 C C . ILE A 1 351 ? 75.729 72.969 -35.730 1.00 55.44 351 ILE A C 1
ATOM 2729 O O . ILE A 1 351 ? 75.323 74.109 -35.507 1.00 55.44 351 ILE A O 1
ATOM 2733 N N . ILE A 1 352 ? 76.522 72.351 -34.846 1.00 57.34 352 ILE A N 1
ATOM 2734 C CA . ILE A 1 352 ? 77.215 73.072 -33.762 1.00 57.34 352 ILE A CA 1
ATOM 2735 C C . ILE A 1 352 ? 78.580 73.544 -34.298 1.00 57.34 352 ILE A C 1
ATOM 2737 O O . ILE A 1 352 ? 79.539 72.774 -34.347 1.00 57.34 352 ILE A O 1
ATOM 2741 N N . TYR A 1 353 ? 78.693 74.816 -34.704 1.00 55.53 353 TYR A N 1
ATOM 2742 C CA . TYR A 1 353 ? 79.991 75.451 -34.980 1.00 55.53 353 TYR A CA 1
ATOM 2743 C C . TYR A 1 353 ? 80.686 75.780 -33.652 1.00 55.53 353 TYR A C 1
ATOM 2745 O O . TYR A 1 353 ? 80.292 76.711 -32.954 1.00 55.53 353 TYR A O 1
ATOM 2753 N N . THR A 1 354 ? 81.765 75.075 -33.318 1.00 57.84 354 THR A N 1
ATOM 2754 C CA . THR A 1 354 ? 82.745 75.568 -32.339 1.00 57.84 354 THR A CA 1
ATOM 2755 C C . THR A 1 354 ? 83.952 76.128 -33.092 1.00 57.84 354 THR A C 1
ATOM 2757 O O . THR A 1 354 ? 84.708 75.403 -33.737 1.00 57.84 354 THR A O 1
ATOM 2760 N N . GLN A 1 355 ? 84.128 77.453 -33.066 1.00 46.78 355 GLN A N 1
ATOM 2761 C CA . GLN A 1 355 ? 85.345 78.088 -33.577 1.00 46.78 355 GLN A CA 1
ATOM 2762 C C . GLN A 1 355 ? 86.498 77.844 -32.598 1.00 46.78 355 GLN A C 1
ATOM 2764 O O . GLN A 1 355 ? 86.484 78.356 -31.482 1.00 46.78 355 GLN A O 1
ATOM 2769 N N . ILE A 1 356 ? 87.519 77.102 -33.029 1.00 57.22 356 ILE A N 1
ATOM 2770 C CA . ILE A 1 356 ? 88.787 76.962 -32.302 1.00 57.22 356 ILE A CA 1
ATOM 2771 C C . ILE A 1 356 ? 89.894 77.579 -33.178 1.00 57.22 356 ILE A C 1
ATOM 2773 O O . ILE A 1 356 ? 90.090 77.123 -34.310 1.00 57.22 356 ILE A O 1
ATOM 2777 N N . PRO A 1 357 ? 90.609 78.627 -32.725 1.00 48.19 357 PRO A N 1
ATOM 2778 C CA . PRO A 1 357 ? 91.605 79.315 -33.544 1.00 48.19 357 PRO A CA 1
ATOM 2779 C C . PRO A 1 357 ? 92.865 78.459 -33.767 1.00 48.19 357 PRO A C 1
ATOM 2781 O O . PRO A 1 357 ? 93.377 77.806 -32.859 1.00 48.19 357 PRO A O 1
ATOM 2784 N N . LYS A 1 358 ? 93.369 78.468 -35.010 1.00 45.69 358 LYS A N 1
ATOM 2785 C CA . LYS A 1 358 ? 94.555 77.722 -35.470 1.00 45.69 358 LYS A CA 1
ATOM 2786 C C . LYS A 1 358 ? 95.850 78.262 -34.849 1.00 45.69 358 LYS A C 1
ATOM 2788 O O . LYS A 1 358 ? 96.124 79.452 -34.956 1.00 45.69 358 LYS A O 1
ATOM 2793 N N . CYS A 1 359 ? 96.709 77.363 -34.365 1.00 34.91 359 CYS A N 1
ATOM 2794 C CA . CYS A 1 359 ? 98.135 77.627 -34.133 1.00 34.91 359 CYS A CA 1
ATOM 2795 C C . CYS A 1 359 ? 98.985 76.575 -34.893 1.00 34.91 359 CYS A C 1
ATOM 2797 O O . CYS A 1 359 ? 98.574 75.412 -34.955 1.00 34.91 359 CYS A O 1
ATOM 2799 N N . PRO A 1 360 ? 100.102 76.948 -35.557 1.00 46.41 360 PRO A N 1
ATOM 2800 C CA . PRO A 1 360 ? 100.679 76.160 -36.644 1.00 46.41 360 PRO A CA 1
ATOM 2801 C C . PRO A 1 360 ? 101.729 75.120 -36.216 1.00 46.41 360 PRO A C 1
ATOM 2803 O O . PRO A 1 360 ? 102.394 75.203 -35.189 1.00 46.41 360 PRO A O 1
ATOM 2806 N N . ARG A 1 361 ? 101.864 74.132 -37.100 1.00 39.19 361 ARG A N 1
ATOM 2807 C CA . ARG A 1 361 ? 102.582 72.854 -37.012 1.00 39.19 361 ARG A CA 1
ATOM 2808 C C . ARG A 1 361 ? 104.072 72.982 -37.366 1.00 39.19 361 ARG A C 1
ATOM 2810 O O . ARG A 1 361 ? 104.367 73.547 -38.412 1.00 39.19 361 ARG A O 1
ATOM 2817 N N . LYS A 1 362 ? 104.973 72.329 -36.616 1.00 35.03 362 LYS A N 1
ATOM 2818 C CA . LYS A 1 362 ? 106.312 71.848 -37.058 1.00 35.03 362 LYS A CA 1
ATOM 2819 C C . LYS A 1 362 ? 106.709 70.635 -36.197 1.00 35.03 362 LYS A C 1
ATOM 2821 O O . LYS A 1 362 ? 106.704 70.724 -34.981 1.00 35.03 362 LYS A O 1
ATOM 2826 N N . SER A 1 363 ? 106.723 69.417 -36.743 1.00 36.19 363 SER A N 1
ATOM 2827 C CA . SER A 1 363 ? 107.859 68.713 -37.374 1.00 36.19 363 SER A CA 1
ATOM 2828 C C . SER A 1 363 ? 109.018 68.362 -36.423 1.00 36.19 363 SER A C 1
ATOM 2830 O O . SER A 1 363 ? 109.840 69.216 -36.113 1.00 36.19 363 SER A O 1
ATOM 2832 N N . SER A 1 364 ? 109.155 67.078 -36.072 1.00 35.97 364 SER A N 1
ATOM 2833 C CA . SER A 1 364 ? 110.303 66.217 -36.428 1.00 35.97 364 SER A CA 1
ATOM 2834 C C . SER A 1 364 ? 110.642 65.150 -35.370 1.00 35.97 364 SER A C 1
ATOM 2836 O O . SER A 1 364 ? 110.719 65.419 -34.182 1.00 35.97 364 SER A O 1
ATOM 2838 N N . ALA A 1 365 ? 110.907 63.954 -35.902 1.00 35.62 365 ALA A N 1
ATOM 2839 C CA . ALA A 1 365 ? 111.950 63.002 -35.521 1.00 35.62 365 ALA A CA 1
ATOM 2840 C C . ALA A 1 365 ? 111.882 62.168 -34.216 1.00 35.62 365 ALA A C 1
ATOM 2842 O O . ALA A 1 365 ? 112.011 62.659 -33.105 1.00 35.62 365 ALA A O 1
ATOM 2843 N N . ARG A 1 366 ? 112.000 60.852 -34.478 1.00 34.00 366 ARG A N 1
ATOM 2844 C CA . ARG A 1 366 ? 112.857 59.843 -33.816 1.00 34.00 366 ARG A CA 1
ATOM 2845 C C . ARG A 1 366 ? 112.411 59.245 -32.471 1.00 34.00 366 ARG A C 1
ATOM 2847 O O . ARG A 1 366 ? 112.544 59.865 -31.430 1.00 34.00 366 ARG A O 1
ATOM 2854 N N . GLY A 1 367 ? 112.201 57.920 -32.496 1.00 31.72 367 GLY A N 1
ATOM 2855 C CA . GLY A 1 367 ? 112.902 57.037 -31.552 1.00 31.72 367 GLY A CA 1
ATOM 2856 C C . GLY A 1 367 ? 112.153 55.827 -30.974 1.00 31.72 367 GLY A C 1
ATOM 2857 O O . GLY A 1 367 ? 111.512 55.954 -29.949 1.00 31.72 367 GLY A O 1
ATOM 2858 N N . ARG A 1 368 ? 112.453 54.647 -31.547 1.00 35.09 368 ARG A N 1
ATOM 2859 C CA . ARG A 1 368 ? 112.644 53.311 -30.914 1.00 35.09 368 ARG A CA 1
ATOM 2860 C C . ARG A 1 368 ? 111.452 52.475 -30.394 1.00 35.09 368 ARG A C 1
ATOM 2862 O O . ARG A 1 368 ? 110.805 52.829 -29.426 1.00 35.09 368 ARG A O 1
ATOM 2869 N N . LYS A 1 369 ? 111.346 51.287 -31.034 1.00 37.00 369 LYS A N 1
ATOM 2870 C CA . LYS A 1 369 ? 111.305 49.873 -30.547 1.00 37.00 369 LYS A CA 1
ATOM 2871 C C . LYS A 1 369 ? 110.603 49.604 -29.196 1.00 37.00 369 LYS A C 1
ATOM 2873 O O . LYS A 1 369 ? 110.901 50.268 -28.219 1.00 37.00 369 LYS A O 1
ATOM 2878 N N . ILE A 1 370 ? 109.792 48.544 -29.060 1.00 40.94 370 ILE A N 1
ATOM 2879 C CA . ILE A 1 370 ? 110.259 47.168 -28.758 1.00 40.94 370 ILE A CA 1
ATOM 2880 C C . ILE A 1 370 ? 109.116 46.120 -28.938 1.00 40.94 370 ILE A C 1
ATOM 2882 O O . ILE A 1 370 ? 107.976 46.372 -28.571 1.00 40.94 370 ILE A O 1
ATOM 2886 N N . SER A 1 371 ? 109.506 44.985 -29.545 1.00 36.03 371 SER A N 1
ATOM 2887 C CA . SER A 1 371 ? 109.057 43.562 -29.541 1.00 36.03 371 SER A CA 1
ATOM 2888 C C . SER A 1 371 ? 107.732 43.113 -28.874 1.00 36.03 371 SER A C 1
ATOM 2890 O O . SER A 1 371 ? 107.453 43.477 -27.742 1.00 36.03 371 SER A O 1
ATOM 2892 N N . GLN A 1 372 ? 106.886 42.347 -29.582 1.00 37.62 372 GLN A N 1
ATOM 2893 C CA . GLN A 1 372 ? 106.763 40.860 -29.670 1.00 37.62 372 GLN A CA 1
ATOM 2894 C C . GLN A 1 372 ? 105.844 40.212 -28.608 1.00 37.62 372 GLN A C 1
ATOM 2896 O O . GLN A 1 372 ? 106.176 40.253 -27.435 1.00 37.62 372 GLN A O 1
ATOM 2901 N N . VAL A 1 373 ? 104.609 39.808 -28.956 1.00 39.78 373 VAL A N 1
ATOM 2902 C CA . VAL A 1 373 ? 104.056 38.498 -29.441 1.00 39.78 373 VAL A CA 1
ATOM 2903 C C . VAL A 1 373 ? 103.704 37.490 -28.292 1.00 39.78 373 VAL A C 1
ATOM 2905 O O . VAL A 1 373 ? 104.010 37.791 -27.148 1.00 39.78 373 VAL A O 1
ATOM 2908 N N . PRO A 1 374 ? 102.958 36.379 -28.522 1.00 57.97 374 PRO A N 1
ATOM 2909 C CA . PRO A 1 374 ? 101.584 36.083 -28.055 1.00 57.97 374 PRO A CA 1
ATOM 2910 C C . PRO A 1 374 ? 101.547 34.881 -27.059 1.00 57.97 374 PRO A C 1
ATOM 2912 O O . PRO A 1 374 ? 102.575 34.566 -26.474 1.00 57.97 374 PRO A O 1
ATOM 2915 N N . LEU A 1 375 ? 100.454 34.140 -26.793 1.00 37.38 375 LEU A N 1
ATOM 2916 C CA . LEU A 1 375 ? 99.962 32.972 -27.572 1.00 37.38 375 LEU A CA 1
ATOM 2917 C C . LEU A 1 375 ? 99.072 32.081 -26.643 1.00 37.38 375 LEU A C 1
ATOM 2919 O O . LEU A 1 375 ? 99.254 32.107 -25.429 1.00 37.38 375 LEU A O 1
ATOM 2923 N N . TRP A 1 376 ? 98.224 31.240 -27.260 1.00 38.09 376 TRP A N 1
ATOM 2924 C CA . TRP A 1 376 ? 97.441 30.075 -26.760 1.00 38.09 376 TRP A CA 1
ATOM 2925 C C . TRP A 1 376 ? 96.029 30.334 -26.193 1.00 38.09 376 TRP A C 1
ATOM 2927 O O . TRP A 1 376 ? 95.827 31.217 -25.377 1.00 38.09 376 TRP A O 1
ATOM 2937 N N . GLY A 1 377 ? 94.989 29.567 -26.544 1.00 37.22 377 GLY A N 1
ATOM 2938 C CA . GLY A 1 377 ? 94.928 28.368 -27.389 1.00 37.22 377 GLY A CA 1
ATOM 2939 C C . GLY A 1 377 ? 93.753 27.451 -26.999 1.00 37.22 377 GLY A C 1
ATOM 2940 O O . GLY A 1 377 ? 93.699 26.984 -25.874 1.00 37.22 377 GLY A O 1
ATOM 2941 N N . SER A 1 378 ? 92.849 27.237 -27.966 1.00 39.06 378 SER A N 1
ATOM 2942 C CA . SER A 1 378 ? 92.060 26.029 -28.317 1.00 39.06 378 SER A CA 1
ATOM 2943 C C . SER A 1 378 ? 91.242 25.204 -27.293 1.00 39.06 378 SER A C 1
ATOM 2945 O O . SER A 1 378 ? 91.796 24.674 -26.342 1.00 39.06 378 SER A O 1
ATOM 2947 N N . GLN A 1 379 ? 89.967 24.973 -27.681 1.00 40.62 379 GLN A N 1
ATOM 2948 C CA . GLN A 1 379 ? 89.209 23.693 -27.826 1.00 40.62 379 GLN A CA 1
ATOM 2949 C C . GLN A 1 379 ? 89.236 22.649 -26.682 1.00 40.62 379 GLN A C 1
ATOM 2951 O O . GLN A 1 379 ? 90.276 22.350 -26.133 1.00 40.62 379 GLN A O 1
ATOM 2956 N N . GLY A 1 380 ? 88.172 21.919 -26.333 1.00 37.22 380 GLY A N 1
ATOM 2957 C CA . GLY A 1 380 ? 86.833 21.730 -26.890 1.00 37.22 380 GLY A CA 1
ATOM 2958 C C . GLY A 1 380 ? 86.246 20.376 -26.425 1.00 37.22 380 GLY A C 1
ATOM 2959 O O . GLY A 1 380 ? 87.000 19.455 -26.149 1.00 37.22 380 GLY A O 1
ATOM 2960 N N . ARG A 1 381 ? 84.904 20.283 -26.433 1.00 39.22 381 ARG A N 1
ATOM 2961 C CA . ARG A 1 381 ? 84.009 19.094 -26.518 1.00 39.22 381 ARG A CA 1
ATOM 2962 C C . ARG A 1 381 ? 83.998 17.991 -25.440 1.00 39.22 381 ARG A C 1
ATOM 2964 O O . ARG A 1 381 ? 85.015 17.438 -25.058 1.00 39.22 381 ARG A O 1
ATOM 2971 N N . GLY A 1 382 ? 82.764 17.542 -25.175 1.00 34.03 382 GLY A N 1
ATOM 2972 C CA . GLY A 1 382 ? 82.396 16.195 -24.712 1.00 34.03 382 GLY A CA 1
ATOM 2973 C C . GLY A 1 382 ? 81.024 16.189 -24.024 1.00 34.03 382 GLY A C 1
ATOM 2974 O O . GLY A 1 382 ? 80.939 16.597 -22.878 1.00 34.03 382 GLY A O 1
ATOM 2975 N N . SER A 1 383 ? 79.934 15.946 -24.772 1.00 40.00 383 SER A N 1
ATOM 2976 C CA . SER A 1 383 ? 79.067 14.736 -24.694 1.00 40.00 383 SER A CA 1
ATOM 2977 C C . SER A 1 383 ? 78.015 14.801 -23.568 1.00 40.00 383 SER A C 1
ATOM 2979 O O . SER A 1 383 ? 78.365 14.755 -22.399 1.00 40.00 383 SER A O 1
ATOM 2981 N N . SER A 1 384 ? 76.750 15.128 -23.854 1.00 43.78 384 SER A N 1
ATOM 2982 C CA . SER A 1 384 ? 75.663 14.247 -24.339 1.00 43.78 384 SER A CA 1
ATOM 2983 C C . SER A 1 384 ? 75.156 13.225 -23.311 1.00 43.78 384 SER A C 1
ATOM 2985 O O . SER A 1 384 ? 75.738 12.152 -23.173 1.00 43.78 384 SER A O 1
ATOM 2987 N N . THR A 1 385 ? 74.016 13.562 -22.706 1.00 43.44 385 THR A N 1
ATOM 2988 C CA . THR A 1 385 ? 72.800 12.736 -22.561 1.00 43.44 385 THR A CA 1
ATOM 2989 C C . THR A 1 385 ? 71.606 13.669 -22.616 1.00 43.44 385 THR A C 1
ATOM 2991 O O . THR A 1 385 ? 71.759 14.799 -22.092 1.00 43.44 385 THR A O 1
#